Protein 6Z1S (pdb70)

Solvent-accessible surface area: 15460 Å² total

Foldseek 3Di:
DVQLDADVLLVVLLVLLVVLVQVVLCVVVVVVVVVAQAHNVNAAAAEALQPDDLVLLLLQLQLLVVQQQAAALQDCVQFVLQGGLLVLLLSLLLVCVQQQALALNVLLLLLVSLVLVQVCSCVVVVRPHGQHAHLLSNQLQFPQVGQQAVLPQSHLFGAAQADDDFQDWAVDPCNIDGAHWARHQHFGCGYPLHFPWQFFFDLDDDPVGDTDPPSGSHGDTDGFHFTAHNRLSSQAPTSVLLSCLLPDDADVRNCCQQCPDGPDPHRHNLVSVLSNRDHPPSVRSSRNSSRVNVSNHSVVVNQSLQSSLSSCSDVVSPPPNCCQLADSDDALSQASGNSCVPPHHGFHQQDKSDSDSSGDIDGSNQRSHQRGRNHRYHHDD

Secondary structure (DSSP, 8-state):
--TTS--HHHHHHHHHHHHHHHHHHHHHHHHHHH-----TTT-EEE-BGGGS-HHHHHHHHHHHHHHTTSPPSS-TTT-TT--SHHHHHHHHHHHHHHHHSSSTTHHHHHHHHHHHHHHHHHHTT---S---B--GGGGTT-GGGSTTTS-STTSS--PEEE---PPPEE------EEPPP-S-EEEE-SSTTTTPEE-S--SS-BTTBPPPGGGGTS---EE-B----HHHHHHHSSHHHHHHHHT-SSHHHHHHHHH--TTSS--HHHHHHHHHH-SBTTTSTTTGGGSTHHHHHHHHHHHHHHHHHHHTTS----SSTTGGGT---SSTTSBSSGGGSS--PBP-TTSEE--TTTS--EESGGGSSTTSTT--EEE--

Radius of gyration: 19.75 Å; Cα contacts (8 Å, |Δi|>4): 858; chains: 1; bounding box: 49×57×48 Å

Structure (mmCIF, N/CA/C/O backbone):
data_6Z1S
#
_entry.id   6Z1S
#
_cell.length_a   86.404
_cell.length_b   97.177
_cell.length_c   46.998
_cell.angle_alpha   90.00
_cell.angle_beta   90.00
_cell.angle_gamma   90.00
#
_symmetry.space_group_name_H-M   'P 21 21 2'
#
loop_
_entity.id
_entity.type
_entity.pdbx_description
1 polymer 'Tyrosinase-like protein'
2 branched 2-acetamido-2-deoxy-beta-D-glucopyranose-(1-4)-2-acetamido-2-deoxy-beta-D-glucopyranose
3 non-polymer 2-acetamido-2-deoxy-beta-D-glucopyranose
4 non-polymer (4S)-2-METHYL-2,4-PENTANEDIOL
5 non-polymer GLYCINE
6 non-polymer SERINE
7 non-polymer 'COPPER (II) ION'
8 water water
#
loop_
_atom_site.group_PDB
_atom_site.id
_atom_site.type_symbol
_atom_site.label_atom_id
_atom_site.label_alt_id
_atom_site.label_comp_id
_atom_site.label_asym_id
_atom_site.label_entity_id
_atom_site.label_seq_id
_atom_site.pdbx_PDB_ins_code
_atom_site.Cartn_x
_atom_site.Cartn_y
_atom_site.Cartn_z
_atom_site.occupancy
_atom_site.B_iso_or_equiv
_atom_site.auth_seq_id
_atom_site.auth_comp_id
_atom_site.auth_asym_id
_atom_site.auth_atom_id
_atom_site.pdbx_PDB_model_num
ATOM 1 N N . GLY A 1 15 ? 14.071 17.752 -12.032 1.00 49.71 15 GLY A N 1
ATOM 2 C CA . GLY A 1 15 ? 14.949 17.031 -12.973 1.00 42.87 15 GLY A CA 1
ATOM 3 C C . GLY A 1 15 ? 15.907 16.100 -12.269 1.00 44.89 15 GLY A C 1
ATOM 4 O O . GLY A 1 15 ? 15.398 15.253 -11.520 1.00 41.83 15 GLY A O 1
ATOM 5 N N . ASP A 1 16 ? 17.219 16.221 -12.568 1.00 46.52 16 ASP A N 1
ATOM 6 C CA . ASP A 1 16 ? 18.351 15.699 -11.747 1.00 47.19 16 ASP A CA 1
ATOM 7 C C . ASP A 1 16 ? 18.004 15.869 -10.257 1.00 40.20 16 ASP A C 1
ATOM 8 O O . ASP A 1 16 ? 17.890 14.847 -9.563 1.00 40.33 16 ASP A O 1
ATOM 13 N N . ASP A 1 17 ? 17.822 17.114 -9.793 1.00 35.41 17 ASP A N 1
ATOM 14 C CA . ASP A 1 17 ? 17.791 17.454 -8.341 1.00 34.82 17 ASP A CA 1
ATOM 15 C C . ASP A 1 17 ? 16.505 16.943 -7.683 1.00 35.71 17 ASP A C 1
ATOM 16 O O . ASP A 1 17 ? 16.508 16.825 -6.451 1.00 37.40 17 ASP A O 1
ATOM 21 N N . LEU A 1 18 ? 15.470 16.636 -8.475 1.00 33.73 18 LEU A N 1
ATOM 22 C CA . LEU A 1 18 ? 14.158 16.149 -7.979 1.00 34.75 18 LEU A CA 1
ATOM 23 C C . LEU A 1 18 ? 14.056 14.633 -8.110 1.00 32.88 18 LEU A C 1
ATOM 24 O O . LEU A 1 18 ? 13.015 14.094 -7.682 1.00 33.97 18 LEU A O 1
ATOM 29 N N . THR A 1 19 ? 15.099 13.971 -8.618 1.00 32.39 19 THR A N 1
ATOM 30 C CA . THR A 1 19 ? 15.158 12.487 -8.739 1.00 38.45 19 THR A CA 1
ATOM 31 C C . THR A 1 19 ? 16.173 11.930 -7.743 1.00 35.01 19 THR A C 1
ATOM 32 O O . THR A 1 19 ? 17.252 12.533 -7.634 1.00 32.33 19 THR A O 1
ATOM 36 N N . GLU A 1 20 ? 15.859 10.816 -7.081 1.00 35.25 20 GLU A N 1
ATOM 37 C CA . GLU A 1 20 ? 16.695 10.271 -5.979 1.00 36.36 20 GLU A CA 1
ATOM 38 C C . GLU A 1 20 ? 17.893 9.537 -6.565 1.00 34.04 20 GLU A C 1
ATOM 39 O O . GLU A 1 20 ? 17.752 8.432 -7.055 1.00 35.17 20 GLU A O 1
ATOM 45 N N . PRO A 1 21 ? 19.122 10.061 -6.429 1.00 34.51 21 PRO A N 1
ATOM 46 C CA . PRO A 1 21 ? 20.288 9.404 -7.015 1.00 33.32 21 PRO A CA 1
ATOM 47 C C . PRO A 1 21 ? 20.658 8.176 -6.172 1.00 34.66 21 PRO A C 1
ATOM 48 O O . PRO A 1 21 ? 20.398 8.162 -4.964 1.00 32.77 21 PRO A O 1
ATOM 52 N N . LYS A 1 22 ? 21.216 7.166 -6.830 1.00 35.82 22 LYS A N 1
ATOM 53 C CA . LYS A 1 22 ? 21.538 5.865 -6.193 1.00 38.10 22 LYS A CA 1
ATOM 54 C C . LYS A 1 22 ? 22.659 6.095 -5.176 1.00 34.68 22 LYS A C 1
ATOM 55 O O . LYS A 1 22 ? 22.652 5.450 -4.114 1.00 35.44 22 LYS A O 1
ATOM 61 N N . GLU A 1 23 ? 23.539 7.043 -5.483 1.00 34.08 23 GLU A N 1
ATOM 62 C CA . GLU A 1 23 ? 24.610 7.502 -4.572 1.00 35.20 23 GLU A CA 1
ATOM 63 C C . GLU A 1 23 ? 23.991 7.850 -3.200 1.00 31.12 23 GLU A C 1
ATOM 64 O O . GLU A 1 23 ? 24.612 7.521 -2.164 1.00 29.08 23 GLU A O 1
ATOM 70 N N . LEU A 1 24 ? 22.813 8.481 -3.173 1.00 28.61 24 LEU A N 1
ATOM 71 C CA . LEU A 1 24 ? 22.164 8.897 -1.907 1.00 27.85 24 LEU A CA 1
ATOM 72 C C . LEU A 1 24 ? 21.517 7.687 -1.236 1.00 28.68 24 LEU A C 1
ATOM 73 O O . LEU A 1 24 ? 21.707 7.506 -0.008 1.00 27.94 24 LEU A O 1
ATOM 78 N N . THR A 1 25 ? 20.795 6.877 -2.011 1.00 30.71 25 THR A N 1
ATOM 79 C CA . THR A 1 25 ? 20.145 5.625 -1.528 1.00 31.12 25 THR A CA 1
ATOM 80 C C . THR A 1 25 ? 21.212 4.762 -0.830 1.00 31.30 25 THR A C 1
ATOM 81 O O . THR A 1 25 ? 20.951 4.321 0.314 1.00 29.23 25 THR A O 1
ATOM 85 N N . ASP A 1 26 ? 22.398 4.620 -1.434 1.00 32.04 26 ASP A N 1
ATOM 86 C CA . ASP A 1 26 ? 23.533 3.828 -0.876 1.00 34.80 26 ASP A CA 1
ATOM 87 C C . ASP A 1 26 ? 24.031 4.420 0.444 1.00 28.94 26 ASP A C 1
ATOM 88 O O . ASP A 1 26 ? 24.365 3.618 1.312 1.00 26.84 26 ASP A O 1
ATOM 93 N N . LEU A 1 27 ? 24.100 5.749 0.573 1.00 24.42 27 LEU A N 1
ATOM 94 C CA . LEU A 1 27 ? 24.640 6.409 1.791 1.00 22.47 27 LEU A CA 1
ATOM 95 C C . LEU A 1 27 ? 23.710 6.084 2.959 1.00 21.83 27 LEU A C 1
ATOM 96 O O . LEU A 1 27 ? 24.201 5.643 3.994 1.00 19.86 27 LEU A O 1
ATOM 101 N N . PHE A 1 28 ? 22.401 6.151 2.741 1.00 21.42 28 PHE A N 1
ATOM 102 C CA . PHE A 1 28 ? 21.393 5.816 3.786 1.00 23.14 28 PHE A CA 1
ATOM 103 C C . PHE A 1 28 ? 21.536 4.348 4.197 1.00 24.58 28 PHE A C 1
ATOM 104 O O . PHE A 1 28 ? 21.467 4.067 5.414 1.00 27.04 28 PHE A O 1
ATOM 112 N N . GLU A 1 29 ? 21.761 3.466 3.220 1.00 28.26 29 GLU A N 1
ATOM 113 C CA . GLU A 1 29 ? 21.896 1.996 3.409 1.00 33.49 29 GLU A CA 1
ATOM 114 C C . GLU A 1 29 ? 23.198 1.701 4.179 1.00 30.92 29 GLU A C 1
ATOM 115 O O . GLU A 1 29 ? 23.114 0.959 5.194 1.00 27.97 29 GLU A O 1
ATOM 121 N N . LYS A 1 30 ? 24.348 2.253 3.745 1.00 28.47 30 LYS A N 1
ATOM 122 C CA . LYS A 1 30 ? 25.648 2.082 4.448 1.00 27.53 30 LYS A CA 1
ATOM 123 C C . LYS A 1 30 ? 25.501 2.545 5.907 1.00 23.49 30 LYS A C 1
ATOM 124 O O . LYS A 1 30 ? 25.964 1.856 6.807 1.00 22.23 30 LYS A O 1
ATOM 130 N N . ALA A 1 31 ? 24.855 3.693 6.119 1.00 23.13 31 ALA A N 1
ATOM 131 C CA . ALA A 1 31 ? 24.647 4.300 7.448 1.00 22.03 31 ALA A CA 1
ATOM 132 C C . ALA A 1 31 ? 23.831 3.335 8.324 1.00 22.14 31 ALA A C 1
ATOM 133 O O . ALA A 1 31 ? 24.244 3.104 9.449 1.00 21.03 31 ALA A O 1
ATOM 135 N N . LYS A 1 32 ? 22.724 2.790 7.833 1.00 22.83 32 LYS A N 1
ATOM 136 C CA . LYS A 1 32 ? 21.836 1.961 8.694 1.00 25.02 32 LYS A CA 1
ATOM 137 C C . LYS A 1 32 ? 22.575 0.679 9.084 1.00 25.11 32 LYS A C 1
ATOM 138 O O . LYS A 1 32 ? 22.463 0.261 10.247 1.00 27.12 32 LYS A O 1
ATOM 144 N N . LYS A 1 33 ? 23.315 0.107 8.135 1.00 26.34 33 LYS A N 1
ATOM 145 C CA . LYS A 1 33 ? 24.122 -1.132 8.309 1.00 26.92 33 LYS A CA 1
ATOM 146 C C . LYS A 1 33 ? 25.208 -0.860 9.347 1.00 25.45 33 LYS A C 1
ATOM 147 O O . LYS A 1 33 ? 25.396 -1.705 10.225 1.00 25.46 33 LYS A O 1
ATOM 153 N N . ALA A 1 34 ? 25.843 0.314 9.300 1.00 22.48 34 ALA A N 1
ATOM 154 C CA . ALA A 1 34 ? 26.883 0.682 10.282 1.00 19.99 34 ALA A CA 1
ATOM 155 C C . ALA A 1 34 ? 26.257 0.724 11.678 1.00 20.72 34 ALA A C 1
ATOM 156 O O . ALA A 1 34 ? 26.891 0.243 12.667 1.00 20.69 34 ALA A O 1
ATOM 158 N N . VAL A 1 35 ? 25.040 1.270 11.779 1.00 19.90 35 VAL A N 1
ATOM 159 C CA . VAL A 1 35 ? 24.375 1.426 13.104 1.00 20.36 35 VAL A CA 1
ATOM 160 C C . VAL A 1 35 ? 24.045 0.039 13.665 1.00 20.25 35 VAL A C 1
ATOM 161 O O . VAL A 1 35 ? 24.277 -0.198 14.861 1.00 19.33 35 VAL A O 1
ATOM 165 N N . ILE A 1 36 ? 23.547 -0.852 12.814 1.00 22.65 36 ILE A N 1
ATOM 166 C CA . ILE A 1 36 ? 23.080 -2.201 13.233 1.00 24.40 36 ILE A CA 1
ATOM 167 C C . ILE A 1 36 ? 24.313 -3.025 13.613 1.00 23.74 36 ILE A C 1
ATOM 168 O O . ILE A 1 36 ? 24.343 -3.533 14.748 1.00 25.39 36 ILE A O 1
ATOM 173 N N . ASP A 1 37 ? 25.353 -3.029 12.779 1.00 26.11 37 ASP A N 1
ATOM 174 C CA . ASP A 1 37 ? 26.604 -3.783 13.076 1.00 27.59 37 ASP A CA 1
ATOM 175 C C . ASP A 1 37 ? 27.179 -3.317 14.412 1.00 28.13 37 ASP A C 1
ATOM 176 O O . ASP A 1 37 ? 27.534 -4.160 15.212 1.00 32.65 37 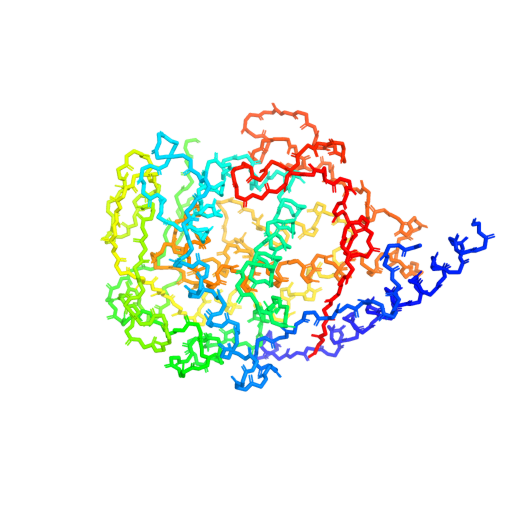ASP A O 1
ATOM 181 N N . ARG A 1 38 ? 27.285 -2.007 14.620 1.00 25.85 38 ARG A N 1
ATOM 182 C CA . ARG A 1 38 ? 27.847 -1.407 15.853 1.00 26.84 38 ARG A CA 1
ATOM 183 C C . ARG A 1 38 ? 26.953 -1.775 17.044 1.00 26.59 38 ARG A C 1
ATOM 184 O O . ARG A 1 38 ? 27.492 -2.010 18.125 1.00 24.29 38 ARG A O 1
ATOM 192 N N . LEU A 1 39 ? 25.630 -1.818 16.877 1.00 27.15 39 LEU A N 1
ATOM 193 C CA . LEU A 1 39 ? 24.726 -2.145 18.016 1.00 29.97 39 LEU A CA 1
ATOM 194 C C . LEU A 1 39 ? 24.938 -3.608 18.445 1.00 33.05 39 LEU A C 1
ATOM 195 O O . LEU A 1 39 ? 25.047 -3.876 19.664 1.00 30.35 39 LEU A O 1
ATOM 200 N N . HIS A 1 40 ? 25.069 -4.516 17.478 1.00 33.77 40 HIS A N 1
ATOM 201 C CA . HIS A 1 40 ? 25.410 -5.946 17.715 1.00 36.33 40 HIS A CA 1
ATOM 202 C C . HIS A 1 40 ? 26.650 -6.046 18.615 1.00 36.96 40 HIS A C 1
ATOM 203 O O . HIS A 1 40 ? 26.536 -6.659 19.704 1.00 38.78 40 HIS A O 1
ATOM 210 N N . GLU A 1 41 ? 27.774 -5.444 18.196 1.00 35.40 41 GLU A N 1
ATOM 211 C CA . GLU A 1 41 ? 29.070 -5.447 18.929 1.00 39.76 41 GLU A CA 1
ATOM 212 C C . GLU A 1 41 ? 28.904 -4.854 20.336 1.00 40.28 41 GLU A C 1
ATOM 213 O O . GLU A 1 41 ? 29.351 -5.502 21.325 1.00 38.31 41 GLU A O 1
ATOM 219 N N . ASP A 1 42 ? 28.317 -3.656 20.417 1.00 36.02 42 ASP A N 1
ATOM 220 C CA 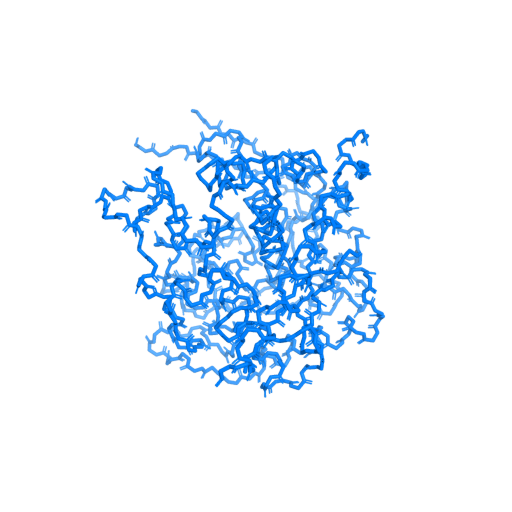. ASP A 1 42 ? 28.180 -2.893 21.678 1.00 36.07 42 ASP A CA 1
ATOM 221 C C . ASP A 1 42 ? 27.340 -3.722 22.641 1.00 37.77 42 ASP A C 1
ATOM 222 O O . ASP A 1 42 ? 27.686 -3.759 23.851 1.00 33.59 42 ASP A O 1
ATOM 227 N N . GLU A 1 43 ? 26.280 -4.368 22.145 1.00 37.00 43 GLU A N 1
ATOM 228 C CA . GLU A 1 43 ? 25.420 -5.194 23.025 1.00 40.11 43 GLU A CA 1
ATOM 229 C C . GLU A 1 43 ? 26.268 -6.317 23.643 1.00 40.34 43 GLU A C 1
ATOM 230 O O . GLU A 1 43 ? 26.195 -6.472 24.875 1.00 38.43 43 GLU A O 1
ATOM 236 N N . LYS A 1 44 ? 27.029 -7.052 22.816 1.00 42.45 44 LYS A N 1
ATOM 237 C CA . LYS A 1 44 ? 27.921 -8.178 23.228 1.00 47.49 44 LYS A CA 1
ATOM 238 C C . LYS A 1 44 ? 28.981 -7.704 24.230 1.00 47.62 44 LYS A C 1
ATOM 239 O O . LYS A 1 44 ? 29.128 -8.396 25.271 1.00 41.98 44 LYS A O 1
ATOM 245 N N . ALA A 1 45 ? 29.702 -6.608 23.927 1.00 41.81 45 ALA A N 1
ATOM 246 C CA . ALA A 1 45 ? 30.730 -6.015 24.816 1.00 41.82 45 ALA A CA 1
ATOM 247 C C . ALA A 1 45 ? 30.155 -5.734 26.214 1.00 42.49 45 ALA A C 1
ATOM 248 O O . ALA A 1 45 ? 30.866 -6.030 27.211 1.00 42.09 45 ALA A O 1
ATOM 250 N N . LEU A 1 46 ? 28.939 -5.173 26.293 1.00 40.81 46 LEU A N 1
ATOM 251 C CA . LEU A 1 46 ? 28.288 -4.744 27.567 1.00 42.29 46 LEU A CA 1
ATOM 252 C C . LEU A 1 46 ? 27.833 -5.969 28.376 1.00 41.05 46 LEU A C 1
ATOM 253 O O . LEU A 1 46 ? 28.037 -5.973 29.612 1.00 40.87 46 LEU A O 1
ATOM 258 N N . ARG A 1 47 ? 27.168 -6.926 27.721 1.00 42.42 47 ARG A N 1
ATOM 259 C CA . ARG A 1 47 ? 26.675 -8.193 28.343 1.00 42.66 47 ARG A CA 1
ATOM 260 C C . ARG A 1 47 ? 27.866 -9.008 28.895 1.00 42.72 47 ARG A C 1
ATOM 261 O O . ARG A 1 47 ? 27.746 -9.535 30.015 1.00 46.92 47 ARG A O 1
ATOM 269 N N . ALA A 1 48 ? 28.985 -9.068 28.163 1.00 43.09 48 ALA A N 1
ATOM 270 C CA . ALA A 1 48 ? 30.268 -9.703 28.568 1.00 46.76 48 ALA A CA 1
ATOM 271 C C . ALA A 1 48 ? 30.742 -9.180 29.938 1.00 50.88 48 ALA A C 1
ATOM 272 O O . ALA A 1 48 ? 31.401 -9.943 30.672 1.00 52.84 48 ALA A O 1
ATOM 274 N N . ARG A 1 49 ? 30.442 -7.922 30.270 1.00 53.80 49 ARG A N 1
ATOM 275 C CA . ARG A 1 49 ? 30.592 -7.360 31.642 1.00 50.26 49 ARG A CA 1
ATOM 276 C C . ARG A 1 49 ? 29.182 -7.234 32.230 1.00 47.95 49 ARG A C 1
ATOM 277 O O . ARG A 1 49 ? 29.103 -7.254 33.456 1.00 46.84 49 ARG A O 1
ATOM 285 N N . PRO A 1 53 ? 22.328 -3.543 28.967 1.00 50.36 53 PRO A N 1
ATOM 286 C CA . PRO A 1 53 ? 22.457 -2.698 27.755 1.00 53.27 53 PRO A CA 1
ATOM 287 C C . PRO A 1 53 ? 21.143 -1.973 27.409 1.00 47.37 53 PRO A C 1
ATOM 288 O O . PRO A 1 53 ? 20.126 -2.593 27.281 1.00 50.19 53 PRO A O 1
ATOM 292 N N . ARG A 1 54 ? 21.196 -0.659 27.256 1.00 46.73 54 ARG A N 1
ATOM 293 C CA . ARG A 1 54 ? 19.968 0.173 27.219 1.00 48.59 54 ARG A CA 1
ATOM 294 C C . ARG A 1 54 ? 19.358 0.043 25.817 1.00 44.36 54 ARG A C 1
ATOM 295 O O . ARG A 1 54 ? 18.136 -0.122 25.735 1.00 51.88 54 ARG A O 1
ATOM 303 N N . CYS A 1 55 ? 20.169 0.093 24.755 1.00 33.18 55 CYS A N 1
ATOM 304 C CA . CYS A 1 55 ? 19.713 -0.075 23.350 1.00 29.21 55 CYS A CA 1
ATOM 305 C C . CYS A 1 55 ? 20.326 -1.337 22.729 1.00 29.57 55 CYS A C 1
ATOM 306 O O . CYS A 1 55 ? 21.523 -1.504 22.794 1.00 29.13 55 CYS A O 1
ATOM 309 N N . THR A 1 56 ? 19.512 -2.168 22.083 1.00 29.92 56 THR A N 1
ATOM 310 C CA . THR A 1 56 ? 19.939 -3.402 21.360 1.00 32.94 56 THR A CA 1
ATOM 311 C C . THR A 1 56 ? 19.261 -3.395 19.987 1.00 34.32 56 THR A C 1
ATOM 312 O O . THR A 1 56 ? 18.257 -2.650 19.844 1.00 32.48 56 THR A O 1
ATOM 316 N N . ALA A 1 57 ? 19.755 -4.165 19.017 1.00 36.49 57 ALA A N 1
ATOM 317 C CA . ALA A 1 57 ? 19.118 -4.257 17.681 1.00 41.23 57 ALA A CA 1
ATOM 318 C C . ALA A 1 57 ? 17.726 -4.882 17.845 1.00 44.56 57 ALA A C 1
ATOM 319 O O . ALA A 1 57 ? 16.864 -4.642 16.987 1.00 45.19 57 ALA A O 1
ATOM 321 N N . ASP A 1 58 ? 17.512 -5.606 18.948 1.00 50.09 58 ASP A N 1
ATOM 322 C CA . ASP A 1 58 ? 16.195 -6.154 19.372 1.00 52.48 58 ASP A CA 1
ATOM 323 C C . ASP A 1 58 ? 15.250 -4.986 19.663 1.00 46.26 58 ASP A C 1
ATOM 324 O O . ASP A 1 58 ? 14.086 -5.077 19.276 1.00 48.61 58 ASP A O 1
ATOM 329 N N . LYS A 1 59 ? 15.710 -3.972 20.390 1.00 39.11 59 LYS A N 1
ATOM 330 C CA . LYS A 1 59 ? 14.834 -2.906 20.932 1.00 36.25 59 LYS A CA 1
ATOM 331 C C . LYS A 1 59 ? 14.738 -1.750 19.936 1.00 29.91 59 LYS A C 1
ATOM 332 O O . LYS A 1 59 ? 13.883 -0.880 20.145 1.00 31.82 59 LYS A O 1
ATOM 338 N N . LEU A 1 60 ? 15.576 -1.746 18.903 1.00 24.38 60 LEU A N 1
ATOM 339 C CA . LEU A 1 60 ? 15.730 -0.606 17.977 1.00 23.23 60 LEU A CA 1
ATOM 340 C C . LEU A 1 60 ? 14.414 -0.413 17.207 1.00 22.27 60 LEU A C 1
ATOM 341 O O . LEU A 1 60 ? 13.940 -1.376 16.528 1.00 21.49 60 LEU A O 1
ATOM 346 N N . ILE A 1 61 ? 13.819 0.771 17.301 1.00 19.91 61 ILE A N 1
ATOM 347 C CA . ILE A 1 61 ? 12.679 1.131 16.413 1.00 18.56 61 ILE A CA 1
ATOM 348 C C . ILE A 1 61 ? 13.214 2.026 15.299 1.00 15.78 61 ILE A C 1
ATOM 349 O O . ILE A 1 61 ? 14.294 2.659 15.477 1.00 15.02 61 ILE A O 1
ATOM 354 N N . PHE A 1 62 ? 12.539 2.005 14.151 1.00 15.29 62 PHE A N 1
ATOM 355 C CA . PHE A 1 62 ? 12.818 2.931 13.033 1.00 16.08 62 PHE A CA 1
ATOM 356 C C . PHE A 1 62 ? 11.658 3.899 12.824 1.00 15.85 62 PHE A C 1
ATOM 357 O O . PHE A 1 62 ? 10.523 3.473 12.504 1.00 17.10 62 PHE A O 1
ATOM 365 N N . ARG A 1 63 ? 11.946 5.191 12.908 1.00 13.39 63 ARG A N 1
ATOM 366 C CA . ARG A 1 63 ? 11.014 6.250 12.463 1.00 13.41 63 ARG A CA 1
ATOM 367 C C . ARG A 1 63 ? 10.853 6.180 10.937 1.00 14.19 63 ARG A C 1
ATOM 368 O O . ARG A 1 63 ? 11.836 5.839 10.213 1.00 13.61 63 ARG A O 1
ATOM 376 N N . ARG A 1 64 ? 9.643 6.469 10.452 1.00 13.45 64 ARG A N 1
ATOM 377 C CA . ARG A 1 64 ? 9.253 6.151 9.059 1.00 13.73 64 ARG A CA 1
ATOM 378 C C . ARG A 1 64 ? 8.929 7.421 8.291 1.00 13.93 64 ARG A C 1
ATOM 379 O O . ARG A 1 64 ? 8.538 8.428 8.917 1.00 14.08 64 ARG A O 1
ATOM 387 N N . GLU A 1 65 ? 9.054 7.329 6.973 1.00 13.71 65 GLU A N 1
ATOM 388 C CA . GLU A 1 65 ? 8.638 8.378 6.015 1.00 14.99 65 GLU A CA 1
ATOM 389 C C . GLU A 1 65 ? 7.116 8.510 6.105 1.00 15.11 65 GLU A C 1
ATOM 390 O O . GLU A 1 65 ? 6.404 7.478 6.114 1.00 14.14 65 GLU A O 1
ATOM 396 N N . TYR A 1 66 ? 6.613 9.712 6.331 1.00 14.21 66 TYR A N 1
ATOM 397 C CA . TYR A 1 66 ? 5.164 9.885 6.618 1.00 15.92 66 TYR A CA 1
ATOM 398 C C . TYR A 1 66 ? 4.329 9.107 5.577 1.00 17.34 66 TYR A C 1
ATOM 399 O O . TYR A 1 66 ? 3.365 8.376 5.958 1.00 16.75 66 TYR A O 1
ATOM 408 N N . GLY A 1 67 ? 4.643 9.261 4.279 1.00 17.86 67 GLY A N 1
ATOM 409 C CA . GLY A 1 67 ? 3.801 8.693 3.194 1.00 17.79 67 GLY A CA 1
ATOM 410 C C . GLY A 1 67 ? 3.883 7.173 3.100 1.00 18.61 67 GLY A C 1
ATOM 411 O O . GLY A 1 67 ? 3.085 6.588 2.383 1.00 20.95 67 GLY A O 1
ATOM 412 N N A SER A 1 68 ? 4.847 6.572 3.803 0.50 18.68 68 SER A N 1
ATOM 413 N N B SER A 1 68 ? 4.828 6.544 3.801 0.50 17.87 68 SER A N 1
ATOM 414 C CA A SER A 1 68 ? 5.078 5.108 3.933 0.50 19.24 68 SER A CA 1
ATOM 415 C CA B SER A 1 68 ? 4.999 5.068 3.878 0.50 17.94 68 SER A CA 1
ATOM 416 C C A SER A 1 68 ? 4.157 4.503 4.993 0.50 19.22 68 SER A C 1
ATOM 417 C C B SER A 1 68 ? 4.175 4.481 5.024 0.50 18.46 68 SER A C 1
ATOM 418 O O A SER A 1 68 ? 3.943 3.291 4.943 0.50 18.88 68 SER A O 1
ATOM 419 O O B SER A 1 68 ? 4.034 3.261 5.062 0.50 18.11 68 SER A O 1
ATOM 424 N N . LEU A 1 69 ? 3.669 5.296 5.952 1.00 20.20 69 LEU A N 1
ATOM 425 C CA . LEU A 1 69 ? 2.760 4.771 7.002 1.00 20.34 69 LEU A CA 1
ATOM 426 C C . LEU A 1 69 ? 1.421 4.414 6.347 1.00 21.12 69 LEU A C 1
ATOM 427 O O . LEU A 1 69 ? 1.012 5.102 5.388 1.00 20.70 69 LEU A O 1
ATOM 432 N N . SER A 1 70 ? 0.740 3.395 6.861 1.00 21.26 70 SER A N 1
ATOM 433 C CA . SER A 1 70 ? -0.632 3.045 6.425 1.00 22.37 70 SER A CA 1
ATOM 434 C C . SER A 1 70 ? -1.553 4.197 6.806 1.00 22.65 70 SER A C 1
ATOM 435 O O . SER A 1 70 ? -1.162 5.051 7.641 1.00 22.54 70 SER A O 1
ATOM 438 N N . LYS A 1 71 ? -2.748 4.208 6.237 1.00 21.75 71 LYS A N 1
ATOM 439 C CA . LYS A 1 71 ? -3.784 5.185 6.623 1.00 21.19 71 LYS A CA 1
ATOM 440 C C . LYS A 1 71 ? -4.029 5.095 8.129 1.00 19.74 71 LYS A C 1
ATOM 441 O O . LYS A 1 71 ? -4.210 6.135 8.731 1.00 19.08 71 LYS A O 1
ATOM 447 N N . ASP A 1 72 ? -4.082 3.890 8.704 1.00 18.71 72 ASP A N 1
ATOM 448 C CA . ASP A 1 72 ? -4.396 3.731 10.148 1.00 18.72 72 ASP A CA 1
ATOM 449 C C . ASP A 1 72 ? -3.258 4.318 10.983 1.00 16.95 72 ASP A C 1
ATOM 450 O O . ASP A 1 72 ? -3.547 4.928 12.031 1.00 15.02 72 ASP A O 1
ATOM 455 N N . GLU A 1 73 ? -2.011 4.121 10.543 1.00 18.09 73 GLU A N 1
ATOM 456 C CA . GLU A 1 73 ? -0.783 4.576 11.261 1.00 18.28 73 GLU A CA 1
ATOM 457 C C . GLU A 1 73 ? -0.742 6.106 11.214 1.00 17.40 73 GLU A C 1
ATOM 458 O O . GLU A 1 73 ? -0.502 6.739 12.273 1.00 16.39 73 GLU A O 1
ATOM 464 N N . ARG A 1 74 ? -1.038 6.675 10.053 1.00 15.29 74 ARG A N 1
ATOM 465 C CA . ARG A 1 74 ? -1.150 8.145 9.895 1.00 17.30 74 ARG A CA 1
ATOM 466 C C . ARG A 1 74 ? -2.241 8.679 10.804 1.00 17.68 74 ARG A C 1
ATOM 467 O O . ARG A 1 74 ? -1.983 9.640 11.524 1.00 17.49 74 ARG A O 1
ATOM 475 N N . LEU A 1 75 ? -3.409 8.018 10.829 1.00 16.73 75 LEU A N 1
ATOM 476 C CA . LEU A 1 75 ? -4.539 8.476 11.649 1.00 16.54 75 LEU A CA 1
ATOM 477 C C . LEU A 1 75 ? -4.161 8.407 13.126 1.00 14.13 75 LEU A C 1
ATOM 478 O O . LEU A 1 75 ? -4.591 9.279 13.882 1.00 14.54 75 LEU A O 1
ATOM 483 N N . ALA A 1 76 ? -3.435 7.380 13.533 1.00 13.15 76 ALA A N 1
ATOM 484 C CA . ALA A 1 76 ? -3.015 7.204 14.941 1.00 13.06 76 ALA A CA 1
ATOM 485 C C . ALA A 1 76 ? -2.099 8.382 15.329 1.00 13.64 76 ALA A C 1
ATOM 486 O O . ALA A 1 76 ? -2.233 8.919 16.466 1.00 13.54 76 ALA A O 1
ATOM 488 N N . TYR A 1 77 ? -1.233 8.794 14.414 1.00 13.27 77 TYR A N 1
ATOM 489 C CA . TYR A 1 77 ? -0.303 9.921 14.668 1.00 13.94 77 TYR A CA 1
ATOM 490 C C . TYR A 1 77 ? -1.112 11.214 14.863 1.00 13.71 77 TYR A C 1
ATOM 491 O O . TYR A 1 77 ? -1.002 11.911 15.897 1.00 15.51 77 TYR A O 1
ATOM 500 N N . VAL A 1 78 ? -1.928 11.533 13.875 1.00 15.14 78 VAL A N 1
ATOM 501 C CA . VAL A 1 78 ? -2.825 12.722 13.868 1.00 15.20 78 VAL A CA 1
ATOM 502 C C . VAL A 1 78 ? -3.610 12.789 15.173 1.00 14.28 78 VAL A C 1
ATOM 503 O O . VAL A 1 78 ? -3.626 13.842 15.828 1.00 14.66 78 VAL A O 1
ATOM 507 N N . ASN A 1 79 ? -4.243 11.696 15.555 1.00 14.97 79 ASN A N 1
ATOM 508 C CA . ASN A 1 79 ? -5.094 11.665 16.764 1.00 14.13 79 ASN A CA 1
ATOM 509 C C . ASN A 1 79 ? -4.295 11.790 18.054 1.00 12.59 79 ASN A C 1
ATOM 510 O O . ASN A 1 79 ? -4.835 12.344 19.048 1.00 12.40 79 ASN A O 1
ATOM 515 N N . ALA A 1 80 ? -3.053 11.295 18.068 1.00 11.87 80 ALA A N 1
ATOM 516 C CA . ALA A 1 80 ? -2.190 11.440 19.251 1.00 11.46 80 ALA A CA 1
ATOM 517 C C . ALA A 1 80 ? -1.858 12.933 19.412 1.00 10.22 80 ALA A C 1
ATOM 518 O O . ALA A 1 80 ? -1.843 13.444 20.528 1.00 9.31 80 ALA A O 1
ATOM 520 N N . VAL A 1 81 ? -1.580 13.614 18.306 1.00 11.23 81 VAL A N 1
ATOM 521 C CA . VAL A 1 81 ? -1.233 15.070 18.295 1.00 12.83 81 VAL A CA 1
ATOM 522 C C . VAL A 1 81 ? -2.439 15.866 18.821 1.00 13.25 81 VAL A C 1
ATOM 523 O O . VAL A 1 81 ? -2.255 16.772 19.672 1.00 13.41 81 VAL A O 1
ATOM 527 N N . LYS A 1 82 ? -3.614 15.564 18.299 1.00 13.92 82 LYS A N 1
ATOM 528 C CA . LYS A 1 82 ? -4.885 16.173 18.772 1.00 14.94 82 LYS A CA 1
ATOM 529 C C . LYS A 1 82 ? -5.077 15.909 20.272 1.00 15.28 82 LYS A C 1
ATOM 530 O O . LYS A 1 82 ? -5.511 16.804 20.995 1.00 15.27 82 LYS A O 1
ATOM 536 N N . CYS A 1 83 ? -4.823 14.682 20.714 1.00 14.96 83 CYS A N 1
ATOM 537 C CA . CYS A 1 83 ? -4.863 14.314 22.151 1.00 14.44 83 CYS A CA 1
ATOM 538 C C . CYS A 1 83 ? -3.896 15.239 22.902 1.00 12.88 83 CYS A C 1
ATOM 539 O O . CYS A 1 83 ? -4.287 15.854 23.932 1.00 12.99 83 CYS A O 1
ATOM 542 N N . LEU A 1 84 ? -2.679 15.434 22.413 1.00 12.21 84 LEU A N 1
ATOM 543 C CA . LEU A 1 84 ? -1.704 16.268 23.171 1.00 12.87 84 LEU A CA 1
ATOM 544 C C . LEU A 1 84 ? -2.197 17.735 23.249 1.00 13.02 84 LEU A C 1
ATOM 545 O O . LEU A 1 84 ? -1.948 18.454 24.251 1.00 13.82 84 LEU A O 1
ATOM 550 N N . GLN A 1 85 ? -2.921 18.179 22.244 1.00 12.40 85 GLN A N 1
ATOM 551 C CA . GLN A 1 85 ? -3.516 19.537 22.198 1.00 12.95 85 GLN A CA 1
ATOM 552 C C . GLN A 1 85 ? -4.732 19.637 23.135 1.00 13.99 85 GLN A C 1
ATOM 553 O O . GLN A 1 85 ? -5.326 20.744 23.245 1.00 13.63 85 GLN A O 1
ATOM 559 N N . SER A 1 86 ? -5.186 18.528 23.709 1.00 14.82 86 SER A N 1
ATOM 560 C CA . SER A 1 86 ? -6.352 18.554 24.618 1.00 16.14 86 SER A CA 1
ATOM 561 C C . SER A 1 86 ? -5.966 18.077 26.029 1.00 15.33 86 SER A C 1
ATOM 562 O O . SER A 1 86 ? -6.859 17.839 26.855 1.00 14.26 86 SER A O 1
ATOM 565 N N . LYS A 1 87 ? -4.674 17.889 26.292 1.00 14.52 87 LYS A N 1
ATOM 566 C CA . LYS A 1 87 ? -4.208 17.564 27.641 1.00 15.02 87 LYS A CA 1
ATOM 567 C C . LYS A 1 87 ? -3.832 18.857 28.318 1.00 15.63 87 LYS A C 1
ATOM 568 O O . LYS A 1 87 ? -3.165 19.707 27.712 1.00 16.69 87 LYS A O 1
ATOM 574 N N . PRO A 1 88 ? -4.152 18.995 29.613 1.00 16.60 88 PRO A N 1
ATOM 575 C CA . PRO A 1 88 ? -3.815 20.213 30.332 1.00 17.56 88 PRO A CA 1
ATOM 576 C C . PRO A 1 88 ? -2.305 20.460 30.389 1.00 15.16 88 PRO A C 1
ATOM 577 O O . PRO A 1 88 ? -1.512 19.516 30.433 1.00 13.32 88 PRO A O 1
ATOM 581 N N . PRO A 1 89 ? -1.880 21.739 30.458 1.00 15.74 89 PRO A N 1
ATOM 582 C CA . PRO A 1 89 ? -0.458 22.084 30.447 1.00 16.62 89 PRO A CA 1
ATOM 583 C C . PRO A 1 89 ? 0.280 21.948 31.791 1.00 18.01 89 PRO A C 1
ATOM 584 O O . PRO A 1 89 ? -0.318 22.080 32.837 1.00 18.64 89 PRO A O 1
ATOM 588 N N . ARG A 1 90 ? 1.596 21.764 31.735 1.00 18.09 90 ARG A N 1
ATOM 589 C CA . ARG A 1 90 ? 2.482 21.820 32.909 1.00 18.79 90 ARG A CA 1
ATOM 590 C C . ARG A 1 90 ? 3.005 23.242 33.076 1.00 17.76 90 ARG A C 1
ATOM 591 O O . ARG A 1 90 ? 3.424 23.598 34.160 1.00 20.71 90 ARG A O 1
ATOM 599 N N . THR A 1 91 ? 3.030 24.037 32.022 1.00 19.29 91 THR A N 1
ATOM 600 C CA . THR A 1 91 ? 3.573 25.413 32.082 1.00 17.90 91 THR A CA 1
ATOM 601 C C . THR A 1 91 ? 2.659 26.207 33.005 1.00 19.13 91 THR A C 1
ATOM 602 O O . THR A 1 91 ? 1.465 26.236 32.756 1.00 17.32 91 THR A O 1
ATOM 606 N N . PRO A 1 92 ? 3.165 26.865 34.075 1.00 21.69 92 PRO A N 1
ATOM 607 C CA . PRO A 1 92 ? 2.301 27.700 34.922 1.00 23.42 92 PRO A CA 1
ATOM 608 C C . PRO A 1 92 ? 1.694 28.879 34.128 1.00 25.09 92 PRO A C 1
ATOM 609 O O . PRO A 1 92 ? 2.315 29.410 33.168 1.00 22.63 92 PRO A O 1
ATOM 613 N N . ALA A 1 93 ? 0.478 29.272 34.494 1.00 24.81 93 ALA A N 1
ATOM 614 C CA . ALA A 1 93 ? -0.260 30.372 33.825 1.00 25.77 93 ALA A CA 1
ATOM 615 C C . ALA A 1 93 ? 0.556 31.660 33.905 1.00 23.62 93 ALA A C 1
ATOM 616 O O . ALA A 1 93 ? 0.519 32.408 32.945 1.00 23.62 93 ALA A O 1
ATOM 618 N N . SER A 1 94 ? 1.311 31.858 34.996 1.00 25.63 94 SER A N 1
ATOM 619 C CA . SER A 1 94 ? 2.180 33.042 35.217 1.00 25.83 94 SER A CA 1
ATOM 620 C C . SER A 1 94 ? 3.339 33.078 34.213 1.00 25.62 94 SER A C 1
ATOM 621 O O . SER A 1 94 ? 3.800 34.171 33.907 1.00 27.25 94 SER A O 1
ATOM 624 N N . VAL A 1 95 ? 3.806 31.930 33.730 1.00 22.49 95 VAL A N 1
ATOM 625 C CA . VAL A 1 95 ? 4.958 31.836 32.783 1.00 21.04 95 VAL A CA 1
ATOM 626 C C . VAL A 1 95 ? 4.466 32.044 31.331 1.00 20.02 95 VAL A C 1
ATOM 627 O O . VAL A 1 95 ? 5.126 32.744 30.540 1.00 17.89 95 VAL A O 1
ATOM 631 N N . ALA A 1 96 ? 3.341 31.452 30.971 1.00 18.20 96 ALA A N 1
ATOM 632 C CA . ALA A 1 96 ? 2.771 31.517 29.606 1.00 19.20 96 ALA A CA 1
ATOM 633 C C . ALA A 1 96 ? 1.255 31.519 29.749 1.00 19.03 96 ALA A C 1
ATOM 634 O O . ALA A 1 96 ? 0.621 30.470 29.817 1.00 17.30 96 ALA A O 1
ATOM 636 N N . PRO A 1 97 ? 0.639 32.707 29.843 1.00 20.45 97 PRO A N 1
ATOM 637 C CA . PRO A 1 97 ? -0.820 32.804 29.949 1.00 21.91 97 PRO A CA 1
ATOM 638 C C . PRO A 1 97 ? -1.585 32.138 28.787 1.00 19.54 97 PRO A C 1
ATOM 639 O O . PRO A 1 97 ? -2.671 31.677 28.992 1.00 20.38 97 PRO A O 1
ATOM 643 N N . GLY A 1 98 ? -0.974 32.049 27.605 1.00 17.02 98 GLY A N 1
ATOM 644 C CA . GLY A 1 98 ? -1.596 31.453 26.407 1.00 16.88 98 GLY A CA 1
ATOM 645 C C . GLY A 1 98 ? -1.441 29.945 26.293 1.00 16.50 98 GLY A C 1
ATOM 646 O O . GLY A 1 98 ? -2.031 29.371 25.366 1.00 17.09 98 GLY A O 1
ATOM 647 N N . ALA A 1 99 ? -0.656 29.299 27.146 1.00 16.33 99 ALA A N 1
ATOM 648 C CA . ALA A 1 99 ? -0.474 27.831 27.087 1.00 17.87 99 ALA A CA 1
ATOM 649 C C . ALA A 1 99 ? -1.733 27.155 27.629 1.00 16.55 99 ALA A C 1
ATOM 650 O O . ALA A 1 99 ? -2.091 27.359 28.815 1.00 16.58 99 ALA A O 1
ATOM 652 N N . ARG A 1 100 ? -2.390 26.390 26.783 1.00 15.95 100 ARG A N 1
ATOM 653 C CA . ARG A 1 100 ? -3.617 25.674 27.174 1.00 15.46 100 ARG A CA 1
ATOM 654 C C . ARG A 1 100 ? -3.399 24.166 27.261 1.00 15.47 100 ARG A C 1
ATOM 655 O O . ARG A 1 100 ? -4.250 23.508 27.866 1.00 16.90 100 ARG A O 1
ATOM 663 N N . SER A 1 101 ? -2.367 23.620 26.613 1.00 13.98 101 SER A N 1
ATOM 664 C CA . SER A 1 101 ? -2.200 22.156 26.441 1.00 13.46 101 SER A CA 1
ATOM 665 C C . SER A 1 101 ? -0.738 21.717 26.608 1.00 12.84 101 SER A C 1
ATOM 666 O O 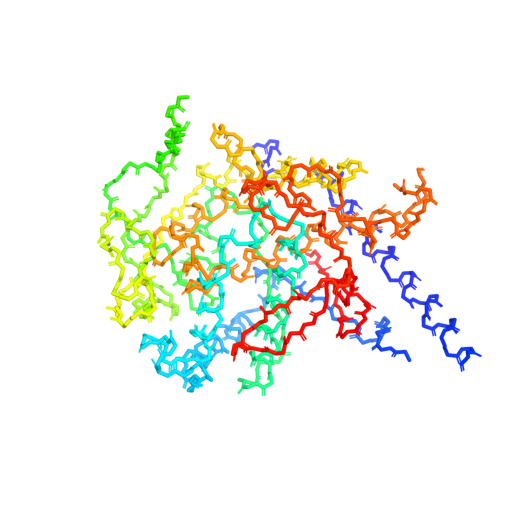. SER A 1 101 ? 0.184 22.562 26.621 1.00 10.77 101 SER A O 1
ATOM 669 N N . ARG A 1 102 ? -0.542 20.408 26.775 1.00 12.76 102 ARG A N 1
ATOM 670 C CA . ARG A 1 102 ? 0.798 19.784 26.697 1.00 11.88 102 ARG A CA 1
ATOM 671 C C . ARG A 1 102 ? 1.463 20.150 25.362 1.00 11.79 102 ARG A C 1
ATOM 672 O O . ARG A 1 102 ? 2.665 20.349 25.383 1.00 12.73 102 ARG A O 1
ATOM 680 N N . PHE A 1 103 ? 0.723 20.165 24.250 1.00 11.34 103 PHE A N 1
ATOM 681 C CA . PHE A 1 103 ? 1.277 20.544 22.933 1.00 11.72 103 PHE A CA 1
ATOM 682 C C . PHE A 1 103 ? 1.862 21.964 23.054 1.00 11.76 103 PHE A C 1
ATOM 683 O O . PHE A 1 103 ? 2.978 22.241 22.577 1.00 11.79 103 PHE A O 1
ATOM 691 N N . ASP A 1 104 ? 1.144 22.857 23.746 1.00 11.42 104 ASP A N 1
ATOM 692 C CA . ASP A 1 104 ? 1.579 24.258 23.939 1.00 12.23 104 ASP A CA 1
ATOM 693 C C . ASP A 1 104 ? 2.821 24.330 24.823 1.00 11.84 104 ASP A C 1
ATOM 694 O O . ASP A 1 104 ? 3.633 25.267 24.621 1.00 11.80 104 ASP A O 1
ATOM 699 N N . ASP A 1 105 ? 2.972 23.422 25.783 1.00 11.81 105 ASP A N 1
ATOM 700 C CA . ASP A 1 105 ? 4.191 23.372 26.627 1.00 12.28 105 ASP A CA 1
ATOM 701 C C . ASP A 1 105 ? 5.444 23.304 25.747 1.00 12.72 105 ASP A C 1
ATOM 702 O O . ASP A 1 105 ? 6.435 23.941 26.124 1.00 11.98 105 ASP A O 1
ATOM 707 N N . PHE A 1 106 ? 5.403 22.555 24.647 1.00 10.71 106 PHE A N 1
ATOM 708 C CA . PHE A 1 106 ? 6.555 22.405 23.730 1.00 11.45 106 PHE A CA 1
ATOM 709 C C . PHE A 1 106 ? 6.763 23.690 22.934 1.00 11.39 106 PHE A C 1
ATOM 710 O O . PHE A 1 106 ? 7.879 24.072 22.757 1.00 11.30 106 PHE A O 1
ATOM 718 N N . VAL A 1 107 ? 5.678 24.339 22.512 1.00 11.20 107 VAL A N 1
ATOM 719 C CA . VAL A 1 107 ? 5.755 25.667 21.879 1.00 11.27 107 VAL A CA 1
ATOM 720 C C . VAL A 1 107 ? 6.404 26.668 22.840 1.00 12.71 107 VAL A C 1
ATOM 721 O O . VAL A 1 107 ? 7.351 27.324 22.410 1.00 11.63 107 VAL A O 1
ATOM 725 N N . VAL A 1 108 ? 5.968 26.698 24.111 1.00 13.02 108 VAL A N 1
ATOM 726 C CA . VAL A 1 108 ? 6.472 27.655 25.133 1.00 12.59 108 VAL A CA 1
ATOM 727 C C . VAL A 1 108 ? 7.996 27.526 25.252 1.00 12.54 108 VAL A C 1
ATOM 728 O O . VAL A 1 108 ? 8.719 28.549 25.153 1.00 13.03 108 VAL A O 1
ATOM 732 N N . VAL A 1 109 ? 8.534 26.316 25.427 1.00 12.17 109 VAL A N 1
ATOM 733 C CA . VAL A 1 109 ? 9.984 26.203 25.704 1.00 11.85 109 VAL A CA 1
ATOM 734 C C . VAL A 1 109 ? 10.777 26.647 24.471 1.00 11.68 109 VAL A C 1
ATOM 735 O O . VAL A 1 109 ? 11.837 27.277 24.647 1.00 11.07 109 VAL A O 1
ATOM 739 N N . HIS A 1 110 ? 10.279 26.352 23.272 1.00 11.04 110 HIS A N 1
ATOM 740 C CA . HIS A 1 110 ? 10.935 26.765 22.022 1.00 10.75 110 HIS A CA 1
ATOM 741 C C . HIS A 1 110 ? 10.912 28.289 21.961 1.00 10.94 110 HIS A C 1
ATOM 742 O O . HIS A 1 110 ? 11.920 28.910 21.615 1.00 11.09 110 HIS A O 1
ATOM 749 N N . ILE A 1 111 ? 9.776 28.908 22.278 1.00 11.62 111 ILE A N 1
ATOM 750 C CA . ILE A 1 111 ? 9.699 30.402 22.230 1.00 12.12 111 ILE A CA 1
ATOM 751 C C . ILE A 1 111 ? 10.739 30.976 23.199 1.00 12.81 111 ILE A C 1
ATOM 752 O O . ILE A 1 111 ? 11.464 31.917 22.805 1.00 14.49 111 ILE A O 1
ATOM 757 N N . GLN A 1 112 ? 10.747 30.488 24.435 1.00 13.21 112 GLN A N 1
ATOM 758 C CA . GLN A 1 112 ? 11.634 30.996 25.519 1.00 15.26 112 GLN A CA 1
ATOM 759 C C . GLN A 1 112 ? 13.109 30.906 25.116 1.00 15.59 112 GLN A C 1
ATOM 760 O O . GLN A 1 112 ? 13.893 31.762 25.564 1.00 14.59 112 GLN A O 1
ATOM 766 N N . GLN A 1 113 ? 13.509 29.884 24.355 1.00 15.31 113 GLN A N 1
ATOM 767 C CA . GLN A 1 113 ? 14.962 29.608 24.165 1.00 16.06 113 GLN A CA 1
ATOM 768 C C . GLN A 1 113 ? 15.406 29.842 22.729 1.00 15.56 113 GLN A C 1
ATOM 769 O O . GLN A 1 113 ? 16.620 29.595 22.462 1.00 14.98 113 GLN A O 1
ATOM 775 N N . THR A 1 114 ? 14.520 30.338 21.858 1.00 13.08 114 THR A N 1
ATOM 776 C CA . THR A 1 114 ? 14.828 30.451 20.416 1.00 13.30 114 THR A CA 1
ATOM 777 C C . THR A 1 114 ? 16.133 31.234 20.227 1.00 13.50 114 THR A C 1
ATOM 778 O O . THR A 1 114 ? 16.960 30.830 19.383 1.00 11.38 114 THR A O 1
ATOM 782 N N . LEU A 1 115 ? 16.321 32.338 20.943 1.00 13.75 115 LEU A N 1
ATOM 783 C CA . LEU A 1 115 ? 17.544 33.177 20.727 1.00 15.32 115 LEU A CA 1
ATOM 784 C C . LEU A 1 115 ? 18.846 32.464 21.130 1.00 16.39 115 LEU A C 1
ATOM 785 O O . LEU A 1 115 ? 19.892 32.955 20.701 1.00 17.32 115 LEU A O 1
ATOM 790 N N . ASP A 1 116 ? 18.803 31.363 21.886 1.00 16.58 116 ASP A N 1
ATOM 791 C CA . ASP A 1 116 ? 20.008 30.618 22.349 1.00 18.35 116 ASP A CA 1
ATOM 792 C C . ASP A 1 116 ? 20.235 29.329 21.543 1.00 15.84 116 ASP A C 1
ATOM 793 O O . ASP A 1 116 ? 21.360 28.788 21.601 1.00 15.87 116 ASP A O 1
ATOM 798 N N . ILE A 1 117 ? 19.207 28.764 20.915 1.00 13.45 117 ILE A N 1
ATOM 799 C CA . ILE A 1 117 ? 19.265 27.332 20.495 1.00 13.02 117 ILE A CA 1
ATOM 800 C C . ILE A 1 117 ? 19.339 27.204 18.972 1.00 13.24 117 ILE A C 1
ATOM 801 O O . ILE A 1 117 ? 19.287 26.042 18.468 1.00 15.50 117 ILE A O 1
ATOM 806 N N . HIS A 1 118 ? 19.446 28.324 18.262 1.00 11.73 118 HIS A N 1
ATOM 807 C CA . HIS A 1 118 ? 19.700 28.344 16.804 1.00 11.97 118 HIS A CA 1
ATOM 808 C C . HIS A 1 118 ? 21.067 28.989 16.527 1.00 12.52 118 HIS A C 1
ATOM 809 O O . HIS A 1 118 ? 21.464 29.944 17.227 1.00 12.91 118 HIS A O 1
ATOM 816 N N . TYR A 1 119 ? 21.748 28.487 15.513 1.00 13.64 119 TYR A N 1
ATOM 817 C CA . TYR A 1 119 ? 23.101 28.914 15.101 1.00 13.18 119 TYR A CA 1
ATOM 818 C C . TYR A 1 119 ? 24.058 28.879 16.293 1.00 12.53 119 TYR A C 1
ATOM 819 O O . TYR A 1 119 ? 24.992 29.684 16.372 1.00 12.36 119 TYR A O 1
ATOM 828 N N . SER A 1 120 ? 23.831 27.908 17.169 1.00 11.34 120 SER A N 1
ATOM 829 C CA . SER A 1 120 ? 24.618 27.665 18.398 1.00 11.05 120 SER A CA 1
ATOM 830 C C . SER A 1 120 ? 24.934 26.174 18.486 1.00 10.35 120 SER A C 1
ATOM 831 O O . SER A 1 120 ? 24.344 25.358 17.752 1.00 10.50 120 SER A O 1
ATOM 834 N N . GLY A 1 121 ? 25.916 25.845 19.305 1.00 11.11 121 GLY A N 1
ATOM 835 C CA . GLY A 1 121 ? 26.453 24.483 19.433 1.00 11.24 121 GLY A CA 1
ATOM 836 C C . GLY A 1 121 ? 25.395 23.493 19.874 1.00 10.63 121 GLY A C 1
ATOM 837 O O . GLY A 1 121 ? 25.495 22.339 19.498 1.00 10.33 121 GLY A O 1
ATOM 838 N N . ILE A 1 122 ? 24.406 23.923 20.656 1.00 11.25 122 ILE A N 1
ATOM 839 C CA . ILE A 1 122 ? 23.345 23.032 21.175 1.00 11.05 122 ILE A CA 1
ATOM 840 C C . ILE A 1 122 ? 22.255 22.751 20.118 1.00 11.11 122 ILE A C 1
ATOM 841 O O . ILE A 1 122 ? 21.469 21.782 20.328 1.00 10.83 122 ILE A O 1
ATOM 846 N N . PHE A 1 123 ? 22.206 23.475 18.999 1.00 11.12 123 PHE A N 1
ATOM 847 C CA . PHE A 1 123 ? 21.008 23.455 18.093 1.00 10.84 123 PHE A CA 1
ATOM 848 C C . PHE A 1 123 ? 20.561 22.015 17.764 1.00 11.00 123 PHE A C 1
ATOM 849 O O . PHE A 1 123 ? 19.343 21.661 17.924 1.00 10.89 123 PHE A O 1
ATOM 857 N N . GLN A 1 124 ? 21.443 21.175 17.237 1.00 11.45 124 GLN A N 1
ATOM 858 C CA . GLN A 1 124 ? 21.043 19.836 16.727 1.00 12.20 124 GLN A CA 1
ATOM 859 C C . GLN A 1 124 ? 20.614 18.921 17.876 1.00 11.59 124 GLN A C 1
ATOM 860 O O . GLN A 1 124 ? 19.564 18.249 17.750 1.00 11.35 124 GLN A O 1
ATOM 866 N N . ALA A 1 125 ? 21.404 18.903 18.948 1.00 12.00 125 ALA A N 1
ATOM 867 C CA . ALA A 1 125 ? 21.177 18.054 20.135 1.00 11.98 125 ALA A CA 1
ATOM 868 C C . ALA A 1 125 ? 19.863 18.472 20.783 1.00 11.19 125 ALA A C 1
ATOM 869 O O . ALA A 1 125 ? 19.073 17.605 21.184 1.00 10.58 125 ALA A O 1
ATOM 871 N N . TRP A 1 126 ? 19.677 19.775 20.955 1.00 11.56 126 TRP A N 1
ATOM 872 C CA . TRP A 1 126 ? 18.454 20.355 21.559 1.00 10.51 126 TRP A CA 1
ATOM 873 C C . TRP A 1 126 ? 17.210 19.869 20.795 1.00 9.83 126 TRP A C 1
ATOM 874 O O . TRP A 1 126 ? 16.264 19.388 21.401 1.00 9.70 126 TRP A O 1
ATOM 885 N N . HIS A 1 127 ? 17.233 19.972 19.474 1.00 9.94 127 HIS A N 1
ATOM 886 C CA . HIS A 1 127 ? 16.062 19.659 18.629 1.00 9.64 127 HIS A CA 1
ATOM 887 C C . HIS A 1 127 ? 15.878 18.148 18.593 1.00 9.98 127 HIS A C 1
ATOM 888 O O . HIS A 1 127 ? 14.751 17.710 18.608 1.00 9.78 127 HIS A O 1
ATOM 895 N N . ARG A 1 128 ? 16.955 17.368 18.636 1.00 9.59 128 ARG A N 1
ATOM 896 C CA . ARG A 1 128 ? 16.835 15.891 18.720 1.00 10.13 128 ARG A CA 1
ATOM 897 C C . ARG A 1 128 ? 16.033 15.514 19.973 1.00 10.12 128 ARG A C 1
ATOM 898 O O . ARG A 1 128 ? 15.128 14.642 19.889 1.00 11.09 128 ARG A O 1
ATOM 906 N N . TRP A 1 129 ? 16.400 16.085 21.119 1.00 10.33 129 TRP A N 1
ATOM 907 C CA . TRP A 1 129 ? 15.760 15.717 22.410 1.00 11.15 129 TRP A CA 1
ATOM 908 C C . TRP A 1 129 ? 14.326 16.243 22.453 1.00 10.15 129 TRP A C 1
ATOM 909 O O . TRP A 1 129 ? 13.444 15.541 22.972 1.00 8.69 129 TRP A O 1
ATOM 920 N N . PHE A 1 130 ? 14.114 17.444 21.931 1.00 10.25 130 PHE A N 1
ATOM 921 C CA . PHE A 1 130 ? 12.777 18.076 21.736 1.00 10.84 130 PHE A CA 1
ATOM 922 C C . PHE A 1 130 ? 11.844 17.088 21.003 1.00 10.22 130 PHE A C 1
ATOM 923 O O . PHE A 1 130 ? 10.788 16.725 21.552 1.00 10.27 130 PHE A O 1
ATOM 931 N N . VAL A 1 131 ? 12.266 16.581 19.836 1.00 10.00 131 VAL A N 1
ATOM 932 C CA . VAL A 1 131 ? 11.464 15.616 19.040 1.00 11.02 131 VAL A CA 1
ATOM 933 C C . VAL A 1 131 ? 11.251 14.332 19.875 1.00 11.28 131 VAL A C 1
ATOM 934 O O . VAL A 1 131 ? 10.158 13.770 19.862 1.00 11.54 131 VAL A O 1
ATOM 938 N N . TYR A 1 132 ? 12.302 13.833 20.522 1.00 11.39 132 TYR A N 1
ATOM 939 C CA . TYR A 1 132 ? 12.209 12.604 21.334 1.00 12.00 132 TYR A CA 1
ATOM 940 C C . TYR A 1 132 ? 11.137 12.784 22.436 1.00 12.02 132 TYR A C 1
ATOM 941 O O . TYR A 1 132 ? 10.311 11.884 22.601 1.00 12.15 132 TYR A O 1
ATOM 950 N N . GLN A 1 133 ? 11.145 13.917 23.144 1.00 12.31 133 GLN A N 1
ATOM 951 C CA . GLN A 1 133 ? 10.217 14.204 24.267 1.00 12.39 133 GLN A CA 1
ATOM 952 C C . GLN A 1 133 ? 8.791 14.412 23.725 1.00 12.29 133 GLN A C 1
ATOM 953 O O . GLN A 1 133 ? 7.837 14.000 24.397 1.00 11.92 133 GLN A O 1
ATOM 959 N N . TYR A 1 134 ? 8.632 14.978 22.533 1.00 11.90 134 TYR A N 1
ATOM 960 C CA . TYR A 1 134 ? 7.292 15.136 21.905 1.00 12.29 134 TYR A CA 1
ATOM 961 C C . TYR A 1 134 ? 6.735 13.737 21.581 1.00 11.62 134 TYR A C 1
ATOM 962 O O . TYR A 1 134 ? 5.614 13.422 21.918 1.00 11.38 134 TYR A O 1
ATOM 971 N N . GLU A 1 135 ? 7.547 12.933 20.908 1.00 11.37 135 GLU A N 1
ATOM 972 C CA . GLU A 1 135 ? 7.215 11.536 20.563 1.00 12.41 135 GLU A CA 1
ATOM 973 C C . GLU A 1 135 ? 6.826 10.768 21.820 1.00 11.68 135 GLU A C 1
ATOM 974 O O . GLU A 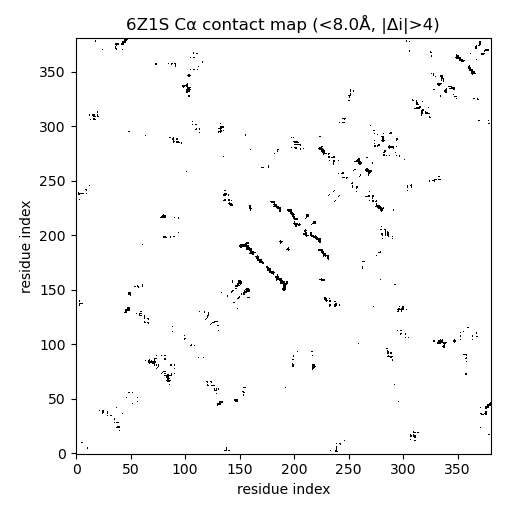1 135 ? 5.884 10.012 21.779 1.00 12.00 135 GLU A O 1
ATOM 980 N N . LYS A 1 136 ? 7.614 10.934 22.880 1.00 12.63 136 LYS A N 1
ATOM 981 C CA . LYS A 1 136 ? 7.417 10.248 24.171 1.00 14.21 136 LYS A CA 1
ATOM 982 C C . LYS A 1 136 ? 6.082 10.687 24.790 1.00 13.38 136 LYS A C 1
ATOM 983 O O . LYS A 1 136 ? 5.334 9.838 25.347 1.00 13.09 136 LYS A O 1
ATOM 989 N N . ALA A 1 137 ? 5.781 11.971 24.752 1.00 12.94 137 ALA A N 1
ATOM 990 C CA . ALA A 1 137 ? 4.476 12.458 25.267 1.00 12.60 137 ALA A CA 1
ATOM 991 C C . ALA A 1 137 ? 3.325 11.867 24.428 1.00 12.36 137 ALA A C 1
ATOM 992 O O . ALA A 1 137 ? 2.274 11.474 25.015 1.00 12.85 137 ALA A O 1
ATOM 994 N N . LEU A 1 138 ? 3.441 11.853 23.092 1.00 12.30 138 LEU A N 1
ATOM 995 C CA . LEU A 1 138 ? 2.398 11.227 22.235 1.00 12.45 138 LEU A CA 1
ATOM 996 C C . LEU A 1 138 ? 2.168 9.784 22.717 1.00 12.91 138 LEU A C 1
ATOM 997 O O . LEU A 1 138 ? 0.994 9.314 22.806 1.00 13.31 138 LEU A O 1
ATOM 1002 N N . ARG A 1 139 ? 3.255 9.047 22.965 1.00 12.64 139 ARG A N 1
ATOM 1003 C CA . ARG A 1 139 ? 3.167 7.620 23.346 1.00 12.89 139 ARG A CA 1
ATOM 1004 C C . ARG A 1 139 ? 2.673 7.463 24.799 1.00 13.04 139 ARG A C 1
ATOM 1005 O O . ARG A 1 139 ? 1.686 6.773 25.000 1.00 14.21 139 ARG A O 1
ATOM 1013 N N . ASP A 1 140 ? 3.334 8.085 25.765 1.00 13.86 140 ASP A N 1
ATOM 1014 C CA . ASP A 1 140 ? 3.121 7.831 27.209 1.00 15.33 140 ASP A CA 1
ATOM 1015 C C . ASP A 1 140 ? 1.878 8.555 27.735 1.00 16.41 140 ASP A C 1
ATOM 1016 O O . ASP A 1 140 ? 1.231 8.005 28.602 1.00 19.08 140 ASP A O 1
ATOM 1021 N N . GLU A 1 141 ? 1.534 9.728 27.205 1.00 16.92 141 GLU A N 1
ATOM 1022 C CA . GLU A 1 141 ? 0.395 10.536 27.693 1.00 16.51 141 GLU A CA 1
ATOM 1023 C C . GLU A 1 141 ? -0.828 10.305 26.810 1.00 15.70 141 GLU A C 1
ATOM 1024 O O . GLU A 1 141 ? -1.952 10.346 27.344 1.00 16.01 141 GLU A O 1
ATOM 1030 N N . CYS A 1 142 ? -0.647 10.023 25.519 1.00 15.08 142 CYS A N 1
ATOM 1031 C CA . CYS A 1 142 ? -1.777 9.965 24.544 1.00 16.09 142 CYS A CA 1
ATOM 1032 C C . CYS A 1 142 ? -1.979 8.559 23.971 1.00 17.34 142 CYS A C 1
ATOM 1033 O O . CYS A 1 142 ? -2.899 8.372 23.121 1.00 17.30 142 CYS A O 1
ATOM 1036 N N . GLY A 1 143 ? -1.224 7.578 24.462 1.00 17.67 143 GLY A N 1
ATOM 1037 C CA . GLY A 1 143 ? -1.345 6.192 23.985 1.00 16.34 143 GLY A CA 1
ATOM 1038 C C . GLY A 1 143 ? -0.998 6.011 22.510 1.00 15.58 143 GLY A C 1
ATOM 1039 O O . GLY A 1 143 ? -1.364 4.986 21.958 1.00 15.18 143 GLY A O 1
ATOM 1040 N N . TYR A 1 144 ? -0.225 6.878 21.871 1.00 13.99 144 TYR A N 1
ATOM 1041 C CA . TYR A 1 144 ? 0.276 6.581 20.502 1.00 13.53 144 TYR A CA 1
ATOM 1042 C C . TYR A 1 144 ? 1.124 5.296 20.529 1.00 13.60 144 TYR A C 1
ATOM 1043 O O . TYR A 1 144 ? 1.979 5.156 21.403 1.00 14.23 144 TYR A O 1
ATOM 1052 N N . THR A 1 145 ? 0.869 4.365 19.608 1.00 14.30 145 THR A N 1
ATOM 1053 C CA . THR A 1 145 ? 1.550 3.046 19.554 1.00 16.50 145 THR A CA 1
ATOM 1054 C C . THR A 1 145 ? 2.702 3.085 18.540 1.00 16.07 145 THR A C 1
ATOM 1055 O O . THR A 1 145 ? 3.548 2.162 18.573 1.00 17.42 145 THR A O 1
ATOM 1059 N N . GLY A 1 146 ? 2.831 4.162 17.767 1.00 15.16 146 GLY A N 1
ATOM 1060 C CA . GLY A 1 146 ? 3.894 4.290 16.756 1.00 14.28 146 GLY A CA 1
ATOM 1061 C C . GLY A 1 146 ? 4.986 5.251 17.216 1.00 13.34 146 GLY A C 1
ATOM 1062 O O . GLY A 1 146 ? 5.132 5.513 18.444 1.00 11.87 146 GLY A O 1
ATOM 1063 N N . TYR A 1 147 ? 5.709 5.812 16.253 1.00 13.14 147 TYR A N 1
ATOM 1064 C CA . TYR A 1 147 ? 6.853 6.731 16.492 1.00 12.71 147 TYR A CA 1
ATOM 1065 C C . TYR A 1 147 ? 6.699 7.954 15.585 1.00 12.49 147 TYR A C 1
ATOM 1066 O O . TYR A 1 147 ? 5.879 7.934 14.650 1.00 13.06 147 TYR A O 1
ATOM 1075 N N . GLN A 1 148 ? 7.461 9.003 15.863 1.00 12.41 148 GLN A N 1
ATOM 1076 C CA . GLN A 1 148 ? 7.425 10.255 15.084 1.00 11.93 148 GLN A CA 1
ATOM 1077 C C . GLN A 1 148 ? 7.902 10.018 13.651 1.00 12.07 148 GLN A C 1
ATOM 1078 O O . GLN A 1 148 ? 9.069 9.707 13.383 1.00 11.45 148 GLN A O 1
ATOM 1084 N N . PRO A 1 149 ? 7.035 10.222 12.647 1.00 11.58 149 PRO A N 1
ATOM 1085 C CA . PRO A 1 149 ? 7.470 10.122 11.266 1.00 12.36 149 PRO A CA 1
ATOM 1086 C C . PRO A 1 149 ? 8.261 11.365 10.825 1.00 12.32 149 PRO A C 1
ATOM 1087 O O . PRO A 1 149 ? 8.210 12.414 11.487 1.00 12.73 149 PRO A O 1
ATOM 1091 N N . TYR A 1 150 ? 8.893 11.241 9.661 1.00 12.30 150 TYR A N 1
ATOM 1092 C CA . TYR A 1 150 ? 9.716 12.307 9.041 1.00 13.15 150 TYR A CA 1
ATOM 1093 C C . TYR A 1 150 ? 9.150 12.744 7.694 1.00 13.99 150 TYR A C 1
ATOM 1094 O O . TYR A 1 150 ? 8.500 11.968 6.957 1.00 12.31 150 TYR A O 1
ATOM 1103 N N . TRP A 1 151 ? 9.488 13.999 7.368 1.00 14.67 151 TRP A N 1
ATOM 1104 C CA . TRP A 1 151 ? 9.150 14.654 6.090 1.00 13.50 151 TRP A CA 1
ATOM 1105 C C . TRP A 1 151 ? 10.342 14.484 5.166 1.00 14.60 151 TRP A C 1
ATOM 1106 O O . TRP A 1 151 ? 11.340 15.220 5.343 1.00 14.39 151 TRP A O 1
ATOM 1117 N N . ASP A 1 152 ? 10.286 13.559 4.215 1.00 15.50 152 ASP A N 1
ATOM 1118 C CA . ASP A 1 152 ? 11.411 13.415 3.244 1.00 16.15 152 ASP A CA 1
ATOM 1119 C C . ASP A 1 152 ? 11.361 14.645 2.326 1.00 16.40 152 ASP A C 1
ATOM 1120 O O . ASP A 1 152 ? 10.625 14.591 1.340 1.00 18.03 152 ASP A O 1
ATOM 1125 N N . TRP A 1 153 ? 12.106 15.707 2.630 1.00 15.59 153 TRP A N 1
ATOM 1126 C CA . TRP A 1 153 ? 11.977 17.000 1.909 1.00 16.73 153 TRP A CA 1
ATOM 1127 C C . TRP A 1 153 ? 12.037 16.807 0.392 1.00 16.64 153 TRP A C 1
ATOM 1128 O O . TRP A 1 153 ? 11.153 17.287 -0.321 1.00 15.40 153 TRP A O 1
ATOM 1139 N N . PRO A 1 154 ? 13.118 16.209 -0.161 1.00 18.85 154 PRO A N 1
ATOM 1140 C CA . PRO A 1 154 ? 13.296 16.153 -1.609 1.00 19.91 154 PRO A CA 1
ATOM 1141 C C . PRO A 1 154 ? 12.242 15.302 -2.340 1.00 21.41 154 PRO A C 1
ATOM 1142 O O . PRO A 1 154 ? 11.961 15.630 -3.496 1.00 19.48 154 PRO A O 1
ATOM 1146 N N . LYS A 1 155 ? 11.622 14.336 -1.645 1.00 20.35 155 LYS A N 1
ATOM 1147 C CA . LYS A 1 155 ? 10.640 13.385 -2.234 1.00 20.49 155 LYS A CA 1
ATOM 1148 C C . LYS A 1 155 ? 9.401 14.103 -2.800 1.00 21.88 155 LYS A C 1
ATOM 1149 O O . LYS A 1 155 ? 8.799 13.570 -3.754 1.00 22.43 155 LYS A O 1
ATOM 1155 N N . TYR A 1 156 ? 8.967 15.215 -2.202 1.00 21.08 156 TYR A N 1
ATOM 1156 C CA . TYR A 1 156 ? 7.726 15.940 -2.578 1.00 21.61 156 TYR A CA 1
ATOM 1157 C C . TYR A 1 156 ? 8.075 17.400 -2.904 1.00 19.74 156 TYR A C 1
ATOM 1158 O O . TYR A 1 156 ? 7.172 18.236 -2.907 1.00 19.30 156 TYR A O 1
ATOM 1167 N N . ALA A 1 157 ? 9.350 17.702 -3.218 1.00 20.96 157 ALA A N 1
ATOM 1168 C CA . ALA A 1 157 ? 9.845 19.102 -3.327 1.00 21.02 157 ALA A CA 1
ATOM 1169 C C . ALA A 1 157 ? 9.042 19.910 -4.363 1.00 22.61 157 ALA A C 1
ATOM 1170 O O . ALA A 1 157 ? 8.780 21.100 -4.085 1.00 24.12 157 ALA A O 1
ATOM 1172 N N . SER A 1 158 ? 8.587 19.321 -5.480 1.00 23.00 158 SER A N 1
ATOM 1173 C CA A SER A 1 158 ? 7.872 20.079 -6.546 0.50 24.97 158 SER A CA 1
ATOM 1174 C CA B SER A 1 158 ? 7.867 20.061 -6.557 0.50 22.82 158 SER A CA 1
ATOM 1175 C C . SER A 1 158 ? 6.492 20.533 -6.058 1.00 23.69 158 SER A C 1
ATOM 1176 O O . SER A 1 158 ? 5.984 21.523 -6.583 1.00 23.55 158 SER A O 1
ATOM 1181 N N . ALA A 1 159 ? 5.920 19.844 -5.070 1.00 23.80 159 ALA A N 1
ATOM 1182 C CA . ALA A 1 159 ? 4.546 20.116 -4.607 1.00 23.23 159 ALA A CA 1
ATOM 1183 C C . ALA A 1 159 ? 4.307 19.431 -3.263 1.00 22.76 159 ALA A C 1
ATOM 1184 O O . ALA A 1 159 ? 3.599 18.434 -3.193 1.00 21.03 159 ALA A O 1
ATOM 1186 N N . PRO A 1 160 ? 4.875 19.959 -2.155 1.00 20.13 160 PRO A N 1
ATOM 1187 C CA . PRO A 1 160 ? 4.616 19.399 -0.829 1.00 20.68 160 PRO A CA 1
ATOM 1188 C C . PRO A 1 160 ? 3.107 19.420 -0.493 1.00 20.02 160 PRO A C 1
ATOM 1189 O O . PRO A 1 160 ? 2.668 18.533 0.196 1.00 19.53 160 PRO A O 1
ATOM 1193 N N . GLN A 1 161 ? 2.351 20.396 -1.015 1.00 20.85 161 GLN A N 1
ATOM 1194 C CA . GLN A 1 161 ? 0.900 20.530 -0.787 1.00 21.06 161 GLN A CA 1
ATOM 1195 C C . GLN A 1 161 ? 0.148 19.361 -1.426 1.00 20.68 161 GLN A C 1
ATOM 1196 O O . GLN A 1 161 ? -0.998 19.182 -1.063 1.00 20.66 161 GLN A O 1
ATOM 1202 N N . ASP A 1 162 ? 0.753 18.618 -2.353 1.00 20.69 162 ASP A N 1
ATOM 1203 C CA . ASP A 1 162 ? 0.134 17.406 -2.960 1.00 21.88 162 ASP A CA 1
ATOM 1204 C C . ASP A 1 162 ? 0.585 16.115 -2.254 1.00 21.54 162 ASP A C 1
ATOM 1205 O O . ASP A 1 162 ? 0.101 15.041 -2.617 1.00 21.08 162 ASP A O 1
ATOM 1210 N N . SER A 1 163 ? 1.507 16.180 -1.291 1.00 18.85 163 SER A N 1
ATOM 1211 C CA . SER A 1 163 ? 2.093 14.969 -0.674 1.00 17.47 163 SER A CA 1
ATOM 1212 C C . SER A 1 163 ? 1.095 14.380 0.311 1.00 17.60 163 SER A C 1
ATOM 1213 O O . SER A 1 163 ? 0.163 15.079 0.719 1.00 15.62 163 SER A O 1
ATOM 1216 N N . PRO A 1 164 ? 1.270 13.121 0.773 1.00 16.97 164 PRO A N 1
ATOM 1217 C CA . PRO A 1 164 ? 0.446 12.586 1.857 1.00 16.80 164 PRO A CA 1
ATOM 1218 C C . PRO A 1 164 ? 0.510 13.401 3.163 1.00 17.11 164 PRO A C 1
ATOM 1219 O O . PRO A 1 164 ? -0.440 13.342 3.933 1.00 18.20 164 PRO A O 1
ATOM 1223 N N . LEU A 1 165 ? 1.569 14.195 3.378 1.00 16.50 165 LEU A N 1
ATOM 1224 C CA . LEU A 1 165 ? 1.678 15.058 4.580 1.00 16.48 165 LEU A CA 1
ATOM 1225 C C . LEU A 1 165 ? 0.656 16.196 4.536 1.00 15.70 165 LEU A C 1
ATOM 1226 O O . LEU A 1 165 ? 0.161 16.602 5.650 1.00 12.93 165 LEU A O 1
ATOM 1231 N N . PHE A 1 166 ? 0.418 16.783 3.353 1.00 16.12 166 PHE A N 1
ATOM 1232 C CA . PHE A 1 166 ? -0.275 18.095 3.278 1.00 16.99 166 PHE A CA 1
ATOM 1233 C C . PHE A 1 166 ? -1.379 18.109 2.200 1.00 18.25 166 PHE A C 1
ATOM 1234 O O . PHE A 1 166 ? -1.821 19.225 1.859 1.00 17.90 166 PHE A O 1
ATOM 1242 N N . ASN A 1 167 ? -1.881 16.947 1.768 1.00 19.19 167 ASN A N 1
ATOM 1243 C CA . ASN A 1 167 ? -2.877 16.901 0.658 1.00 20.13 167 ASN A CA 1
ATOM 1244 C C . ASN A 1 167 ? -4.279 17.254 1.157 1.00 20.54 167 ASN A C 1
ATOM 1245 O O . ASN A 1 167 ? -5.132 17.488 0.319 1.00 23.48 167 ASN A O 1
ATOM 1250 N N . GLY A 1 168 ? -4.507 17.307 2.462 1.00 21.02 168 GLY A N 1
ATOM 1251 C CA . GLY A 1 168 ? -5.803 17.708 3.020 1.00 20.17 168 GLY A CA 1
ATOM 1252 C C . GLY A 1 168 ? -6.732 16.521 3.144 1.00 20.49 168 GLY A C 1
ATOM 1253 O O . GLY A 1 168 ? -7.892 16.715 3.510 1.00 20.58 168 GLY A O 1
ATOM 1254 N N . ASP A 1 169 ? -6.232 15.317 2.867 1.00 19.78 169 ASP A N 1
ATOM 1255 C CA . ASP A 1 169 ? -7.008 14.077 3.069 1.00 19.34 169 ASP A CA 1
ATOM 1256 C C . ASP A 1 169 ? -7.004 13.767 4.569 1.00 19.50 169 ASP A C 1
ATOM 1257 O O . ASP A 1 169 ? -6.337 14.420 5.371 1.00 16.77 169 ASP A O 1
ATOM 1262 N N . PRO A 1 170 ? -7.817 12.782 4.991 1.00 18.01 170 PRO A N 1
ATOM 1263 C CA . PRO A 1 170 ? -8.084 12.545 6.403 1.00 18.53 170 PRO A CA 1
ATOM 1264 C C . PRO A 1 170 ? -6.879 12.002 7.166 1.00 18.42 170 PRO A C 1
ATOM 1265 O O . PRO A 1 170 ? -6.951 11.919 8.393 1.00 19.10 170 PRO A O 1
ATOM 1269 N N . TYR A 1 171 ? -5.839 11.620 6.422 1.00 15.77 171 TYR A N 1
ATOM 1270 C CA . TYR A 1 171 ? -4.630 10.972 6.957 1.00 16.84 171 TYR A CA 1
ATOM 1271 C C . TYR A 1 171 ? -3.469 11.974 6.935 1.00 14.57 171 TYR A C 1
ATOM 1272 O O . TYR A 1 171 ? -2.406 11.562 7.423 1.00 15.85 171 TYR A O 1
ATOM 1281 N N . SER A 1 172 ? -3.703 13.194 6.439 1.00 14.96 172 SER A N 1
ATOM 1282 C CA . SER A 1 172 ? -2.715 14.294 6.323 1.00 14.68 172 SER A CA 1
ATOM 1283 C C . SER A 1 172 ? -2.592 15.059 7.634 1.00 14.79 172 SER A C 1
ATOM 1284 O O . SER A 1 172 ? -3.351 14.806 8.597 1.00 16.06 172 SER A O 1
ATOM 1287 N N . LEU A 1 173 ? -1.594 15.944 7.689 1.00 14.70 173 LEU A N 1
ATOM 1288 C CA . LEU A 1 173 ? -1.482 16.952 8.762 1.00 15.16 173 LEU A CA 1
ATOM 1289 C C . LEU A 1 173 ? -2.240 18.223 8.379 1.00 15.29 173 LEU A C 1
ATOM 1290 O O . LEU A 1 173 ? -1.844 19.309 8.811 1.00 12.45 173 LEU A O 1
ATOM 1295 N N . GLY A 1 174 ? -3.321 18.095 7.599 1.00 15.10 174 GLY A N 1
ATOM 1296 C CA . GLY A 1 174 ? -4.057 19.280 7.128 1.00 15.87 174 GLY A CA 1
ATOM 1297 C C . GLY A 1 174 ? -3.457 19.710 5.825 1.00 15.93 174 GLY A C 1
ATOM 1298 O O . GLY A 1 174 ? -2.261 19.328 5.557 1.00 14.38 174 GLY A O 1
ATOM 1299 N N . GLY A 1 175 ? -4.226 20.448 5.028 1.00 16.43 175 GLY A N 1
ATOM 1300 C CA . GLY A 1 175 ? -3.778 20.889 3.700 1.00 17.06 175 GLY A CA 1
ATOM 1301 C C . GLY A 1 175 ? -2.961 22.171 3.808 1.00 17.04 175 GLY A C 1
ATOM 1302 O O . GLY A 1 175 ? -2.574 22.599 4.921 1.00 19.20 175 GLY A O 1
ATOM 1303 N N . ASN A 1 176 ? -2.690 22.744 2.662 1.00 18.23 176 ASN A N 1
ATOM 1304 C CA . ASN A 1 176 ? -2.134 24.104 2.505 1.00 17.44 176 ASN A CA 1
ATOM 1305 C C . ASN A 1 176 ? -3.115 25.129 3.076 1.00 18.49 176 ASN A C 1
ATOM 1306 O O . ASN A 1 176 ? -4.334 24.850 3.188 1.00 20.62 176 ASN A O 1
ATOM 1311 N N . GLY A 1 177 ? -2.615 26.289 3.470 1.00 18.73 177 GLY A N 1
ATOM 1312 C CA . GLY A 1 177 ? -3.473 27.456 3.635 1.00 18.50 177 GLY A CA 1
ATOM 1313 C C . GLY A 1 177 ? -4.161 27.747 2.306 1.00 21.04 177 GLY A C 1
ATOM 1314 O O . GLY A 1 177 ? -3.617 27.404 1.224 1.00 16.82 177 GLY A O 1
ATOM 1315 N N . GLU A 1 178 ? -5.334 28.363 2.341 1.00 23.62 178 GLU A N 1
ATOM 1316 C CA . GLU A 1 178 ? -5.964 28.807 1.074 1.00 27.20 178 GLU A CA 1
ATOM 1317 C C . GLU A 1 178 ? -5.072 29.854 0.407 1.00 26.70 178 GLU A C 1
ATOM 1318 O O . GLU A 1 178 ? -4.369 30.600 1.147 1.00 25.19 178 GLU A O 1
ATOM 1324 N N . TYR A 1 179 ? -5.124 29.923 -0.926 1.00 27.96 179 TYR A N 1
ATOM 1325 C CA . TYR A 1 179 ? -4.459 30.982 -1.713 1.00 27.27 179 TYR A CA 1
ATOM 1326 C C . TYR A 1 179 ? -4.927 32.375 -1.261 1.00 29.32 179 TYR A C 1
ATOM 1327 O O . TYR A 1 179 ? -6.142 32.671 -1.072 1.00 27.30 179 TYR A O 1
ATOM 1336 N N . VAL A 1 180 ? -3.936 33.228 -1.052 1.00 29.90 180 VAL A N 1
ATOM 1337 C CA . VAL A 1 180 ? -4.056 34.669 -0.696 1.00 35.78 180 VAL A CA 1
ATOM 1338 C C . VAL A 1 180 ? -2.905 35.357 -1.426 1.00 37.31 180 VAL A C 1
ATOM 1339 O O . VAL A 1 180 ? -1.771 34.901 -1.297 1.00 36.72 180 VAL A O 1
ATOM 1343 N N . PRO A 1 181 ? -3.137 36.401 -2.260 1.00 37.74 181 PRO A N 1
ATOM 1344 C CA . PRO A 1 181 ? -2.043 37.062 -2.970 1.00 37.73 181 PRO A CA 1
ATOM 1345 C C . PRO A 1 181 ? -1.125 37.681 -1.915 1.00 34.97 181 PRO A C 1
ATOM 1346 O O . PRO A 1 181 ? -1.625 38.248 -0.964 1.00 31.91 181 PRO A O 1
ATOM 1350 N N . HIS A 1 182 ? 0.174 37.464 -2.076 1.00 32.50 182 HIS A N 1
ATOM 1351 C CA . HIS A 1 182 ? 1.231 37.927 -1.142 1.00 34.04 182 HIS A CA 1
ATOM 1352 C C . HIS A 1 182 ? 2.584 37.751 -1.831 1.00 32.82 182 HIS A C 1
ATOM 1353 O O . HIS A 1 182 ? 2.683 36.942 -2.774 1.00 28.51 182 HIS A O 1
ATOM 1360 N N . ASP A 1 183 ? 3.573 38.518 -1.383 1.00 37.62 183 ASP A N 1
ATOM 1361 C CA . ASP A 1 183 ? 4.982 38.406 -1.823 1.00 36.50 183 ASP A CA 1
ATOM 1362 C C . ASP A 1 183 ? 5.672 37.374 -0.942 1.00 33.46 183 ASP A C 1
ATOM 1363 O O . ASP A 1 183 ? 5.272 37.234 0.226 1.00 30.99 183 ASP A O 1
ATOM 1368 N N . GLY A 1 184 ? 6.655 36.667 -1.486 1.00 34.50 184 GLY A N 1
ATOM 1369 C CA . GLY A 1 184 ? 7.509 35.780 -0.688 1.00 32.39 184 GLY A CA 1
ATOM 1370 C C . GLY A 1 184 ? 8.176 36.590 0.408 1.00 31.57 184 GLY A C 1
ATOM 1371 O O . GLY A 1 184 ? 8.175 37.809 0.361 1.00 31.33 184 GLY A O 1
ATOM 1372 N N . PRO A 1 185 ? 8.757 35.948 1.433 1.00 34.23 185 PRO A N 1
ATOM 1373 C CA . PRO A 1 185 ? 9.484 36.678 2.471 1.00 32.68 185 PRO A CA 1
ATOM 1374 C C . PRO A 1 185 ? 10.736 37.399 1.939 1.00 34.32 185 PRO A C 1
ATOM 1375 O O . PRO A 1 185 ? 11.362 36.944 0.957 1.00 32.27 185 PRO A O 1
ATOM 1379 N N . VAL A 1 186 ? 11.050 38.525 2.576 1.00 35.52 186 VAL A N 1
ATOM 1380 C CA . VAL A 1 186 ? 12.246 39.379 2.310 1.00 37.79 186 VAL A CA 1
ATOM 1381 C C . VAL A 1 186 ? 13.178 39.315 3.524 1.00 38.45 186 VAL A C 1
ATOM 1382 O O . VAL A 1 186 ? 12.741 39.730 4.616 1.00 40.53 186 VAL A O 1
ATOM 1386 N N . ILE A 1 187 ? 14.409 38.843 3.331 1.00 36.55 187 ILE A N 1
ATOM 1387 C CA . ILE A 1 187 ? 15.471 38.866 4.384 1.00 39.93 187 ILE A CA 1
ATOM 1388 C C . ILE A 1 187 ?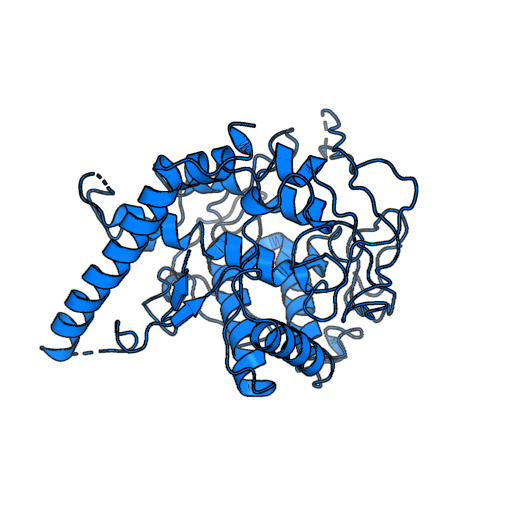 16.211 40.207 4.296 1.00 38.30 187 ILE A C 1
ATOM 1389 O O . ILE A 1 187 ? 16.916 40.456 3.278 1.00 34.22 187 ILE A O 1
ATOM 1394 N N . VAL A 1 188 ? 16.062 40.998 5.355 1.00 34.95 188 VAL A N 1
ATOM 1395 C CA . VAL A 1 188 ? 16.713 42.313 5.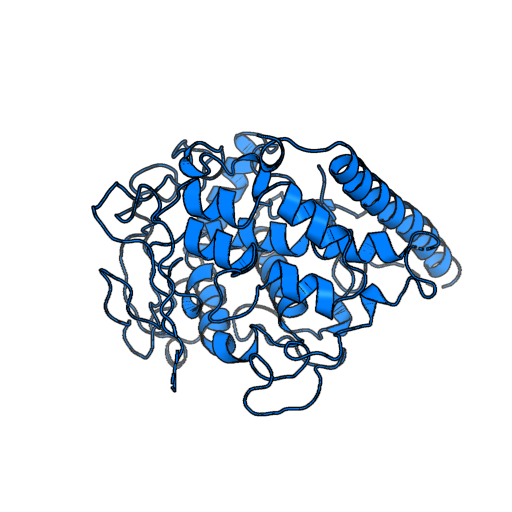546 1.00 36.34 188 VAL A CA 1
ATOM 1396 C C . VAL A 1 188 ? 17.891 42.132 6.500 1.00 38.73 188 VAL A C 1
ATOM 1397 O O . VAL A 1 188 ? 17.699 41.869 7.693 1.00 39.33 188 VAL A O 1
ATOM 1401 N N . PRO A 1 189 ? 19.145 42.248 5.995 1.00 40.22 189 PRO A N 1
ATOM 1402 C CA . PRO A 1 189 ? 20.320 42.293 6.868 1.00 45.88 189 PRO A CA 1
ATOM 1403 C C . PRO A 1 189 ? 20.167 43.457 7.848 1.00 53.39 189 PRO A C 1
ATOM 1404 O O . PRO A 1 189 ? 19.685 44.521 7.460 1.00 54.80 189 PRO A O 1
ATOM 1408 N N . PRO A 1 190 ? 20.510 43.289 9.151 1.00 62.60 190 PRO A N 1
ATOM 1409 C CA . PRO A 1 190 ? 20.379 44.370 10.130 1.00 65.65 190 PRO A CA 1
ATOM 1410 C C . PRO A 1 190 ? 21.652 45.236 10.213 1.00 66.05 190 PRO A C 1
ATOM 1411 O O . PRO A 1 190 ? 22.561 45.000 9.415 1.00 59.96 190 PRO A O 1
ATOM 1415 N N . GLU A 1 191 ? 21.682 46.214 11.136 1.00 65.57 191 GLU A N 1
ATOM 1416 C CA . GLU A 1 191 ? 22.838 47.130 11.371 1.00 68.18 191 GLU A CA 1
ATOM 1417 C C . GLU A 1 191 ? 24.105 46.307 11.647 1.00 61.82 191 GLU A C 1
ATOM 1418 O O . GLU A 1 191 ? 24.917 46.188 10.705 1.00 56.34 191 GLU A O 1
ATOM 1424 N N . GLY A 1 196 ? 22.795 43.175 1.100 1.00 51.47 196 GLY A N 1
ATOM 1425 C CA . GLY A 1 196 ? 21.538 43.726 0.544 1.00 49.53 196 GLY A CA 1
ATOM 1426 C C . GLY A 1 196 ? 20.328 42.828 0.801 1.00 47.06 196 GLY A C 1
ATOM 1427 O O . GLY A 1 196 ? 20.510 41.676 1.254 1.00 43.68 196 GLY A O 1
ATOM 1428 N N . ASN A 1 197 ? 19.129 43.341 0.499 1.00 43.98 197 ASN A N 1
ATOM 1429 C CA . ASN A 1 197 ? 17.817 42.670 0.720 1.00 41.95 197 ASN A CA 1
ATOM 1430 C C . ASN A 1 197 ? 17.715 41.401 -0.138 1.00 41.47 197 ASN A C 1
ATOM 1431 O O . ASN A 1 197 ? 18.121 41.435 -1.311 1.00 36.01 197 ASN A O 1
ATOM 1436 N N . ILE A 1 198 ? 17.167 40.323 0.430 1.00 37.41 198 ILE A N 1
ATOM 1437 C CA . ILE A 1 198 ? 16.970 39.036 -0.292 1.00 35.67 198 ILE A CA 1
ATOM 1438 C C . ILE A 1 198 ? 15.484 38.669 -0.271 1.00 30.38 198 ILE A C 1
ATOM 1439 O O . ILE A 1 198 ? 14.951 38.410 0.813 1.00 31.68 198 ILE A O 1
ATOM 1444 N N . SER A 1 199 ? 14.859 38.669 -1.433 1.00 28.80 199 SER A N 1
ATOM 1445 C CA . SER A 1 199 ? 13.432 38.325 -1.611 1.00 30.46 199 SER A CA 1
ATOM 1446 C C . SER A 1 199 ? 13.335 36.863 -2.037 1.00 30.36 199 SER A C 1
ATOM 1447 O O . SER A 1 199 ? 13.996 36.473 -3.028 1.00 33.10 199 SER A O 1
ATOM 1450 N N . LEU A 1 200 ? 12.595 36.079 -1.261 1.00 28.35 200 LEU A N 1
ATOM 1451 C CA . LEU A 1 200 ? 12.428 34.621 -1.470 1.00 27.78 200 LEU A CA 1
ATOM 1452 C C . LEU A 1 200 ? 11.092 34.396 -2.157 1.00 25.86 200 LEU A C 1
ATOM 1453 O O . LEU A 1 200 ? 10.190 35.221 -2.046 1.00 25.75 200 LEU A O 1
ATOM 1458 N N . PRO A 1 201 ? 10.929 33.251 -2.846 1.00 28.49 201 PRO A N 1
ATOM 1459 C CA . PRO A 1 201 ? 9.695 32.960 -3.571 1.00 30.30 201 PRO A CA 1
ATOM 1460 C C . PRO A 1 201 ? 8.585 32.494 -2.625 1.00 30.25 201 PRO A C 1
ATOM 1461 O O . PRO A 1 201 ? 8.865 31.759 -1.691 1.00 29.90 201 PRO A O 1
ATOM 1465 N N . ALA A 1 202 ? 7.371 32.971 -2.909 1.00 29.26 202 ALA A N 1
ATOM 1466 C CA . ALA A 1 202 ? 6.099 32.615 -2.257 1.00 27.42 202 ALA A CA 1
ATOM 1467 C C . ALA A 1 202 ? 5.745 31.152 -2.553 1.00 24.14 202 ALA A C 1
ATOM 1468 O O . ALA A 1 202 ? 6.084 30.618 -3.625 1.00 22.01 202 ALA A O 1
ATOM 1470 N N . GLY A 1 203 ? 5.040 30.527 -1.619 1.00 24.70 203 GLY A N 1
ATOM 1471 C CA . GLY A 1 203 ? 4.275 29.318 -1.925 1.00 24.03 203 GLY A CA 1
ATOM 1472 C C . GLY A 1 203 ? 2.951 29.706 -2.545 1.00 24.33 203 GLY A C 1
ATOM 1473 O O . GLY A 1 203 ? 2.815 30.879 -2.917 1.00 20.77 203 GLY A O 1
ATOM 1474 N N . VAL A 1 204 ? 2.004 28.768 -2.587 1.00 22.73 204 VAL A N 1
ATOM 1475 C CA . VAL A 1 204 ? 0.721 28.919 -3.340 1.00 21.51 204 VAL A CA 1
ATOM 1476 C C . VAL A 1 204 ? -0.446 28.956 -2.356 1.00 22.36 204 VAL A C 1
ATOM 1477 O O . VAL A 1 204 ? -1.598 28.764 -2.778 1.00 24.08 204 VAL A O 1
ATOM 1481 N N . GLY A 1 205 ? -0.167 29.304 -1.103 1.00 20.42 205 GLY A N 1
ATOM 1482 C CA . GLY A 1 205 ? -1.161 29.408 -0.023 1.00 19.28 205 GLY A CA 1
ATOM 1483 C C . GLY A 1 205 ? -1.176 30.787 0.572 1.00 18.75 205 GLY A C 1
ATOM 1484 O O . GLY A 1 205 ? -1.337 31.795 -0.184 1.00 20.24 205 GLY A O 1
ATOM 1485 N N . GLY A 1 206 ? -1.063 30.845 1.893 1.00 19.09 206 GLY A N 1
ATOM 1486 C CA . GLY A 1 206 ? -0.874 32.102 2.641 1.00 19.28 206 GLY A CA 1
ATOM 1487 C C . GLY A 1 206 ? -2.049 32.399 3.535 1.00 19.54 206 GLY A C 1
ATOM 1488 O O . GLY A 1 206 ? -1.928 33.251 4.431 1.00 21.94 206 GLY A O 1
ATOM 1489 N N . GLY A 1 207 ? -3.174 31.738 3.301 1.00 20.55 207 GLY A N 1
ATOM 1490 C CA . GLY A 1 207 ? -4.391 31.913 4.114 1.00 20.70 207 GLY A CA 1
ATOM 1491 C C . GLY A 1 207 ? -4.567 30.776 5.108 1.00 20.37 207 GLY A C 1
ATOM 1492 O O . GLY A 1 207 ? -3.569 30.066 5.414 1.00 20.21 207 GLY A O 1
ATOM 1493 N N . PHE A 1 208 ? -5.791 30.605 5.595 1.00 18.72 208 PHE A N 1
ATOM 1494 C CA . PHE A 1 208 ? -6.158 29.607 6.621 1.00 17.75 208 PHE A CA 1
ATOM 1495 C C . PHE A 1 208 ? -6.162 28.215 6.008 1.00 18.55 208 PHE A C 1
ATOM 1496 O O . PHE A 1 208 ? -6.556 28.028 4.812 1.00 16.82 208 PHE A O 1
ATOM 1504 N N . VAL A 1 209 ? -5.670 27.265 6.801 1.00 17.66 209 VAL A N 1
ATOM 1505 C CA . VAL A 1 209 ? -5.821 25.815 6.522 1.00 18.43 209 VAL A CA 1
ATOM 1506 C C . VAL A 1 209 ? -7.289 25.438 6.768 1.00 19.64 209 VAL A C 1
ATOM 1507 O O . VAL A 1 209 ? -7.800 25.650 7.923 1.00 18.31 209 VAL A O 1
ATOM 1511 N N . ARG A 1 210 ? -7.931 24.880 5.739 1.00 21.61 210 ARG A N 1
ATOM 1512 C CA . ARG A 1 210 ? -9.397 24.581 5.773 1.00 23.23 210 ARG A CA 1
ATOM 1513 C C . ARG A 1 210 ? -9.673 23.101 5.482 1.00 23.16 210 ARG A C 1
ATOM 1514 O O . ARG A 1 210 ? -10.868 22.707 5.445 1.00 23.26 210 ARG A O 1
ATOM 1522 N N . THR A 1 211 ? -8.633 22.293 5.280 1.00 22.80 211 THR A N 1
ATOM 1523 C CA . THR A 1 211 ? -8.795 20.873 4.883 1.00 21.55 211 THR A CA 1
ATOM 1524 C C . THR A 1 211 ? -7.969 19.981 5.796 1.00 20.37 211 THR A C 1
ATOM 1525 O O . THR A 1 211 ? -6.995 20.458 6.395 1.00 18.59 211 THR A O 1
ATOM 1529 N N . GLY A 1 212 ? -8.342 18.716 5.818 1.00 17.14 212 GLY A N 1
ATOM 1530 C CA . GLY A 1 212 ? -7.696 17.658 6.569 1.00 17.05 212 GLY A CA 1
ATOM 1531 C C . GLY A 1 212 ? -8.003 17.794 8.043 1.00 17.01 212 GLY A C 1
ATOM 1532 O O . GLY A 1 212 ? -8.792 18.634 8.476 1.00 19.48 212 GLY A O 1
ATOM 1533 N N . PRO A 1 213 ? -7.349 16.946 8.842 1.00 17.28 213 PRO A N 1
ATOM 1534 C CA . PRO A 1 213 ? -7.631 16.855 10.271 1.00 18.54 213 PRO A CA 1
ATOM 1535 C C . PRO A 1 213 ? -7.346 18.126 11.074 1.00 19.96 213 PRO A C 1
ATOM 1536 O O . PRO A 1 213 ? -7.962 18.292 12.122 1.00 22.16 213 PRO A O 1
ATOM 1540 N N . PHE A 1 214 ? -6.420 18.964 10.594 1.00 18.55 214 PHE A N 1
ATOM 1541 C CA . PHE A 1 214 ? -6.051 20.239 11.251 1.00 18.07 214 PHE A CA 1
ATOM 1542 C C . PHE A 1 214 ? -6.698 21.421 10.515 1.00 18.86 214 PHE A C 1
ATOM 1543 O O . PHE A 1 214 ? -6.254 22.576 10.780 1.00 18.35 214 PHE A O 1
ATOM 1551 N N . ALA A 1 215 ? -7.732 21.176 9.675 1.00 18.64 215 ALA A N 1
ATOM 1552 C CA . ALA A 1 215 ? -8.644 22.251 9.201 1.00 18.11 215 ALA A CA 1
ATOM 1553 C C . ALA A 1 215 ? -9.063 23.107 10.402 1.00 16.73 215 ALA A C 1
ATOM 1554 O O . ALA A 1 215 ? -9.527 22.556 11.436 1.00 15.66 215 ALA A O 1
ATOM 1556 N N . ASN A 1 216 ? -8.889 24.410 10.304 1.00 17.66 216 ASN A N 1
ATOM 1557 C CA . ASN A 1 216 ? -9.316 25.364 11.362 1.00 20.11 216 ASN A CA 1
ATOM 1558 C C . ASN A 1 216 ? -8.630 25.093 12.709 1.00 18.19 216 ASN A C 1
ATOM 1559 O O . ASN A 1 216 ? -9.144 25.563 13.736 1.00 18.98 216 ASN A O 1
ATOM 1564 N N . MET A 1 217 ? -7.465 24.455 12.737 1.00 18.14 217 MET A N 1
ATOM 1565 C CA . MET A 1 217 ? -6.757 24.256 14.018 1.00 16.77 217 MET A CA 1
ATOM 1566 C C . MET A 1 217 ? -6.564 25.595 14.718 1.00 15.00 217 MET A C 1
ATOM 1567 O O . MET A 1 217 ? -6.103 26.548 14.082 1.00 16.42 217 MET A O 1
ATOM 1572 N N . THR A 1 218 ? -6.807 25.608 16.026 1.00 14.11 218 THR A N 1
ATOM 1573 C CA . THR A 1 218 ? -6.589 26.787 16.891 1.00 14.25 218 THR A CA 1
ATOM 1574 C C . THR A 1 218 ? -5.136 26.821 17.323 1.00 13.64 218 THR A C 1
ATOM 1575 O O . THR A 1 218 ? -4.647 25.838 17.916 1.00 13.87 218 THR A O 1
ATOM 1579 N N . VAL A 1 219 ? -4.487 27.943 17.011 1.00 12.70 219 VAL A N 1
ATOM 1580 C CA . VAL A 1 219 ? -3.109 28.271 17.446 1.00 12.19 219 VAL A CA 1
ATOM 1581 C C . VAL A 1 219 ? -3.250 29.219 18.630 1.00 11.31 219 VAL A C 1
ATOM 1582 O O . VAL A 1 219 ? -3.936 30.222 18.457 1.00 10.87 219 VAL A O 1
ATOM 1586 N N . ASN A 1 220 ? -2.678 28.896 19.778 1.00 10.82 220 ASN A N 1
ATOM 1587 C CA . ASN A 1 220 ? -2.865 29.684 21.030 1.00 13.08 220 ASN A CA 1
ATOM 1588 C C . ASN A 1 220 ? -1.750 30.711 21.227 1.00 12.77 220 ASN A C 1
ATOM 1589 O O . ASN A 1 220 ? -2.043 31.809 21.694 1.00 13.29 220 ASN A O 1
ATOM 1594 N N . LEU A 1 221 ? -0.494 30.353 20.932 1.00 12.00 221 LEU A N 1
ATOM 1595 C CA . LEU A 1 221 ? 0.670 31.169 21.337 1.00 12.28 221 LEU A CA 1
ATOM 1596 C C . LEU A 1 221 ? 1.231 31.928 20.132 1.00 12.02 221 LEU A C 1
ATOM 1597 O O . LEU A 1 221 ? 0.846 31.628 18.964 1.00 11.89 221 LEU A O 1
ATOM 1602 N N . GLY A 1 222 ? 2.088 32.895 20.419 1.00 14.02 222 GLY A N 1
ATOM 1603 C CA . GLY A 1 222 ? 2.753 33.698 19.391 1.00 14.05 222 GLY A CA 1
ATOM 1604 C C . GLY A 1 222 ? 1.749 34.596 18.682 1.00 16.15 222 GLY A C 1
ATOM 1605 O O . GLY A 1 222 ? 0.639 34.789 19.183 1.00 14.35 222 GLY A O 1
ATOM 1606 N N . PRO A 1 223 ? 2.164 35.217 17.548 1.00 19.44 223 PRO A N 1
ATOM 1607 C CA . PRO A 1 223 ? 3.564 35.115 17.104 1.00 20.22 223 PRO A CA 1
ATOM 1608 C C . PRO A 1 223 ? 4.474 36.066 17.904 1.00 20.14 223 PRO A C 1
ATOM 1609 O O . PRO A 1 223 ? 4.001 36.973 18.594 1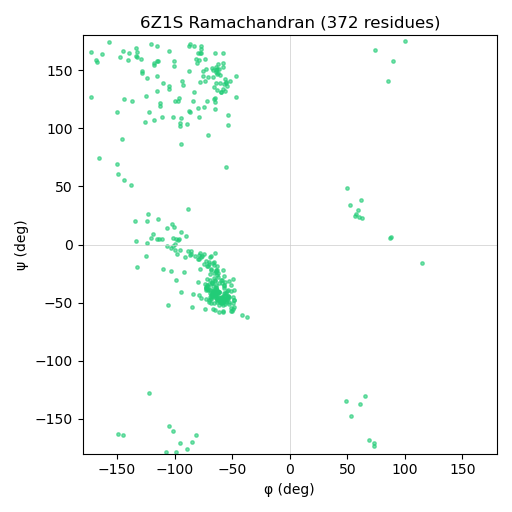.00 18.06 223 PRO A O 1
ATOM 1613 N N . VAL A 1 224 ? 5.770 35.761 17.917 1.00 17.49 224 VAL A N 1
ATOM 1614 C CA . VAL A 1 224 ? 6.753 36.576 18.674 1.00 19.85 224 VAL A CA 1
ATOM 1615 C C . VAL A 1 224 ? 7.154 37.734 17.759 1.00 21.60 224 VAL A C 1
ATOM 1616 O O . VAL A 1 224 ? 6.944 38.901 18.148 1.00 22.68 224 VAL A O 1
ATOM 1620 N N . GLY A 1 225 ? 7.587 37.417 16.548 1.00 28.22 225 GLY A N 1
ATOM 1621 C CA . GLY A 1 225 ? 7.597 38.379 15.433 1.00 32.37 225 GLY A CA 1
ATOM 1622 C C . GLY A 1 225 ? 6.182 38.629 14.931 1.00 35.34 225 GLY A C 1
ATOM 1623 O O . GLY A 1 225 ? 5.358 37.713 15.019 1.00 38.30 225 GLY A O 1
ATOM 1624 N N . GLY A 1 226 ? 5.917 39.820 14.392 1.00 36.73 226 GLY A N 1
ATOM 1625 C CA . GLY A 1 226 ? 4.822 40.049 13.432 1.00 36.89 226 GLY A CA 1
ATOM 1626 C C . GLY A 1 226 ? 4.995 39.202 12.171 1.00 39.03 226 GLY A C 1
ATOM 1627 O O . GLY A 1 226 ? 6.149 38.932 11.747 1.00 39.31 226 GLY A O 1
ATOM 1628 N N . LEU A 1 227 ? 3.877 38.766 11.599 1.00 38.46 227 LEU A N 1
ATOM 1629 C CA . LEU A 1 227 ? 3.782 38.084 10.281 1.00 36.64 227 LEU A CA 1
ATOM 1630 C C . LEU A 1 227 ? 2.970 39.026 9.384 1.00 42.27 227 LEU A C 1
ATOM 1631 O O . LEU A 1 227 ? 2.438 40.009 9.931 1.00 40.17 227 LEU A O 1
ATOM 1636 N N . ALA A 1 228 ? 2.882 38.765 8.081 1.00 46.86 228 ALA A N 1
ATOM 1637 C CA . ALA A 1 228 ? 2.100 39.590 7.131 1.00 52.88 228 ALA A CA 1
ATOM 1638 C C . ALA A 1 228 ? 0.767 39.987 7.782 1.00 55.50 228 ALA A C 1
ATOM 1639 O O . ALA A 1 228 ? 0.519 41.183 8.002 1.00 54.67 228 ALA A O 1
ATOM 1641 N N . ASP A 1 229 ? -0.045 38.995 8.135 1.00 64.46 229 ASP A N 1
ATOM 1642 C CA . ASP A 1 229 ? -1.468 39.200 8.510 1.00 67.10 229 ASP A CA 1
ATOM 1643 C C . ASP A 1 229 ? -1.660 39.040 10.023 1.00 61.45 229 ASP A C 1
ATOM 1644 O O . ASP A 1 229 ? -2.839 38.949 10.428 1.00 56.18 229 ASP A O 1
ATOM 1649 N N . THR A 1 230 ? -0.582 39.032 10.828 1.00 52.50 230 THR A N 1
ATOM 1650 C CA . THR A 1 230 ? -0.667 38.816 12.302 1.00 47.39 230 THR A CA 1
ATOM 1651 C C . THR A 1 230 ? 0.254 39.797 13.053 1.00 44.35 230 THR A C 1
ATOM 1652 O O . THR A 1 230 ? 1.478 39.803 12.805 1.00 41.33 230 THR A O 1
ATOM 1656 N N . ALA A 1 231 ? -0.316 40.570 13.976 1.00 37.62 231 ALA A N 1
ATOM 1657 C CA . ALA A 1 231 ? 0.445 41.386 14.944 1.00 40.84 231 ALA A CA 1
ATOM 1658 C C . ALA A 1 231 ? 1.184 40.472 15.923 1.00 36.50 231 ALA A C 1
ATOM 1659 O O . ALA A 1 231 ? 0.703 39.384 16.235 1.00 31.05 231 ALA A O 1
ATOM 1661 N N . PRO A 1 232 ? 2.332 40.921 16.482 1.00 31.53 232 PRO A N 1
ATOM 1662 C CA . PRO A 1 232 ? 3.022 40.199 17.544 1.00 30.94 232 PRO A CA 1
ATOM 1663 C C . PRO A 1 232 ? 2.006 39.907 18.651 1.00 28.49 232 PRO A C 1
ATOM 1664 O O . PRO A 1 232 ? 1.132 40.705 18.870 1.00 26.25 232 PRO A O 1
ATOM 1668 N N . GLY A 1 233 ? 2.077 38.730 19.241 1.00 24.76 233 GLY A N 1
ATOM 1669 C CA . GLY A 1 233 ? 1.058 38.309 20.195 1.00 23.53 233 GLY A CA 1
ATOM 1670 C C . GLY A 1 233 ? 1.328 38.964 21.533 1.00 24.56 233 GLY A C 1
ATOM 1671 O O . GLY A 1 233 ? 2.424 39.500 21.739 1.00 23.54 233 GLY A O 1
ATOM 1672 N N . PRO A 1 234 ? 0.329 38.942 22.436 1.00 24.66 234 PRO A N 1
ATOM 1673 C CA . PRO A 1 234 ? 0.447 39.563 23.755 1.00 25.81 234 PRO A CA 1
ATOM 1674 C C . PRO A 1 234 ? 1.519 38.910 24.633 1.00 26.29 234 PRO A C 1
ATOM 1675 O O . PRO A 1 234 ? 1.810 37.760 24.414 1.00 22.51 234 PRO A O 1
ATOM 1679 N N . GLN A 1 235 ? 2.101 39.657 25.571 1.00 26.29 235 GLN A N 1
ATOM 1680 C CA . GLN A 1 235 ? 3.155 39.160 26.491 1.00 27.10 235 GLN A CA 1
ATOM 1681 C C . GLN A 1 235 ? 4.250 38.457 25.673 1.00 24.23 235 GLN A C 1
ATOM 1682 O O . GLN A 1 235 ? 4.664 37.357 26.036 1.00 23.03 235 GLN A O 1
ATOM 1688 N N . GLY A 1 236 ? 4.717 39.113 24.613 1.00 23.38 236 GLY A N 1
ATOM 1689 C CA . GLY A 1 236 ? 5.826 38.669 23.754 1.00 21.82 236 GLY A CA 1
ATOM 1690 C C . GLY A 1 236 ? 5.567 37.322 23.102 1.00 21.56 236 GLY A C 1
ATOM 1691 O O . GLY A 1 236 ? 6.537 36.572 22.832 1.00 21.13 236 GLY A O 1
ATOM 1692 N N . GLY A 1 237 ? 4.290 37.012 22.853 1.00 19.46 237 GLY A N 1
ATOM 1693 C CA . GLY A 1 237 ? 3.885 35.760 22.203 1.00 17.16 237 GLY A CA 1
ATOM 1694 C C . GLY A 1 237 ? 3.687 34.637 23.188 1.00 16.26 237 GLY A C 1
ATOM 1695 O O . GLY A 1 237 ? 3.427 33.564 22.749 1.00 15.68 237 GLY A O 1
ATOM 1696 N N . LEU A 1 238 ? 3.753 34.884 24.493 1.00 16.43 238 LEU A N 1
ATOM 1697 C CA . LEU A 1 238 ? 3.435 33.842 25.496 1.00 15.83 238 LEU A CA 1
ATOM 1698 C C . LEU A 1 238 ? 2.029 34.065 26.048 1.00 14.79 238 LEU A C 1
ATOM 1699 O O . LEU A 1 238 ? 1.621 33.275 26.831 1.00 16.76 238 LEU A O 1
ATOM 1704 N N . GLY A 1 239 ? 1.341 35.099 25.613 1.00 15.02 239 GLY A N 1
ATOM 1705 C CA . GLY A 1 239 ? -0.069 35.303 25.966 1.00 15.92 239 GLY A CA 1
ATOM 1706 C C . GLY A 1 239 ? -0.993 34.567 25.015 1.00 15.38 239 GLY A C 1
ATOM 1707 O O . GLY A 1 239 ? -0.542 34.008 23.933 1.00 14.90 239 GLY A O 1
ATOM 1708 N N . TYR A 1 240 ? -2.262 34.599 25.384 1.00 15.80 240 TYR A N 1
ATOM 1709 C CA . TYR A 1 240 ? -3.375 33.879 24.701 1.00 16.32 240 TYR A CA 1
ATOM 1710 C C . TYR A 1 240 ? -3.830 34.645 23.456 1.00 15.40 240 TYR A C 1
ATOM 1711 O O . TYR A 1 240 ? -4.246 35.793 23.542 1.00 17.69 240 TYR A O 1
ATOM 1720 N N . ASN A 1 241 ? -3.688 34.021 22.306 1.00 14.00 241 ASN A N 1
ATOM 1721 C CA . ASN A 1 241 ? -3.927 34.677 21.011 1.00 15.91 241 ASN A CA 1
ATOM 1722 C C . ASN A 1 241 ? -4.545 33.664 20.070 1.00 15.08 241 ASN A C 1
ATOM 1723 O O . ASN A 1 241 ? -4.041 33.490 18.964 1.00 17.18 241 ASN A O 1
ATOM 1728 N N . PRO A 1 242 ? -5.675 33.021 20.444 1.00 14.64 242 PRO A N 1
ATOM 1729 C CA . PRO A 1 242 ? -6.262 31.953 19.638 1.00 14.72 242 PRO A CA 1
ATOM 1730 C C . PRO A 1 242 ? -6.643 32.442 18.237 1.00 14.49 242 PRO A C 1
ATOM 1731 O O . PRO A 1 242 ? -7.291 33.499 18.075 1.00 16.06 242 PRO A O 1
ATOM 1735 N N . ARG A 1 243 ? -6.234 31.683 17.233 1.00 14.08 243 ARG A N 1
ATOM 1736 C CA . ARG A 1 243 ? -6.391 32.087 15.826 1.00 13.48 243 ARG A CA 1
ATOM 1737 C C . ARG A 1 243 ? -6.216 30.853 14.943 1.00 13.87 243 ARG A C 1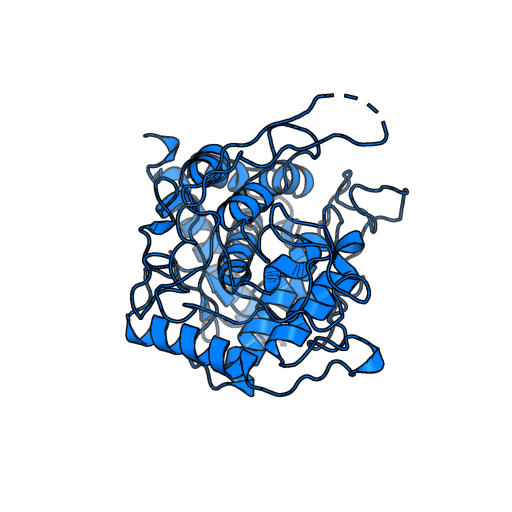
ATOM 1738 O O . ARG A 1 243 ? -5.700 29.842 15.399 1.00 13.42 243 ARG A O 1
ATOM 1746 N N . GLY A 1 244 ? -6.637 30.950 13.691 1.00 13.25 244 GLY A N 1
ATOM 1747 C CA . GLY A 1 244 ? -6.555 29.840 12.753 1.00 13.25 244 GLY A CA 1
ATOM 1748 C C . GLY A 1 244 ? -5.149 29.600 12.254 1.00 13.75 244 GLY A C 1
ATOM 1749 O O . GLY A 1 244 ? -4.405 30.575 12.015 1.00 13.93 244 GLY A O 1
ATOM 1750 N N . LEU A 1 245 ? -4.842 28.327 12.033 1.00 13.82 245 LEU A N 1
ATOM 1751 C CA . LEU A 1 245 ? -3.601 27.863 11.384 1.00 14.06 245 LEU A CA 1
ATOM 1752 C C . LEU A 1 245 ? -3.589 28.332 9.919 1.00 14.87 245 LEU A C 1
ATOM 1753 O O . LEU A 1 245 ? -4.657 28.185 9.242 1.00 14.19 245 LEU A O 1
ATOM 1758 N N . LYS A 1 246 ? -2.436 28.848 9.465 1.00 13.43 246 LYS A N 1
ATOM 1759 C CA . LYS A 1 246 ? -2.148 29.246 8.078 1.00 14.57 246 LYS A CA 1
ATOM 1760 C C . LYS A 1 246 ? -0.846 28.580 7.656 1.00 14.88 246 LYS A C 1
ATOM 1761 O O . LYS A 1 246 ? 0.036 28.432 8.500 1.00 15.05 246 LYS A O 1
ATOM 1767 N N . ARG A 1 247 ? -0.743 28.242 6.381 1.00 15.16 247 ARG A N 1
ATOM 1768 C CA . ARG A 1 247 ? 0.472 27.671 5.756 1.00 16.42 247 ARG A CA 1
ATOM 1769 C C . ARG A 1 247 ? 0.613 28.288 4.373 1.00 16.69 247 ARG A C 1
ATOM 1770 O O . ARG A 1 247 ? -0.375 28.828 3.884 1.00 15.29 247 ARG A O 1
ATOM 1778 N N . ASP A 1 248 ? 1.812 28.264 3.825 1.00 16.51 248 ASP A N 1
ATOM 1779 C CA . ASP A 1 248 ? 2.118 28.762 2.466 1.00 18.03 248 ASP A CA 1
ATOM 1780 C C . ASP A 1 248 ? 3.053 27.775 1.796 1.00 17.99 248 ASP A C 1
ATOM 1781 O O . ASP A 1 248 ? 4.110 28.183 1.333 1.00 18.58 248 ASP A O 1
ATOM 1786 N N . LEU A 1 249 ? 2.666 26.508 1.818 1.00 16.17 249 LEU A N 1
ATOM 1787 C CA . LEU A 1 249 ? 3.350 25.429 1.081 1.00 17.20 249 LEU A CA 1
ATOM 1788 C C . LEU A 1 249 ? 3.430 25.802 -0.395 1.00 17.75 249 LEU A C 1
ATOM 1789 O O . LEU A 1 249 ? 2.489 26.411 -0.942 1.00 18.82 249 LEU A O 1
ATOM 1794 N N . GLY A 1 250 ? 4.579 25.519 -0.983 1.00 19.32 250 GLY A N 1
ATOM 1795 C CA . GLY A 1 250 ? 4.794 25.518 -2.430 1.00 21.02 250 GLY A CA 1
ATOM 1796 C C . GLY A 1 250 ? 6.118 24.880 -2.785 1.00 19.46 250 GLY A C 1
ATOM 1797 O O . GLY A 1 250 ? 6.997 24.817 -1.912 1.00 19.30 250 GLY A O 1
ATOM 1798 N N . GLY A 1 251 ? 6.254 24.427 -4.037 1.00 19.54 251 GLY A N 1
ATOM 1799 C CA . GLY A 1 251 ? 7.498 23.799 -4.521 1.00 20.42 251 GLY A CA 1
ATOM 1800 C C . GLY A 1 251 ? 8.680 24.747 -4.676 1.00 19.93 251 GLY A C 1
ATOM 1801 O O . GLY A 1 251 ? 9.801 24.212 -4.847 1.00 23.14 251 GLY A O 1
ATOM 1802 N N . ALA A 1 252 ? 8.483 26.072 -4.677 1.00 18.74 252 ALA A N 1
ATOM 1803 C CA . ALA A 1 252 ? 9.548 27.041 -5.045 1.00 20.31 252 ALA A CA 1
ATOM 1804 C C . ALA A 1 252 ? 10.644 26.988 -3.978 1.00 20.44 252 ALA A C 1
ATOM 1805 O O . ALA A 1 252 ? 11.781 26.689 -4.326 1.00 19.89 252 ALA A O 1
ATOM 1807 N N . MET A 1 253 ? 10.279 27.187 -2.711 1.00 20.58 253 MET A N 1
ATOM 1808 C CA . MET A 1 253 ? 11.236 27.148 -1.575 1.00 21.55 253 MET A CA 1
ATOM 1809 C C . MET A 1 253 ? 11.746 25.721 -1.390 1.00 19.76 253 MET A C 1
ATOM 1810 O O . MET A 1 253 ? 12.957 25.544 -1.202 1.00 18.69 253 MET A O 1
ATOM 1815 N N . ASN A 1 254 ? 10.844 24.731 -1.439 1.00 18.50 254 ASN A N 1
ATOM 1816 C CA . ASN A 1 254 ? 11.211 23.318 -1.198 1.00 17.56 254 ASN A CA 1
ATOM 1817 C C . ASN A 1 254 ? 12.255 22.896 -2.246 1.00 18.15 254 ASN A C 1
ATOM 1818 O O . ASN A 1 254 ? 13.250 22.228 -1.887 1.00 18.12 254 ASN A O 1
ATOM 1823 N N . THR A 1 255 ? 12.031 23.228 -3.516 1.00 18.71 255 THR A N 1
ATOM 1824 C CA . THR A 1 255 ? 12.885 22.783 -4.658 1.00 18.67 255 THR A CA 1
ATOM 1825 C C . THR A 1 255 ? 14.267 23.461 -4.584 1.00 17.73 255 THR A C 1
ATOM 1826 O O . THR A 1 255 ? 15.318 22.785 -4.756 1.00 18.65 255 THR A O 1
ATOM 1830 N N . ARG A 1 256 ? 14.251 24.758 -4.325 1.00 17.85 256 ARG A N 1
ATOM 1831 C CA . ARG A 1 256 ? 15.435 25.640 -4.291 1.00 19.65 256 ARG A CA 1
ATOM 1832 C C . ARG A 1 256 ? 16.385 25.230 -3.163 1.00 19.32 256 ARG A C 1
ATOM 1833 O O . ARG A 1 256 ? 17.605 25.307 -3.381 1.00 17.98 256 ARG A O 1
ATOM 1841 N N . TYR A 1 257 ? 15.862 24.785 -2.012 1.00 19.84 257 TYR A N 1
ATOM 1842 C CA . TYR A 1 257 ? 16.631 24.741 -0.740 1.00 18.56 257 TYR A CA 1
ATOM 1843 C C . TYR A 1 257 ? 16.654 23.360 -0.104 1.00 18.69 257 TYR A C 1
ATOM 1844 O O . TYR A 1 257 ? 17.472 23.175 0.841 1.00 15.11 257 TYR A O 1
ATOM 1853 N N . ALA A 1 258 ? 15.861 22.406 -0.605 1.00 19.67 258 ALA A N 1
ATOM 1854 C CA . ALA A 1 258 ? 15.764 21.081 0.045 1.00 18.59 258 ALA A CA 1
ATOM 1855 C C . ALA A 1 258 ? 15.484 19.970 -0.979 1.00 19.54 258 ALA A C 1
ATOM 1856 O O . ALA A 1 258 ? 14.471 19.252 -0.804 1.00 20.94 258 ALA A O 1
ATOM 1858 N N . ASN A 1 259 ? 16.392 19.771 -1.946 1.00 20.07 259 ASN A N 1
ATOM 1859 C CA . ASN A 1 259 ? 16.272 18.739 -3.015 1.00 20.61 259 ASN A CA 1
ATOM 1860 C C . ASN A 1 259 ? 17.262 17.599 -2.773 1.00 21.12 259 ASN A C 1
ATOM 1861 O O . ASN A 1 259 ? 17.960 17.610 -1.756 1.00 19.56 259 ASN A O 1
ATOM 1866 N N . TYR A 1 260 ? 17.298 16.607 -3.667 1.00 21.21 260 TYR A N 1
ATOM 1867 C CA . TYR A 1 260 ? 18.132 15.397 -3.488 1.00 22.03 260 TYR A CA 1
ATOM 1868 C C . TYR A 1 260 ? 19.623 15.765 -3.482 1.00 20.16 260 TYR A C 1
ATOM 1869 O O . TYR A 1 260 ? 20.416 15.137 -2.709 1.00 22.32 260 TYR A O 1
ATOM 1878 N N . THR A 1 261 ? 19.986 16.763 -4.281 1.00 21.70 261 THR A N 1
ATOM 1879 C CA . THR A 1 261 ? 21.370 17.290 -4.355 1.00 22.19 261 THR A CA 1
ATOM 1880 C C . THR A 1 261 ? 21.731 17.967 -3.037 1.00 20.91 261 THR A C 1
ATOM 1881 O O . THR A 1 261 ? 22.835 17.738 -2.571 1.00 20.40 261 THR A O 1
ATOM 1885 N N . THR A 1 262 ? 20.821 18.728 -2.446 1.00 19.69 262 THR A N 1
ATOM 1886 C CA . THR A 1 262 ? 21.023 19.301 -1.094 1.00 18.70 262 THR A CA 1
ATOM 1887 C C . THR A 1 262 ? 21.352 18.185 -0.101 1.00 18.62 262 THR A C 1
ATOM 1888 O O . THR A 1 262 ? 22.338 18.319 0.680 1.00 17.20 262 THR A O 1
ATOM 1892 N N . VAL A 1 263 ? 20.581 17.098 -0.115 1.00 18.38 263 VAL A N 1
ATOM 1893 C CA . VAL A 1 263 ? 20.761 16.038 0.924 1.00 18.51 263 VAL A CA 1
ATOM 1894 C C . VAL A 1 263 ? 22.055 15.273 0.673 1.00 18.84 263 VAL A C 1
ATOM 1895 O O . VAL A 1 263 ? 22.744 14.934 1.671 1.00 19.63 263 VAL A O 1
ATOM 1899 N N . LEU A 1 264 ? 22.396 15.007 -0.589 1.00 18.90 264 LEU A N 1
ATOM 1900 C CA . LEU A 1 264 ? 23.641 14.294 -0.951 1.00 20.53 264 LEU A CA 1
ATOM 1901 C C . LEU A 1 264 ? 24.827 15.182 -0.540 1.00 19.19 264 LEU A C 1
ATOM 1902 O O . LEU A 1 264 ? 25.803 14.659 0.042 1.00 19.91 264 LEU A O 1
ATOM 1907 N N . ARG A 1 265 ? 24.713 16.493 -0.739 1.00 18.55 265 ARG A N 1
ATOM 1908 C CA . ARG A 1 265 ? 25.793 17.446 -0.371 1.00 19.26 265 ARG A CA 1
ATOM 1909 C C . ARG A 1 265 ? 25.963 17.436 1.139 1.00 18.35 265 ARG A C 1
ATOM 1910 O O . ARG A 1 265 ? 27.100 17.357 1.637 1.00 17.80 265 ARG A O 1
ATOM 1918 N N . LEU A 1 266 ? 24.858 17.439 1.852 1.00 18.66 266 LEU A N 1
ATOM 1919 C CA . LEU A 1 266 ? 24.868 17.449 3.322 1.00 19.00 266 LEU A CA 1
ATOM 1920 C C . LEU A 1 266 ? 25.535 16.178 3.864 1.00 18.46 266 LEU A C 1
ATOM 1921 O O . LEU A 1 266 ? 26.425 16.292 4.729 1.00 19.98 266 LEU A O 1
ATOM 1926 N N . LEU A 1 267 ? 25.170 15.003 3.367 1.00 16.87 267 LEU A N 1
ATOM 1927 C CA . LEU A 1 267 ? 25.698 13.727 3.916 1.00 17.60 267 LEU A CA 1
ATOM 1928 C C . LEU A 1 267 ? 27.174 13.517 3.588 1.00 17.07 267 LEU A C 1
ATOM 1929 O O . LEU A 1 267 ? 27.754 12.653 4.240 1.00 17.86 267 LEU A O 1
ATOM 1934 N N . THR A 1 268 ? 27.725 14.247 2.623 1.00 17.68 268 THR A N 1
ATOM 1935 C CA . THR A 1 268 ? 29.112 14.089 2.121 1.00 18.08 268 THR A CA 1
ATOM 1936 C C . THR A 1 268 ? 29.990 15.180 2.735 1.00 18.38 268 THR A C 1
ATOM 1937 O O . THR A 1 268 ? 31.186 15.237 2.413 1.00 18.38 268 THR A O 1
ATOM 1941 N N . GLN A 1 269 ? 29.467 15.993 3.653 1.00 18.85 269 GLN A N 1
ATOM 1942 C CA . GLN A 1 269 ? 30.331 17.022 4.305 1.00 18.56 269 GLN A CA 1
ATOM 1943 C C . GLN A 1 269 ? 31.321 16.346 5.244 1.00 16.47 269 GLN A C 1
ATOM 1944 O O . GLN A 1 269 ? 31.033 15.296 5.805 1.00 13.33 269 GLN A O 1
ATOM 1950 N N . PRO A 1 270 ? 32.567 16.876 5.336 1.00 16.72 270 PRO A N 1
ATOM 1951 C CA . PRO A 1 270 ? 33.645 16.223 6.097 1.00 18.03 270 PRO A CA 1
ATOM 1952 C C . PRO A 1 270 ? 33.604 16.375 7.623 1.00 16.70 270 PRO A C 1
ATOM 1953 O O . PRO A 1 270 ? 34.213 15.575 8.304 1.00 15.05 270 PRO A O 1
ATOM 1957 N N . ASP A 1 271 ? 32.905 17.400 8.133 1.00 16.61 271 ASP A N 1
ATOM 1958 C CA . ASP A 1 271 ? 32.851 17.627 9.600 1.00 15.03 271 ASP A CA 1
ATOM 1959 C C . ASP A 1 271 ? 31.611 18.438 9.930 1.00 14.63 271 ASP A C 1
ATOM 1960 O O . ASP A 1 271 ? 30.944 18.908 8.961 1.00 13.63 271 ASP A O 1
ATOM 1965 N N . VAL A 1 272 ? 31.365 18.628 11.231 1.00 13.57 272 VAL A N 1
ATOM 1966 C CA . VAL A 1 272 ? 30.091 19.221 11.747 1.00 13.51 272 VAL A CA 1
ATOM 1967 C C . VAL A 1 272 ? 29.976 20.680 11.298 1.00 12.56 272 VAL A C 1
ATOM 1968 O O . VAL A 1 272 ? 28.877 21.116 10.952 1.00 11.70 272 VAL A O 1
ATOM 1972 N N . ASP A 1 273 ? 31.047 21.456 11.301 1.00 12.82 273 ASP A N 1
ATOM 1973 C CA . ASP A 1 273 ? 30.926 22.874 10.898 1.00 13.29 273 ASP A CA 1
ATOM 1974 C C . ASP A 1 273 ? 30.539 22.934 9.420 1.00 12.43 273 ASP A C 1
ATOM 1975 O O . ASP A 1 273 ? 29.697 23.760 9.079 1.00 13.20 273 ASP A O 1
ATOM 1980 N N . ALA A 1 274 ? 31.111 22.108 8.552 1.00 12.37 274 ALA A N 1
ATOM 1981 C CA . ALA A 1 274 ? 30.737 22.111 7.112 1.00 13.00 274 ALA A CA 1
ATOM 1982 C C . ALA A 1 274 ? 29.298 21.585 6.966 1.00 13.20 274 ALA A C 1
ATOM 1983 O O . ALA A 1 274 ? 28.505 22.151 6.222 1.00 12.19 274 ALA A O 1
ATOM 1985 N N . PHE A 1 275 ? 28.973 20.485 7.629 1.00 14.12 275 PHE A N 1
ATOM 1986 C CA . PHE A 1 275 ? 27.590 19.943 7.624 1.00 14.64 275 PHE A CA 1
ATOM 1987 C C . PHE A 1 275 ? 26.561 21.060 7.917 1.00 14.10 275 PHE A C 1
ATOM 1988 O O . PHE A 1 275 ? 25.569 21.228 7.167 1.00 12.87 275 PHE A O 1
ATOM 1996 N N . ARG A 1 276 ? 26.743 21.783 9.024 1.00 13.89 276 ARG A N 1
ATOM 1997 C CA . ARG A 1 276 ? 25.761 22.784 9.547 1.00 13.61 276 ARG A CA 1
ATOM 1998 C C . ARG A 1 276 ? 25.754 24.024 8.656 1.00 13.14 276 ARG A C 1
ATOM 1999 O O . ARG A 1 276 ? 24.734 24.634 8.518 1.00 14.15 276 ARG A O 1
ATOM 2007 N N . THR A 1 277 ? 26.861 24.368 8.009 1.00 14.61 277 THR A N 1
ATOM 2008 C CA . THR A 1 277 ? 26.835 25.461 6.997 1.00 16.43 277 THR A CA 1
ATOM 2009 C C . THR A 1 277 ? 25.885 25.110 5.847 1.00 16.37 277 THR A C 1
ATOM 2010 O O . THR A 1 277 ? 25.117 25.998 5.405 1.00 18.76 277 THR A O 1
ATOM 2014 N N . VAL A 1 278 ? 25.876 23.874 5.383 1.00 14.86 278 VAL A N 1
ATOM 2015 C CA . VAL A 1 278 ? 24.939 23.460 4.311 1.00 14.23 278 VAL A CA 1
ATOM 2016 C C . VAL A 1 278 ? 23.498 23.436 4.874 1.00 15.23 278 VAL A C 1
ATOM 2017 O O . VAL A 1 278 ? 22.585 23.982 4.256 1.00 15.62 278 VAL A O 1
ATOM 2021 N N . SER A 1 279 ? 23.329 22.782 6.015 1.00 14.69 279 SER A N 1
ATOM 2022 C CA . SER A 1 279 ? 22.017 22.501 6.649 1.00 14.90 279 SER A CA 1
ATOM 2023 C C . SER A 1 279 ? 21.318 23.803 7.043 1.00 14.88 279 SER A C 1
ATOM 2024 O O . SER A 1 279 ? 20.076 23.941 6.802 1.00 15.22 279 SER A O 1
ATOM 2027 N N . GLU A 1 280 ? 22.040 24.681 7.729 1.00 14.09 280 GLU A N 1
ATOM 2028 C CA . GLU A 1 280 ? 21.433 25.843 8.425 1.00 14.85 280 GLU A CA 1
ATOM 2029 C C . GLU A 1 280 ? 21.669 27.111 7.612 1.00 16.88 280 GLU A C 1
ATOM 2030 O O . GLU A 1 280 ? 21.149 28.172 8.000 1.00 18.74 280 GLU A O 1
ATOM 2036 N N . GLY A 1 281 ? 22.400 26.985 6.512 1.00 16.18 281 GLY A N 1
ATOM 2037 C CA . GLY A 1 281 ? 22.671 28.108 5.609 1.00 17.76 281 GLY A CA 1
ATOM 2038 C C . GLY A 1 281 ? 23.661 29.100 6.187 1.00 19.56 281 GLY A C 1
ATOM 2039 O O . GLY A 1 281 ? 24.290 28.833 7.279 1.00 19.64 281 GLY A O 1
ATOM 2040 N N . VAL A 1 282 ? 23.782 30.223 5.481 1.00 24.16 282 VAL A N 1
ATOM 2041 C CA . VAL A 1 282 ? 24.560 31.428 5.917 1.00 26.03 282 VAL A CA 1
ATOM 2042 C C . VAL A 1 282 ? 23.602 32.606 6.045 1.00 26.26 282 VAL A C 1
ATOM 2043 O O . VAL A 1 282 ? 23.071 33.113 5.042 1.00 25.86 282 VAL A O 1
ATOM 2047 N N . PRO A 1 283 ? 23.277 33.023 7.284 1.00 28.60 283 PRO A N 1
ATOM 2048 C CA . PRO A 1 283 ? 22.337 34.124 7.483 1.00 31.04 283 PRO A CA 1
ATOM 2049 C C . PRO A 1 283 ? 22.615 35.344 6.584 1.00 29.96 283 PRO A C 1
ATOM 2050 O O . PRO A 1 283 ? 23.768 35.636 6.247 1.00 27.60 283 PRO A O 1
ATOM 2054 N N . TYR A 1 284 ? 21.530 35.998 6.164 1.00 32.32 284 TYR A N 1
ATOM 2055 C CA . TYR A 1 284 ? 21.554 37.198 5.292 1.00 34.08 284 TYR A CA 1
ATOM 2056 C C . TYR A 1 284 ? 22.273 36.894 3.981 1.00 32.71 284 TYR A C 1
ATOM 2057 O O . TYR A 1 284 ? 22.808 37.847 3.389 1.00 39.14 284 TYR A O 1
ATOM 2066 N N . THR A 1 285 ? 22.293 35.632 3.537 1.00 29.49 285 THR A N 1
ATOM 2067 C CA . THR A 1 285 ? 22.638 35.279 2.133 1.00 26.47 285 THR A CA 1
ATOM 2068 C C . THR A 1 285 ? 21.480 34.543 1.469 1.00 25.64 285 THR A C 1
ATOM 2069 O O . THR A 1 285 ? 20.501 34.221 2.150 1.00 24.32 285 THR A O 1
ATOM 2073 N N . VAL A 1 286 ? 21.608 34.304 0.165 1.00 24.12 286 VAL A N 1
ATOM 2074 C CA . VAL A 1 286 ? 20.589 33.589 -0.649 1.00 24.49 286 VAL A CA 1
ATOM 2075 C C . VAL A 1 286 ? 20.594 32.114 -0.245 1.00 23.03 286 VAL A C 1
ATOM 2076 O O . VAL A 1 286 ? 19.617 31.427 -0.545 1.00 23.33 286 VAL A O 1
ATOM 2080 N N . GLU A 1 287 ? 21.661 31.642 0.406 1.00 21.55 287 GLU A N 1
ATOM 2081 C CA . GLU A 1 287 ? 21.779 30.223 0.805 1.00 20.90 287 GLU A CA 1
ATOM 2082 C C . GLU A 1 287 ? 21.294 30.056 2.245 1.00 19.51 287 GLU A C 1
ATOM 2083 O O . GLU A 1 287 ? 22.118 30.128 3.163 1.00 21.57 287 GLU A O 1
ATOM 2089 N N . ILE A 1 288 ? 19.982 29.865 2.397 1.00 19.18 288 ILE A N 1
ATOM 2090 C CA . ILE A 1 288 ? 19.303 29.748 3.715 1.00 18.29 288 ILE A CA 1
ATOM 2091 C C . ILE A 1 288 ? 19.325 28.298 4.208 1.00 16.29 288 ILE A C 1
ATOM 2092 O O . ILE A 1 288 ? 18.927 28.092 5.347 1.00 18.77 288 ILE A O 1
ATOM 2097 N N . GLY A 1 289 ? 19.739 27.335 3.388 1.00 15.34 289 GLY A N 1
ATOM 2098 C CA . GLY A 1 289 ? 19.836 25.909 3.764 1.00 14.30 289 GLY A CA 1
ATOM 2099 C C . GLY A 1 289 ? 18.462 25.239 3.843 1.00 14.83 289 GLY A C 1
ATOM 2100 O O . GLY A 1 289 ? 17.433 25.913 3.848 1.00 14.06 289 GLY A O 1
ATOM 2101 N N . PRO A 1 290 ? 18.415 23.890 3.923 1.00 14.50 290 PRO A N 1
ATOM 2102 C CA . PRO A 1 290 ? 17.142 23.190 3.977 1.00 14.48 290 PRO A CA 1
ATOM 2103 C C . PRO A 1 290 ? 16.368 23.396 5.291 1.00 15.35 290 PRO A C 1
ATOM 2104 O O . PRO A 1 290 ? 15.157 23.321 5.258 1.00 13.83 290 PRO A O 1
ATOM 2108 N N . HIS A 1 291 ? 17.052 23.699 6.398 1.00 14.69 291 HIS A N 1
ATOM 2109 C CA . HIS A 1 291 ? 16.353 23.929 7.685 1.00 15.46 291 HIS A CA 1
ATOM 2110 C C . HIS A 1 291 ? 15.397 25.129 7.553 1.00 15.65 291 HIS A C 1
ATOM 2111 O O . HIS A 1 291 ? 14.170 24.997 7.818 1.00 14.62 291 HIS A O 1
ATOM 2118 N N . ASN A 1 292 ? 15.927 26.293 7.202 1.00 15.46 292 ASN A N 1
ATOM 2119 C CA . ASN A 1 292 ? 15.106 27.506 7.008 1.00 15.87 292 ASN A CA 1
ATOM 2120 C C . ASN A 1 292 ? 14.259 27.375 5.732 1.00 15.96 292 ASN A C 1
ATOM 2121 O O . ASN A 1 292 ? 13.153 27.940 5.720 1.00 16.36 292 ASN A O 1
ATOM 2126 N N . GLY A 1 293 ? 14.781 26.746 4.689 1.00 14.24 293 GLY A N 1
ATOM 2127 C CA . GLY A 1 293 ? 14.019 26.525 3.457 1.00 15.56 293 GLY A CA 1
ATOM 2128 C C . GLY A 1 293 ? 12.685 25.845 3.764 1.00 16.15 293 GLY A C 1
ATOM 2129 O O . GLY A 1 293 ? 11.651 26.295 3.237 1.00 14.07 293 GLY A O 1
ATOM 2130 N N . ILE A 1 294 ? 12.720 24.757 4.544 1.00 15.84 294 ILE A N 1
ATOM 2131 C CA . ILE A 1 294 ? 11.487 23.989 4.865 1.00 14.85 294 ILE A CA 1
ATOM 2132 C C . ILE A 1 294 ? 10.643 24.796 5.847 1.00 14.72 294 ILE A C 1
ATOM 2133 O O . ILE A 1 294 ? 9.415 24.832 5.672 1.00 12.50 294 ILE A O 1
ATOM 2138 N N . HIS A 1 295 ? 11.242 25.527 6.789 1.00 15.29 295 HIS A N 1
ATOM 2139 C CA . HIS A 1 295 ? 10.454 26.398 7.691 1.00 17.58 295 HIS A CA 1
ATOM 2140 C C . HIS A 1 295 ? 9.633 27.380 6.843 1.00 17.67 295 HIS A C 1
ATOM 2141 O O . HIS A 1 295 ? 8.411 27.563 7.114 1.00 16.39 295 HIS A O 1
ATOM 2148 N N . TYR A 1 296 ? 10.266 28.023 5.864 1.00 16.45 296 TYR A N 1
ATOM 2149 C CA . TYR A 1 296 ? 9.587 28.984 4.964 1.00 18.94 296 TYR A CA 1
ATOM 2150 C C . TYR A 1 296 ? 8.580 28.236 4.080 1.00 18.31 296 TYR A C 1
ATOM 2151 O O . TYR A 1 296 ? 7.549 28.831 3.736 1.00 18.79 296 TYR A O 1
ATOM 2160 N N . THR A 1 297 ? 8.870 26.979 3.706 1.00 17.00 297 THR A N 1
ATOM 2161 C CA . THR A 1 297 ? 7.941 26.125 2.929 1.00 15.77 297 THR A CA 1
ATOM 2162 C C . THR A 1 297 ? 6.625 25.963 3.726 1.00 17.12 297 THR A C 1
ATOM 2163 O O . THR A 1 297 ? 5.548 26.209 3.145 1.00 16.40 297 THR A O 1
ATOM 2167 N N . ILE A 1 298 ? 6.684 25.625 5.019 1.00 15.64 298 ILE A N 1
ATOM 2168 C CA . ILE A 1 298 ? 5.482 25.611 5.911 1.00 14.80 298 ILE A CA 1
ATOM 2169 C C . ILE A 1 298 ? 4.851 27.010 5.907 1.00 16.05 298 ILE A C 1
ATOM 2170 O O . ILE A 1 298 ? 3.668 27.145 5.550 1.00 15.87 298 ILE A O 1
ATOM 2175 N N . GLY A 1 299 ? 5.661 28.001 6.274 1.00 14.93 299 GLY A N 1
ATOM 2176 C CA . GLY A 1 299 ? 5.299 29.415 6.287 1.00 14.57 299 GLY A CA 1
ATOM 2177 C C . GLY A 1 299 ? 4.038 29.652 7.066 1.00 14.84 299 GLY A C 1
ATOM 2178 O O . GLY A 1 299 ? 3.777 28.927 8.041 1.00 15.25 299 GLY A O 1
ATOM 2179 N N . GLY A 1 300 ? 3.256 30.643 6.666 1.00 15.51 300 GLY A N 1
ATOM 2180 C CA . GLY A 1 300 ? 1.979 30.919 7.325 1.00 14.84 300 GLY A CA 1
ATOM 2181 C C . GLY A 1 300 ? 2.176 31.258 8.791 1.00 14.63 300 GLY A C 1
ATOM 2182 O O . GLY A 1 300 ? 3.085 32.031 9.106 1.00 15.15 300 GLY A O 1
ATOM 2183 N N . ASP A 1 301 ? 1.324 30.713 9.641 1.00 14.25 301 ASP A N 1
ATOM 2184 C CA . ASP A 1 301 ? 1.149 31.148 11.054 1.00 14.18 301 ASP A CA 1
ATOM 2185 C C . ASP A 1 301 ? 0.716 29.909 11.822 1.00 14.08 301 ASP A C 1
ATOM 2186 O O . ASP A 1 301 ? -0.343 29.355 11.533 1.00 13.82 301 ASP A O 1
ATOM 2191 N N . PRO A 1 302 ? 1.541 29.380 12.760 1.00 12.92 302 PRO A N 1
ATOM 2192 C CA . PRO A 1 302 ? 2.771 30.045 13.212 1.00 12.66 302 PRO A CA 1
ATOM 2193 C C . PRO A 1 302 ? 4.108 29.661 12.538 1.00 13.64 302 PRO A C 1
ATOM 2194 O O . PRO A 1 302 ? 5.161 30.108 12.982 1.00 16.15 302 PRO A O 1
ATOM 2198 N N . GLY A 1 303 ? 4.064 28.911 11.442 1.00 14.05 303 GLY A N 1
ATOM 2199 C CA . GLY A 1 303 ? 5.280 28.385 10.807 1.00 14.96 303 GLY A CA 1
ATOM 2200 C C . GLY A 1 303 ? 6.176 29.502 10.302 1.00 14.89 303 GLY A C 1
ATOM 2201 O O . GLY A 1 303 ? 7.360 29.251 10.151 1.00 15.46 303 GLY A O 1
ATOM 2202 N N . GLY A 1 304 ? 5.660 30.709 10.064 1.00 15.46 304 GLY A N 1
ATOM 2203 C CA . GLY A 1 304 ? 6.482 31.836 9.579 1.00 15.29 304 GLY A CA 1
ATOM 2204 C C . GLY A 1 304 ? 7.277 32.472 10.705 1.00 15.13 304 GLY A C 1
ATOM 2205 O O . GLY A 1 304 ? 8.105 33.351 10.427 1.00 16.19 304 GLY A O 1
ATOM 2206 N N . ASP A 1 305 ? 7.009 32.090 11.949 1.00 15.16 305 ASP A N 1
ATOM 2207 C CA . ASP A 1 305 ? 7.598 32.702 13.166 1.00 15.94 305 ASP A CA 1
ATOM 2208 C C . ASP A 1 305 ? 8.535 31.648 13.781 1.00 16.17 305 ASP A C 1
ATOM 2209 O O . ASP A 1 305 ? 8.022 30.674 14.377 1.00 13.92 305 ASP A O 1
ATOM 2214 N N . LEU A 1 306 ? 9.850 31.845 13.733 1.00 14.67 306 LEU A N 1
ATOM 2215 C CA . LEU A 1 306 ? 10.772 30.775 14.200 1.00 15.02 306 LEU A CA 1
ATOM 2216 C C . LEU A 1 306 ? 10.443 30.423 15.659 1.00 14.65 306 LEU A C 1
ATOM 2217 O O . LEU A 1 306 ? 10.390 29.209 15.985 1.00 15.49 306 LEU A O 1
ATOM 2222 N N . PHE A 1 307 ? 10.086 31.409 16.483 1.00 13.16 307 PHE A N 1
ATOM 2223 C CA . PHE A 1 307 ? 9.843 31.198 17.933 1.00 12.23 307 PHE A CA 1
ATOM 2224 C C . PHE A 1 307 ? 8.714 30.180 18.096 1.00 11.50 307 PHE A C 1
ATOM 2225 O O . PHE A 1 307 ? 8.827 29.203 18.863 1.00 10.43 307 PHE A O 1
ATOM 2233 N N . THR A 1 308 ? 7.614 30.432 17.375 1.00 11.44 308 THR A N 1
ATOM 2234 C CA . THR A 1 308 ? 6.345 29.693 17.565 1.00 11.56 308 THR A CA 1
ATOM 2235 C C . THR A 1 308 ? 6.178 28.547 16.558 1.00 11.64 308 THR A C 1
ATOM 2236 O O . THR A 1 308 ? 5.152 27.855 16.706 1.00 12.03 308 THR A O 1
ATOM 2240 N N . SER A 1 309 ? 7.159 28.257 15.687 1.00 12.27 309 SER A N 1
ATOM 2241 C CA . SER A 1 309 ? 7.085 27.241 14.605 1.00 12.51 309 SER A CA 1
ATOM 2242 C C . SER A 1 309 ? 6.598 25.868 15.122 1.00 13.02 309 SER A C 1
ATOM 2243 O O . SER A 1 309 ? 5.821 25.234 14.411 1.00 11.26 309 SER A O 1
ATOM 2246 N N . PRO A 1 310 ? 6.913 25.381 16.357 1.00 12.63 310 PRO A N 1
ATOM 2247 C CA . PRO A 1 310 ? 6.429 24.074 16.797 1.00 12.71 310 PRO A CA 1
ATOM 2248 C C . PRO A 1 310 ? 4.908 24.004 17.027 1.00 11.37 310 PRO A C 1
ATOM 2249 O O . PRO A 1 310 ? 4.356 22.933 17.307 1.00 13.72 310 PRO A O 1
ATOM 2253 N N . GLY A 1 311 ? 4.257 25.168 17.009 1.00 11.40 311 GLY A N 1
ATOM 2254 C CA . GLY A 1 311 ? 2.800 25.307 17.066 1.00 10.51 311 GLY A CA 1
ATOM 2255 C C . GLY A 1 311 ? 2.117 24.763 15.826 1.00 10.60 311 GLY A C 1
ATOM 2256 O O . GLY A 1 311 ? 0.923 24.595 15.885 1.00 11.78 311 GLY A O 1
ATOM 2257 N N . ASP A 1 312 ? 2.835 24.539 14.727 1.00 11.72 312 ASP A N 1
ATOM 2258 C CA . ASP A 1 312 ? 2.318 23.784 13.572 1.00 11.50 312 ASP A CA 1
ATOM 2259 C C . ASP A 1 312 ? 2.788 22.343 13.724 1.00 12.09 312 ASP A C 1
ATOM 2260 O O . ASP A 1 312 ? 3.986 22.084 13.791 1.00 12.13 312 ASP A O 1
ATOM 2265 N N . PRO A 1 313 ? 1.878 21.339 13.688 1.00 12.52 313 PRO A N 1
ATOM 2266 C CA . PRO A 1 313 ? 2.302 19.929 13.669 1.00 12.90 313 PRO A CA 1
ATOM 2267 C C . PRO A 1 313 ? 3.376 19.597 12.610 1.00 13.05 313 PRO A C 1
ATOM 2268 O O . PRO A 1 313 ? 4.140 18.682 12.833 1.00 11.67 313 PRO A O 1
ATOM 2272 N N . ALA A 1 314 ? 3.405 20.323 11.479 1.00 12.77 314 ALA A N 1
ATOM 2273 C CA . ALA A 1 314 ? 4.390 20.155 10.380 1.00 12.28 314 ALA A CA 1
ATOM 2274 C C . ALA A 1 314 ? 5.836 20.283 10.892 1.00 11.74 314 ALA A C 1
ATOM 2275 O O . ALA A 1 314 ? 6.736 19.575 10.406 1.00 12.47 314 ALA A O 1
ATOM 2277 N N . PHE A 1 315 ? 6.045 21.106 11.903 1.00 11.78 315 PHE A N 1
ATOM 2278 C CA . PHE A 1 315 ? 7.362 21.346 12.544 1.00 11.68 315 PHE A CA 1
ATOM 2279 C C . PHE A 1 315 ? 8.029 20.003 12.878 1.00 12.04 315 PHE A C 1
ATOM 2280 O O . PHE A 1 315 ? 9.247 19.809 12.688 1.00 11.83 315 PHE A O 1
ATOM 2288 N N . TRP A 1 316 ? 7.255 19.103 13.437 1.00 11.51 316 TRP A N 1
ATOM 2289 C CA . TRP A 1 316 ? 7.757 17.840 14.025 1.00 10.93 316 TRP A CA 1
ATOM 2290 C C . TRP A 1 316 ? 8.199 16.851 12.954 1.00 11.48 316 TRP A C 1
ATOM 2291 O O . TRP A 1 316 ? 9.235 16.240 13.164 1.00 11.39 316 TRP A O 1
ATOM 2302 N N . VAL A 1 317 ? 7.515 16.761 11.814 1.00 12.44 317 VAL A N 1
ATOM 2303 C CA . VAL A 1 317 ? 7.987 15.904 10.683 1.00 12.12 317 VAL A CA 1
ATOM 2304 C C . VAL A 1 317 ? 9.219 16.547 10.029 1.00 11.97 317 VAL A C 1
ATOM 2305 O O . VAL A 1 317 ? 10.112 15.804 9.626 1.00 11.69 317 VAL A O 1
ATOM 2309 N N . HIS A 1 318 ? 9.273 17.874 9.971 1.00 12.72 318 HIS A N 1
ATOM 2310 C CA . HIS A 1 318 ? 10.491 18.631 9.564 1.00 12.95 318 HIS A CA 1
ATOM 2311 C C . HIS A 1 318 ? 11.652 18.272 10.493 1.00 12.03 318 HIS A C 1
ATOM 2312 O O . HIS A 1 318 ? 12.711 17.828 10.012 1.00 11.73 318 HIS A O 1
ATOM 2319 N N . HIS A 1 319 ? 11.525 18.467 11.790 1.00 11.77 319 HIS A N 1
ATOM 2320 C CA . HIS A 1 319 ? 12.673 18.230 12.703 1.00 12.72 319 HIS A CA 1
ATOM 2321 C C . HIS A 1 319 ? 13.026 16.744 12.808 1.00 12.83 319 HIS A C 1
ATOM 2322 O O . HIS A 1 319 ? 14.203 16.435 13.086 1.00 12.18 319 HIS A O 1
ATOM 2329 N N . ALA A 1 320 ? 12.110 15.840 12.501 1.00 11.63 320 ALA A N 1
ATOM 2330 C CA . ALA A 1 320 ? 12.427 14.403 12.467 1.00 12.50 320 ALA A CA 1
ATOM 2331 C C . ALA A 1 320 ? 13.336 14.136 11.265 1.00 11.56 320 ALA A C 1
ATOM 2332 O O . ALA A 1 320 ? 14.256 13.339 11.390 1.00 12.76 320 ALA A O 1
ATOM 2334 N N . GLN A 1 321 ? 13.083 14.807 10.149 1.00 11.60 321 GLN A N 1
ATOM 2335 C CA . GLN A 1 321 ? 13.963 14.749 8.950 1.00 11.72 321 GLN A CA 1
ATOM 2336 C C . GLN A 1 321 ? 15.319 15.400 9.277 1.00 12.04 321 GLN A C 1
ATOM 2337 O O . GLN A 1 321 ? 16.340 14.802 8.899 1.00 11.21 321 GLN A O 1
ATOM 2343 N N . MET A 1 322 ? 15.336 16.569 9.952 1.00 11.54 322 MET A N 1
ATOM 2344 C CA . MET A 1 322 ? 16.626 17.212 10.343 1.00 12.33 322 MET A CA 1
ATOM 2345 C C . MET A 1 322 ? 17.423 16.190 11.162 1.00 12.03 322 MET A C 1
ATOM 2346 O O . MET A 1 322 ? 18.660 16.078 11.012 1.00 12.31 322 MET A O 1
ATOM 2351 N N . ASP A 1 323 ? 16.732 15.468 12.046 1.00 12.13 323 ASP A N 1
ATOM 2352 C CA . ASP A 1 323 ? 17.416 14.509 12.940 1.00 14.15 323 ASP A CA 1
ATOM 2353 C C . ASP A 1 323 ? 17.945 13.330 12.121 1.00 13.62 323 ASP A C 1
ATOM 2354 O O . ASP A 1 323 ? 19.030 12.862 12.354 1.00 13.35 323 ASP A O 1
ATOM 2359 N N . ARG A 1 324 ? 17.140 12.860 11.190 1.00 13.54 324 ARG A N 1
ATOM 2360 C CA . ARG A 1 324 ? 17.468 11.709 10.312 1.00 13.43 324 ARG A CA 1
ATOM 2361 C C . ARG A 1 324 ? 18.736 11.995 9.502 1.00 13.26 324 ARG A C 1
ATOM 2362 O O . ARG A 1 324 ? 19.622 11.116 9.429 1.00 12.06 324 ARG A O 1
ATOM 2370 N N A VAL A 1 325 ? 18.809 13.163 8.880 0.50 12.38 325 VAL A N 1
ATOM 2371 N N B VAL A 1 325 ? 18.816 13.166 8.873 0.50 11.97 325 VAL A N 1
ATOM 2372 C CA A VAL A 1 325 ? 20.013 13.554 8.090 0.50 12.33 325 VAL A CA 1
ATOM 2373 C CA B VAL A 1 325 ? 20.039 13.549 8.101 0.50 11.64 325 VAL A CA 1
ATOM 2374 C C A VAL A 1 325 ? 21.221 13.672 9.031 0.50 12.62 325 VAL A C 1
ATOM 2375 C C B VAL A 1 325 ? 21.231 13.636 9.055 0.50 12.21 325 VAL A C 1
ATOM 2376 O O A VAL A 1 325 ? 22.312 13.168 8.637 0.50 12.20 325 VAL A O 1
ATOM 2377 O O B VAL A 1 325 ? 22.319 13.107 8.684 0.50 11.77 325 VAL A O 1
ATOM 2384 N N . TRP A 1 326 ? 21.052 14.205 10.243 1.00 11.59 326 TRP A N 1
ATOM 2385 C CA . TRP A 1 326 ? 22.175 14.305 11.214 1.00 11.88 326 TRP A CA 1
ATOM 2386 C C . TRP A 1 326 ? 22.601 12.903 11.667 1.00 11.28 326 TRP A C 1
ATOM 2387 O O . TRP A 1 326 ? 23.774 12.578 11.583 1.00 11.47 326 TRP A O 1
ATOM 2398 N N . ALA A 1 327 ? 21.664 12.055 12.040 1.00 10.97 327 ALA A N 1
ATOM 2399 C CA . ALA A 1 327 ? 21.963 10.696 12.546 1.00 11.57 327 ALA A CA 1
ATOM 2400 C C . ALA A 1 327 ? 22.631 9.839 11.457 1.00 12.13 327 ALA A C 1
ATOM 2401 O O . ALA A 1 327 ? 23.528 9.016 11.777 1.00 11.98 327 ALA A O 1
ATOM 2403 N N . THR A 1 328 ? 22.175 9.974 10.212 1.00 12.22 328 THR A N 1
ATOM 2404 C CA . THR A 1 328 ? 22.762 9.283 9.043 1.00 12.63 328 THR A CA 1
ATOM 2405 C C . THR A 1 328 ? 24.213 9.728 8.878 1.00 12.13 328 THR A C 1
ATOM 2406 O O . THR A 1 328 ? 25.107 8.879 8.745 1.00 12.35 328 THR A O 1
ATOM 2410 N N . TRP A 1 329 ? 24.423 11.037 8.842 1.00 12.73 329 TRP A N 1
ATOM 2411 C CA . TRP A 1 329 ? 25.751 11.632 8.658 1.00 12.66 329 TRP A CA 1
ATOM 2412 C C . TRP A 1 329 ? 26.680 11.158 9.780 1.00 13.74 329 TRP A C 1
ATOM 2413 O O . TRP A 1 329 ? 27.817 10.737 9.445 1.00 13.56 329 TRP A O 1
ATOM 2424 N N . GLN A 1 330 ? 26.220 11.168 11.038 1.00 13.46 330 GLN A N 1
ATOM 2425 C CA . GLN A 1 330 ? 27.000 10.674 12.183 1.00 12.68 330 GLN A CA 1
ATOM 2426 C C . GLN A 1 330 ? 27.401 9.216 11.920 1.00 13.63 330 GLN A C 1
ATOM 2427 O O . GLN A 1 330 ? 28.597 8.870 12.137 1.00 14.11 330 GLN A O 1
ATOM 2433 N N . ALA A 1 331 ? 26.458 8.369 11.511 1.00 13.16 331 ALA A N 1
ATOM 2434 C CA . ALA A 1 331 ? 26.736 6.918 11.310 1.00 14.36 331 ALA A CA 1
ATOM 2435 C C . ALA A 1 331 ? 27.742 6.705 10.158 1.00 15.63 331 ALA A C 1
ATOM 2436 O O . ALA A 1 331 ? 28.568 5.720 10.237 1.00 16.38 331 ALA A O 1
ATOM 2438 N N . LEU A 1 332 ? 27.747 7.574 9.145 1.00 15.14 332 LEU A N 1
ATOM 2439 C CA . LEU A 1 332 ? 28.689 7.466 7.992 1.00 17.41 332 LEU A CA 1
ATOM 2440 C C . LEU A 1 332 ? 30.136 7.637 8.480 1.00 18.88 332 LEU A C 1
ATOM 2441 O O . LEU A 1 332 ? 31.058 7.182 7.756 1.00 22.17 332 LEU A O 1
ATOM 2446 N N . GLY A 1 333 ? 30.335 8.289 9.627 1.00 18.56 333 GLY A N 1
ATOM 2447 C CA . GLY A 1 333 ? 31.641 8.451 10.292 1.00 20.01 333 GLY A CA 1
ATOM 2448 C C . GLY A 1 333 ? 32.194 7.146 10.847 1.00 20.07 333 GLY A C 1
ATOM 2449 O O . GLY A 1 333 ? 33.436 7.068 11.096 1.00 18.73 333 GLY A O 1
ATOM 2450 N N . LEU A 1 334 ? 31.330 6.155 11.072 1.00 20.12 334 LEU A N 1
ATOM 2451 C CA . LEU A 1 334 ? 31.712 4.813 11.602 1.00 22.68 334 LEU A CA 1
ATOM 2452 C C . LEU A 1 334 ? 32.409 3.963 10.514 1.00 24.34 334 LEU A C 1
ATOM 2453 O O . LEU A 1 334 ? 33.042 2.927 10.899 1.00 24.79 334 LEU A O 1
ATOM 2458 N N . LEU A 1 335 ? 32.293 4.321 9.228 1.00 24.44 335 LEU A N 1
ATOM 2459 C CA . LEU A 1 335 ? 32.854 3.537 8.084 1.00 28.83 335 LEU A CA 1
ATOM 2460 C C . LEU A 1 335 ? 34.371 3.714 8.040 1.00 32.76 335 LEU A C 1
ATOM 2461 O O . LEU A 1 335 ? 34.898 4.684 8.591 1.00 30.49 335 LEU A O 1
ATOM 2466 N N . PRO A 1 336 ? 35.138 2.809 7.375 1.00 39.45 336 PRO A N 1
ATOM 2467 C CA . PRO A 1 336 ? 36.573 3.036 7.180 1.00 38.60 336 PRO A CA 1
ATOM 2468 C C . PRO A 1 336 ? 36.759 4.270 6.308 1.00 40.73 336 PRO A C 1
ATOM 2469 O O . PRO A 1 336 ? 35.886 4.607 5.517 1.00 36.19 336 PRO A O 1
ATOM 2473 N N . PRO A 1 337 ? 37.860 5.031 6.466 1.00 49.50 337 PRO A N 1
ATOM 2474 C CA . PRO A 1 337 ? 38.053 6.247 5.666 1.00 54.47 337 PRO A CA 1
ATOM 2475 C C . PRO A 1 337 ? 37.943 6.030 4.142 1.00 54.57 337 PRO A C 1
ATOM 2476 O O . PRO A 1 337 ? 38.304 4.948 3.673 1.00 53.51 337 PRO A O 1
ATOM 2480 N N . GLY A 1 341 ? 34.121 7.982 5.998 1.00 45.79 341 GLY A N 1
ATOM 2481 C CA . GLY A 1 341 ? 34.648 7.340 7.222 1.00 47.54 341 GLY A CA 1
ATOM 2482 C C . GLY A 1 341 ? 35.676 8.202 7.946 1.00 47.18 341 GLY A C 1
ATOM 2483 O O . GLY A 1 341 ? 36.505 8.840 7.251 1.00 53.07 341 GLY A O 1
ATOM 2484 N N . ASP A 1 342 ? 35.635 8.217 9.289 1.00 43.60 342 ASP A N 1
ATOM 2485 C CA . ASP A 1 342 ? 36.540 9.005 10.174 1.00 39.44 342 ASP A CA 1
ATOM 2486 C C . ASP A 1 342 ? 37.587 8.098 10.822 1.00 39.70 342 ASP A C 1
ATOM 2487 O O . ASP A 1 342 ? 37.239 7.040 11.345 1.00 39.04 342 ASP A O 1
ATOM 2492 N N . PRO A 1 343 ? 38.881 8.519 10.872 1.00 36.08 343 PRO A N 1
ATOM 2493 C CA . PRO A 1 343 ? 39.918 7.801 11.624 1.00 36.69 343 PRO A CA 1
ATOM 2494 C C . PRO A 1 343 ? 39.470 7.456 13.050 1.00 37.01 343 PRO A C 1
ATOM 2495 O O . PRO A 1 343 ? 39.631 6.313 13.481 1.00 34.30 343 PRO A O 1
ATOM 2499 N N . ASP A 1 344 ? 38.906 8.445 13.747 1.00 31.80 344 ASP A N 1
ATOM 2500 C CA . ASP A 1 344 ? 38.175 8.204 15.010 1.00 31.53 344 ASP A CA 1
ATOM 2501 C C . ASP A 1 344 ? 36.695 8.081 14.648 1.00 28.39 344 ASP A C 1
ATOM 2502 O O . ASP A 1 344 ? 36.046 9.075 14.331 1.00 26.85 344 ASP A O 1
ATOM 2507 N N . PRO A 1 345 ? 36.117 6.857 14.634 1.00 28.09 345 PRO A N 1
ATOM 2508 C CA . PRO A 1 345 ? 34.691 6.697 14.326 1.00 25.06 345 PRO A CA 1
ATOM 2509 C C . PRO A 1 345 ? 33.766 7.372 15.355 1.00 23.98 345 PRO A C 1
ATOM 2510 O O . PRO A 1 345 ? 32.625 7.549 15.042 1.00 25.05 345 PRO A O 1
ATOM 2514 N N . ALA A 1 346 ? 34.258 7.676 16.563 1.00 21.57 346 ALA A N 1
ATOM 2515 C CA . ALA A 1 346 ? 33.535 8.390 17.645 1.00 21.71 346 ALA A CA 1
ATOM 2516 C C . ALA A 1 346 ? 33.438 9.914 17.373 1.00 18.56 346 ALA A C 1
ATOM 2517 O O . ALA A 1 346 ? 32.743 10.618 18.160 1.00 18.13 346 ALA A O 1
ATOM 2519 N N . ARG A 1 347 ? 34.154 10.437 16.373 1.00 15.61 347 ARG A N 1
ATOM 2520 C CA . ARG A 1 347 ? 34.320 11.897 16.213 1.00 15.70 347 ARG A CA 1
ATOM 2521 C C . ARG A 1 347 ? 32.927 12.555 16.076 1.00 13.94 347 ARG A C 1
ATOM 2522 O O . ARG A 1 347 ? 32.684 13.575 16.725 1.00 13.67 347 ARG A O 1
ATOM 2530 N N . ARG A 1 348 ? 32.034 11.983 15.274 1.00 14.58 348 ARG A N 1
ATOM 2531 C CA . ARG A 1 348 ? 30.752 12.659 14.924 1.00 13.96 348 ARG A CA 1
ATOM 2532 C C . ARG A 1 348 ? 29.775 12.530 16.089 1.00 13.56 348 ARG A C 1
ATOM 2533 O O . ARG A 1 348 ? 28.724 13.213 16.069 1.00 13.42 348 ARG A O 1
ATOM 2541 N N . TYR A 1 349 ? 30.148 11.745 17.086 1.00 13.18 349 TYR A N 1
ATOM 2542 C CA . TYR A 1 349 ? 29.396 11.504 18.333 1.00 13.45 349 TYR A CA 1
ATOM 2543 C C . TYR A 1 349 ? 29.961 12.361 19.460 1.00 13.40 349 TYR A C 1
ATOM 2544 O O . TYR A 1 349 ? 29.322 12.390 20.520 1.00 16.49 349 TYR A O 1
ATOM 2553 N N . THR A 1 350 ? 31.048 13.098 19.247 1.00 14.23 350 THR A N 1
ATOM 2554 C CA . THR A 1 350 ? 31.710 13.876 20.324 1.00 14.14 350 THR A CA 1
ATOM 2555 C C . THR A 1 350 ? 32.033 15.328 19.924 1.00 13.88 350 THR A C 1
ATOM 2556 O O . THR A 1 350 ? 32.233 16.159 20.858 1.00 13.97 350 THR A O 1
ATOM 2560 N N . ASP A 1 351 ? 32.074 15.635 18.628 1.00 13.51 351 ASP A N 1
ATOM 2561 C CA . ASP A 1 351 ? 32.582 16.923 18.064 1.00 14.57 351 ASP A CA 1
ATOM 2562 C C . ASP A 1 351 ? 31.409 17.905 17.861 1.00 13.95 351 ASP A C 1
ATOM 2563 O O . ASP A 1 351 ? 30.609 17.687 16.934 1.00 13.38 351 ASP A O 1
ATOM 2568 N N . LEU A 1 352 ? 31.323 18.958 18.686 1.00 12.87 352 LEU A N 1
ATOM 2569 C CA . LEU A 1 352 ? 30.304 20.030 18.537 1.00 13.03 352 LEU A CA 1
ATOM 2570 C C . LEU A 1 352 ? 30.784 21.156 17.600 1.00 13.57 352 LEU A C 1
ATOM 2571 O O . LEU A 1 352 ? 29.977 22.086 17.308 1.00 11.87 352 LEU A O 1
ATOM 2576 N N . GLY A 1 353 ? 32.043 21.083 17.149 1.00 12.80 353 GLY A N 1
ATOM 2577 C CA . GLY A 1 353 ? 32.567 22.008 16.126 1.00 13.83 353 GLY A CA 1
ATOM 2578 C C . GLY A 1 353 ? 33.405 23.132 16.712 1.00 13.68 353 GLY A C 1
ATOM 2579 O O . GLY A 1 353 ? 33.557 23.216 17.935 1.00 11.94 353 GLY A O 1
ATOM 2580 N N . LYS A 1 354 ? 33.976 23.938 15.835 1.00 15.14 354 LYS A N 1
ATOM 2581 C CA . LYS A 1 354 ? 34.941 25.013 16.197 1.00 16.65 354 LYS A CA 1
ATOM 2582 C C . LYS A 1 354 ? 34.600 26.324 15.498 1.00 14.64 354 LYS A C 1
ATOM 2583 O O . LYS A 1 354 ? 35.328 27.324 15.749 1.00 13.66 354 LYS A O 1
ATOM 2589 N N . GLY A 1 355 ? 33.499 26.338 14.744 1.00 14.39 355 GLY A N 1
ATOM 2590 C CA . GLY A 1 355 ? 33.088 27.477 13.902 1.00 13.82 355 GLY A CA 1
ATOM 2591 C C . GLY A 1 355 ? 32.098 28.408 14.585 1.00 13.06 355 GLY A C 1
ATOM 2592 O O . GLY A 1 355 ? 31.884 28.337 15.845 1.00 11.78 355 GLY A O 1
ATOM 2593 N N . ASP A 1 356 ? 31.564 29.320 13.782 1.00 14.38 356 ASP A N 1
ATOM 2594 C CA . ASP A 1 356 ? 30.686 30.425 14.222 1.00 17.39 356 ASP A CA 1
ATOM 2595 C C . ASP A 1 356 ? 29.394 29.868 14.847 1.00 16.49 356 ASP A C 1
ATOM 2596 O O . ASP A 1 356 ? 28.762 30.607 15.600 1.00 15.05 356 ASP A O 1
ATOM 2601 N N . TYR A 1 357 ? 28.980 28.645 14.506 1.00 14.61 357 TYR A N 1
ATOM 2602 C CA . TYR A 1 357 ? 27.719 28.070 15.055 1.00 14.14 357 TYR A CA 1
ATOM 2603 C C . TYR A 1 357 ? 28.013 27.185 16.251 1.00 13.86 357 TYR A C 1
ATOM 2604 O O . TYR A 1 357 ? 27.108 26.491 16.682 1.00 13.17 357 TYR A O 1
ATOM 2613 N N . ALA A 1 358 ? 29.271 27.111 16.719 1.00 13.40 358 ALA A N 1
ATOM 2614 C CA . ALA A 1 358 ? 29.634 26.078 17.690 1.00 12.82 358 ALA A CA 1
ATOM 2615 C C . ALA A 1 358 ? 29.647 26.614 19.123 1.00 12.24 358 ALA A C 1
ATOM 2616 O O . ALA A 1 358 ? 30.116 25.862 19.982 1.00 11.95 358 ALA A O 1
ATOM 2618 N N . HIS A 1 359 ? 29.248 27.873 19.336 1.00 13.96 359 HIS A N 1
ATOM 2619 C CA . HIS A 1 359 ? 29.332 28.598 20.644 1.00 14.22 359 HIS A CA 1
ATOM 2620 C C . HIS A 1 359 ? 27.982 28.568 21.374 1.00 15.28 359 HIS A C 1
ATOM 2621 O O . HIS A 1 359 ? 27.013 27.972 20.846 1.00 13.80 359 HIS A O 1
ATOM 2628 N N . ARG A 1 360 ? 27.902 29.202 22.552 1.00 14.47 360 ARG A N 1
ATOM 2629 C CA . ARG A 1 360 ? 26.669 29.171 23.366 1.00 14.41 360 ARG A CA 1
ATOM 2630 C C . ARG A 1 360 ? 25.735 30.330 23.003 1.00 13.69 360 ARG A C 1
ATOM 2631 O O . ARG A 1 360 ? 24.664 30.433 23.624 1.00 16.68 360 ARG A O 1
ATOM 2639 N N . THR A 1 361 ? 26.064 31.080 21.957 1.00 14.18 361 THR A N 1
ATOM 2640 C CA . THR A 1 361 ? 25.295 32.232 21.442 1.00 13.69 361 THR A CA 1
ATOM 2641 C C . THR A 1 361 ? 25.054 32.078 19.939 1.00 12.26 361 THR A C 1
ATOM 2642 O O . THR A 1 361 ? 25.831 31.472 19.257 1.00 12.53 361 THR A O 1
ATOM 2646 N N . TRP A 1 362 ? 23.928 32.619 19.501 1.00 13.61 362 TRP A N 1
ATOM 2647 C CA . TRP A 1 362 ? 23.492 32.667 18.089 1.00 14.22 362 TRP A CA 1
ATOM 2648 C C . TRP A 1 362 ? 24.589 33.287 17.224 1.00 15.28 362 TRP A C 1
ATOM 2649 O O . TRP A 1 362 ? 24.855 34.481 17.410 1.00 13.91 362 TRP A O 1
ATOM 2660 N N . GLN A 1 363 ? 25.216 32.479 16.365 1.00 15.90 363 GLN A N 1
ATOM 2661 C CA . GLN A 1 363 ? 26.305 32.858 15.435 1.00 17.63 363 GLN A CA 1
ATOM 2662 C C . GLN A 1 363 ? 27.468 33.470 16.235 1.00 17.15 363 GLN A C 1
ATOM 2663 O O . GLN A 1 363 ? 28.200 34.294 15.682 1.00 20.30 363 GLN A O 1
ATOM 2669 N N . ASN A 1 364 ? 27.581 33.134 17.519 1.00 16.90 364 ASN A N 1
ATOM 2670 C CA . ASN A 1 364 ? 28.654 33.637 18.410 1.00 16.81 364 ASN A CA 1
ATOM 2671 C C . ASN A 1 364 ? 28.563 35.164 18.528 1.00 17.19 364 ASN A C 1
ATOM 2672 O O . ASN A 1 364 ? 29.594 35.841 18.627 1.00 19.11 364 ASN A O 1
ATOM 2677 N N . SER A 1 365 ? 27.349 35.698 18.586 1.00 20.84 365 SER A N 1
ATOM 2678 C CA . SER A 1 365 ? 27.084 37.141 18.758 1.00 20.37 365 SER A CA 1
ATOM 2679 C C . SER A 1 365 ? 26.163 37.305 19.958 1.00 20.28 365 SER A C 1
ATOM 2680 O O . SER A 1 365 ? 25.030 36.846 19.906 1.00 19.86 365 SER A O 1
ATOM 2683 N N . PRO A 1 366 ? 26.625 37.774 21.143 1.00 18.14 366 PRO A N 1
ATOM 2684 C CA . PRO A 1 366 ? 28.011 38.161 21.373 1.00 18.54 366 PRO A CA 1
ATOM 2685 C C . PRO A 1 366 ? 28.897 36.926 21.580 1.00 17.76 366 PRO A C 1
ATOM 2686 O O . PRO A 1 366 ? 28.405 35.810 21.788 1.00 17.53 366 PRO A O 1
ATOM 2690 N N . PRO A 1 367 ? 30.234 37.110 21.492 1.00 18.75 367 PRO A N 1
ATOM 2691 C CA . PRO A 1 367 ? 31.194 36.028 21.638 1.00 18.23 367 PRO A CA 1
ATOM 2692 C C . PRO A 1 367 ? 31.025 35.337 22.998 1.00 18.02 367 PRO A C 1
ATOM 2693 O O . PRO A 1 367 ? 30.767 35.988 23.985 1.00 15.84 367 PRO A O 1
ATOM 2697 N N . SER A 1 368 ? 31.015 34.003 22.957 1.00 14.94 368 SER A N 1
ATOM 2698 C CA . SER A 1 368 ? 30.711 33.165 24.120 1.00 15.27 368 SER A CA 1
ATOM 2699 C C . SER A 1 368 ? 31.561 31.911 24.048 1.00 14.15 368 SER A C 1
ATOM 2700 O O . SER A 1 368 ? 32.194 31.607 23.027 1.00 15.19 368 SER A O 1
ATOM 2703 N N . PRO A 1 369 ? 31.622 31.154 25.159 1.00 14.11 369 PRO A N 1
ATOM 2704 C CA . PRO A 1 369 ? 32.353 29.894 25.152 1.00 15.30 369 PRO A CA 1
ATOM 2705 C C . PRO A 1 369 ? 31.795 28.934 24.077 1.00 15.09 369 PRO A C 1
ATOM 2706 O O . PRO A 1 369 ? 30.638 29.075 23.644 1.00 14.55 369 PRO A O 1
ATOM 2710 N N . PHE A 1 370 ? 32.642 28.002 23.638 1.00 12.39 370 PHE A N 1
ATOM 2711 C CA . PHE A 1 370 ? 32.222 26.820 22.843 1.00 11.95 370 PHE A CA 1
ATOM 2712 C C . PHE A 1 370 ? 31.161 26.048 23.626 1.00 11.69 370 PHE A C 1
ATOM 2713 O O . PHE A 1 370 ? 31.228 25.935 24.871 1.00 11.43 370 PHE A O 1
ATOM 2721 N N . ALA A 1 371 ? 30.151 25.510 22.931 1.00 12.33 371 ALA A N 1
ATOM 2722 C CA . ALA A 1 371 ? 29.258 24.492 23.509 1.00 12.10 371 ALA A CA 1
ATOM 2723 C C . ALA A 1 371 ? 30.068 23.250 23.916 1.00 12.58 371 ALA A C 1
ATOM 2724 O O . ALA A 1 371 ? 30.984 22.877 23.212 1.00 14.18 371 ALA A O 1
ATOM 2726 N N . GLU A 1 372 ? 29.751 22.672 25.071 1.00 13.22 372 GLU A N 1
ATOM 2727 C CA . GLU A 1 372 ? 30.401 21.456 25.590 1.00 13.55 372 GLU A CA 1
ATOM 2728 C C . GLU A 1 372 ? 29.340 20.336 25.644 1.00 12.83 372 GLU A C 1
ATOM 2729 O O . GLU A 1 372 ? 28.127 20.592 25.792 1.00 13.78 372 GLU A O 1
ATOM 2735 N N . LEU A 1 373 ? 29.800 19.091 25.636 1.00 13.87 373 LEU A N 1
ATOM 2736 C CA . LEU A 1 373 ? 28.918 17.897 25.764 1.00 13.81 373 LEU A CA 1
ATOM 2737 C C . LEU A 1 373 ? 28.195 17.887 27.123 1.00 14.12 373 LEU A C 1
ATOM 2738 O O . LEU A 1 373 ? 27.130 17.259 27.220 1.00 16.04 373 LEU A O 1
ATOM 2743 N N . SER A 1 374 ? 28.790 18.483 28.157 1.00 14.44 374 SER A N 1
ATOM 2744 C CA . SER A 1 374 ? 28.250 18.576 29.540 1.00 13.72 374 SER A CA 1
ATOM 2745 C C . SER A 1 374 ? 27.157 19.647 29.616 1.00 14.50 374 SER A C 1
ATOM 2746 O O . SER A 1 374 ? 26.463 19.696 30.627 1.00 15.96 374 SER A O 1
ATOM 2749 N N . ASP A 1 375 ? 26.983 20.469 28.585 1.00 13.77 375 ASP A N 1
ATOM 2750 C CA . ASP A 1 375 ? 25.964 21.554 28.601 1.00 13.51 375 ASP A CA 1
ATOM 2751 C C . ASP A 1 375 ? 24.546 20.954 28.709 1.00 14.77 375 ASP A C 1
ATOM 2752 O O . ASP A 1 375 ? 24.218 19.910 28.092 1.00 13.94 375 ASP A O 1
ATOM 2757 N N . VAL A 1 376 ? 23.674 21.671 29.392 1.00 14.92 376 VAL A N 1
ATOM 2758 C CA . VAL A 1 376 ? 22.291 21.219 29.673 1.00 15.35 376 VAL A CA 1
ATOM 2759 C C . VAL A 1 376 ? 21.394 21.540 28.468 1.00 15.24 376 VAL A C 1
ATOM 2760 O O . VAL A 1 376 ? 21.381 22.682 27.987 1.00 14.63 376 VAL A O 1
ATOM 2764 N N . ILE A 1 377 ? 20.639 20.544 28.042 1.00 14.11 377 ILE A N 1
ATOM 2765 C CA . ILE A 1 377 ? 19.415 20.745 27.214 1.00 13.47 377 ILE A CA 1
ATOM 2766 C C . ILE A 1 377 ? 18.245 20.910 28.185 1.00 13.00 377 ILE A C 1
ATOM 2767 O O . ILE A 1 377 ? 17.848 19.924 28.828 1.00 13.31 377 ILE A O 1
ATOM 2772 N N . ASP A 1 378 ? 17.815 22.152 28.342 1.00 13.28 378 ASP A N 1
ATOM 2773 C CA . ASP A 1 378 ? 16.706 22.602 29.208 1.00 14.55 378 ASP A CA 1
ATOM 2774 C C . ASP A 1 378 ? 15.378 22.488 28.421 1.00 14.83 378 ASP A C 1
ATOM 2775 O O . ASP A 1 378 ? 15.156 23.273 27.453 1.00 15.43 378 ASP A O 1
ATOM 2780 N N . MET A 1 379 ? 14.498 21.594 28.868 1.00 13.86 379 MET A N 1
ATOM 2781 C CA . MET A 1 379 ? 13.169 21.401 28.275 1.00 14.83 379 MET A CA 1
ATOM 2782 C C . MET A 1 379 ? 12.115 22.115 29.116 1.00 14.35 379 MET A C 1
ATOM 2783 O O . MET A 1 379 ? 10.940 21.951 28.837 1.00 13.57 379 MET A O 1
ATOM 2788 N N . GLY A 1 380 ? 12.531 23.012 30.014 1.00 15.07 380 GLY A N 1
ATOM 2789 C CA . GLY A 1 380 ? 11.624 23.864 30.796 1.00 15.11 380 GLY A CA 1
ATOM 2790 C C . GLY A 1 380 ? 10.539 23.001 31.397 1.00 15.90 380 GLY A C 1
ATOM 2791 O O . GLY A 1 380 ? 10.864 21.935 31.930 1.00 16.21 380 GLY A O 1
ATOM 2792 N N . TYR A 1 381 ? 9.290 23.444 31.313 1.00 17.89 381 TYR A N 1
ATOM 2793 C CA . TYR A 1 381 ? 8.130 22.735 31.885 1.00 17.23 381 TYR A CA 1
ATOM 2794 C C . TYR A 1 381 ? 7.657 21.632 30.943 1.00 17.67 381 TYR A C 1
ATOM 2795 O O . TYR A 1 381 ? 6.749 20.948 31.351 1.00 16.91 381 TYR A O 1
ATOM 2804 N N . ALA A 1 382 ? 8.163 21.565 29.699 1.00 17.19 382 ALA A N 1
ATOM 2805 C CA . ALA A 1 382 ? 7.603 20.697 28.643 1.00 16.05 382 ALA A CA 1
ATOM 2806 C C . ALA A 1 382 ? 7.947 19.247 28.957 1.00 15.37 382 ALA A C 1
ATOM 2807 O O . ALA A 1 382 ? 7.106 18.410 28.685 1.00 13.96 382 ALA A O 1
ATOM 2809 N N . ALA A 1 383 ? 9.139 18.958 29.490 1.00 14.80 383 ALA A N 1
ATOM 2810 C CA . ALA A 1 383 ? 9.689 17.583 29.529 1.00 14.78 383 ALA A CA 1
ATOM 2811 C C . ALA A 1 383 ? 10.968 17.599 30.351 1.00 14.68 383 ALA A C 1
ATOM 2812 O O . ALA A 1 383 ? 11.483 18.671 30.650 1.00 15.55 383 ALA A O 1
ATOM 2814 N N . PRO A 1 384 ? 11.480 16.417 30.762 1.00 14.66 384 PRO A N 1
ATOM 2815 C CA . PRO A 1 384 ? 12.798 16.314 31.381 1.00 14.20 384 PRO A CA 1
ATOM 2816 C C . PRO A 1 384 ? 13.904 16.910 30.498 1.00 13.99 384 PRO A C 1
ATOM 2817 O O . PRO A 1 384 ? 13.839 16.821 29.264 1.00 14.02 384 PRO A O 1
ATOM 2821 N N . SER A 1 385 ? 14.824 17.599 31.161 1.00 15.03 385 SER A N 1
ATOM 2822 C CA . SER A 1 385 ? 16.095 18.135 30.650 1.00 15.28 385 SER A CA 1
ATOM 2823 C C . SER A 1 385 ? 17.153 17.018 30.642 1.00 15.86 385 SER A C 1
ATOM 2824 O O . SER A 1 385 ? 16.994 15.986 31.357 1.00 15.80 385 SER A O 1
ATOM 2827 N N . THR A 1 386 ? 18.207 17.203 29.847 1.00 15.06 386 THR A N 1
ATOM 2828 C CA . THR A 1 386 ? 19.345 16.271 29.768 1.00 14.54 386 THR A CA 1
ATOM 2829 C C . THR A 1 386 ? 20.602 17.079 29.443 1.00 13.70 386 THR A C 1
ATOM 2830 O O . THR A 1 386 ? 20.605 18.330 29.672 1.00 14.62 386 THR A O 1
ATOM 2834 N N . THR A 1 387 ? 21.656 16.404 29.001 1.00 13.94 387 THR A N 1
ATOM 2835 C CA . THR A 1 387 ? 22.883 17.064 28.495 1.00 13.78 387 THR A CA 1
ATOM 2836 C C . THR A 1 387 ? 23.050 16.757 27.003 1.00 12.50 387 THR A C 1
ATOM 2837 O O . THR A 1 387 ? 22.449 15.802 26.503 1.00 13.33 387 THR A O 1
ATOM 2841 N N . ILE A 1 388 ? 23.789 17.598 26.311 1.00 13.05 388 ILE A N 1
ATOM 2842 C CA . ILE A 1 388 ? 24.140 17.397 24.876 1.00 13.15 388 ILE A CA 1
ATOM 2843 C C . ILE A 1 388 ? 24.740 15.993 24.738 1.00 13.26 388 ILE A C 1
ATOM 2844 O O . ILE A 1 388 ? 24.311 15.244 23.833 1.00 12.93 388 ILE A O 1
ATOM 2849 N N . GLY A 1 389 ? 25.725 15.689 25.590 1.00 11.60 389 GLY A N 1
ATOM 2850 C CA . GLY A 1 389 ? 26.416 14.389 25.609 1.00 13.02 389 GLY A CA 1
ATOM 2851 C C . GLY A 1 389 ? 25.474 13.206 25.606 1.00 13.10 389 GLY A C 1
ATOM 2852 O O . GLY A 1 389 ? 25.782 12.213 24.957 1.00 13.62 389 GLY A O 1
ATOM 2853 N N . ALA A 1 390 ? 24.360 13.292 26.328 1.00 12.57 390 ALA A N 1
ATOM 2854 C CA . ALA A 1 390 ? 23.420 12.170 26.526 1.00 12.23 390 ALA A CA 1
ATOM 2855 C C . ALA A 1 390 ? 22.627 11.898 25.233 1.00 12.49 390 ALA A C 1
ATOM 2856 O O . ALA A 1 390 ? 22.009 10.825 25.168 1.00 14.41 390 ALA A O 1
ATOM 2858 N N . VAL A 1 391 ? 22.631 12.807 24.246 1.00 12.61 391 VAL A N 1
ATOM 2859 C CA . VAL A 1 391 ? 21.759 12.681 23.042 1.00 13.02 391 VAL A CA 1
ATOM 2860 C C . VAL A 1 391 ? 22.595 12.629 21.761 1.00 13.96 391 VAL A C 1
ATOM 2861 O O . VAL A 1 391 ? 22.000 12.606 20.662 1.00 14.03 391 VAL A O 1
ATOM 2865 N N . MET A 1 392 ? 23.929 12.586 21.860 1.00 13.66 392 MET A N 1
ATOM 2866 C CA . MET A 1 392 ? 24.807 12.623 20.654 1.00 14.38 392 MET A CA 1
ATOM 2867 C C . MET A 1 392 ? 24.610 11.377 19.754 1.00 12.62 392 MET A C 1
ATOM 2868 O O . MET A 1 392 ? 24.816 11.478 18.524 1.00 12.42 392 MET A O 1
ATOM 2873 N N . SER A 1 393 ? 24.132 10.266 20.301 1.00 13.48 393 SER A N 1
ATOM 2874 C CA . SER A 1 393 ? 23.818 9.023 19.559 1.00 13.43 393 SER A CA 1
ATOM 2875 C C . SER A 1 393 ? 22.361 8.605 19.806 1.00 13.60 393 SER A C 1
ATOM 2876 O O . SER A 1 393 ? 21.926 8.436 20.964 1.00 14.93 393 SER A O 1
ATOM 2879 N N . THR A 1 394 ? 21.662 8.383 18.715 1.00 13.36 394 THR A N 1
ATOM 2880 C CA . THR A 1 394 ? 20.282 7.850 18.693 1.00 13.32 394 THR A CA 1
ATOM 2881 C C . THR A 1 394 ? 20.217 6.418 19.237 1.00 13.61 394 THR A C 1
ATOM 2882 O O . THR A 1 394 ? 19.072 5.965 19.463 1.00 14.68 394 THR A O 1
ATOM 2886 N N . THR A 1 395 ? 21.344 5.745 19.517 1.00 14.45 395 THR A N 1
ATOM 2887 C CA . THR A 1 395 ? 21.333 4.394 20.123 1.00 16.92 395 THR A CA 1
ATOM 2888 C C . THR A 1 395 ? 22.125 4.367 21.431 1.00 18.41 395 THR A C 1
ATOM 2889 O O . THR A 1 395 ? 22.535 3.262 21.833 1.00 21.92 395 THR A O 1
ATOM 2893 N N . GLU A 1 396 ? 22.242 5.497 22.112 1.00 19.45 396 GLU A N 1
ATOM 2894 C CA . GLU A 1 396 ? 22.893 5.604 23.439 1.00 21.50 396 GLU A CA 1
ATOM 2895 C C . GLU A 1 396 ? 22.001 6.424 24.360 1.00 20.60 396 GLU A C 1
ATOM 2896 O O . GLU A 1 396 ? 21.044 7.052 23.835 1.00 21.67 396 GLU A O 1
ATOM 2902 N N . GLY A 1 397 ? 22.310 6.444 25.669 1.00 19.69 397 GLY A N 1
ATOM 2903 C CA . GLY A 1 397 ? 21.524 7.191 26.671 1.00 19.10 397 GLY A CA 1
ATOM 2904 C C . GLY A 1 397 ? 20.142 6.600 26.779 1.00 19.40 397 GLY A C 1
ATOM 2905 O O . GLY A 1 397 ? 20.041 5.391 26.834 1.00 24.95 397 GLY A O 1
ATOM 2906 N N . GLU A 1 398 ? 19.098 7.426 26.713 1.00 20.02 398 GLU A N 1
ATOM 2907 C CA . GLU A 1 398 ? 17.680 6.989 26.682 1.00 19.69 398 GLU A CA 1
ATOM 2908 C C . GLU A 1 398 ? 17.251 6.672 25.251 1.00 18.83 398 GLU A C 1
ATOM 2909 O O . GLU A 1 398 ? 16.120 6.209 25.070 1.00 18.58 398 GLU A O 1
ATOM 2915 N N . LEU A 1 399 ? 18.101 6.918 24.254 1.00 17.73 399 LEU A N 1
ATOM 2916 C CA . LEU A 1 399 ? 17.662 6.851 22.840 1.00 16.03 399 LEU A CA 1
ATOM 2917 C C . LEU A 1 399 ? 17.928 5.459 22.280 1.00 15.98 399 LEU A C 1
ATOM 2918 O O . LEU A 1 399 ? 18.986 4.911 22.509 1.00 15.62 399 LEU A O 1
ATOM 2923 N N . CYS A 1 400 ? 16.977 4.911 21.536 1.00 15.88 400 CYS A N 1
ATOM 2924 C CA . CYS A 1 400 ? 17.156 3.620 20.820 1.00 16.29 400 CYS A CA 1
ATOM 2925 C C . CYS A 1 400 ? 16.298 3.629 19.542 1.00 15.40 400 CYS A C 1
ATOM 2926 O O . CYS A 1 400 ? 15.309 2.897 19.437 1.00 16.64 400 CYS A O 1
ATOM 2929 N N . TYR A 1 401 ? 16.678 4.444 18.585 1.00 14.71 401 TYR A N 1
ATOM 2930 C CA . TYR A 1 401 ? 15.920 4.552 17.332 1.00 14.62 401 TYR A CA 1
ATOM 2931 C C . TYR A 1 401 ? 16.903 4.854 16.201 1.00 14.50 401 TYR A C 1
ATOM 2932 O O . TYR A 1 401 ? 18.052 5.369 16.403 1.00 16.81 401 TYR A O 1
ATOM 2941 N N . PHE A 1 402 ? 16.409 4.592 15.004 1.00 13.35 402 PHE A N 1
ATOM 2942 C CA . PHE A 1 402 ? 17.018 5.043 13.752 1.00 13.47 402 PHE A CA 1
ATOM 2943 C C . PHE A 1 402 ? 15.887 5.353 12.776 1.00 13.53 402 PHE A C 1
ATOM 2944 O O . PHE A 1 402 ? 14.745 5.565 13.237 1.00 12.24 402 PHE A O 1
ATOM 2952 N N . TYR A 1 403 ? 16.206 5.461 11.482 1.00 13.59 403 TYR A N 1
ATOM 2953 C CA . TYR A 1 403 ? 15.241 5.841 10.430 1.00 14.24 403 TYR A CA 1
ATOM 2954 C C . TYR A 1 403 ? 15.253 4.746 9.372 1.00 18.01 403 TYR A C 1
ATOM 2955 O O . TYR A 1 403 ? 16.302 4.176 9.102 1.00 16.76 403 TYR A O 1
ATOM 2964 N N . LEU A 1 404 ? 14.083 4.459 8.814 1.00 18.70 404 LEU A N 1
ATOM 2965 C CA . LEU A 1 404 ? 13.915 3.546 7.666 1.00 24.42 404 LEU A CA 1
ATOM 2966 C C . LEU A 1 404 ? 13.653 4.362 6.395 1.00 27.26 404 LEU A C 1
ATOM 2967 O O . LEU A 1 404 ? 12.859 5.323 6.452 1.00 26.94 404 LEU A O 1
ATOM 2972 N N . GLU A 1 405 ? 14.341 4.031 5.306 1.00 30.52 405 GLU A N 1
ATOM 2973 C CA . GLU A 1 405 ? 13.901 4.417 3.939 1.00 44.18 405 GLU A CA 1
ATOM 2974 C C . GLU A 1 405 ? 12.530 3.774 3.665 1.00 45.87 405 GLU A C 1
ATOM 2975 O O . GLU A 1 405 ? 11.761 4.228 2.807 1.00 55.68 405 GLU A O 1
#

Sequence (381 aa):
GDDLTEPKELTDLFEKAKKAVIDRLHEDEKALRARPRCTADKLIFRREYGSSLSKDERLAYVNAVKCLQSKPPRTPASVAPGARSRFDDFVVVHIQQTLDIHYSGIFQAWHRWFVYQYEKALRDECGYTGYQPYWDWPKYASSAPQDSPLFNGDPYSLGGNGEYVPHDGPVIVPPEGNISLPAGVGGGFVRTGPFANMTVNLGPVGGLADTAPGPQGGLGYNPRGLKRDLGGAMNTRYANYTTVLRLLTQPDVDAFRTVSEGVPYTVEIGPHNGIHYTIGGDPGGDLFTSPGDPAFWVHHAQMDRVVWATWQALGLLPPGDPDPARRYTDLGKGDYAHRTWQNSPPSPFAELSDVIDMGYAAPSTTIGAVMSTTEGELCYFYLE

CATH classification: 1.10.1280.10

Nearest PDB structures (foldseek):
  6z1s-assembly1_A  TM=1.003E+00  e=2.399E-79  Thermothelomyces thermophilus ATCC 42464
  4j3r-assembly1_A  TM=9.401E-01  e=6.546E-34  Aspergillus oryzae
  4j3q-assembly1_B  TM=9.409E-01  e=3.502E-33  Aspergillus oryzae
  8wtw-assembly1_A  TM=2.623E-01  e=9.992E+00  Homo sapiens

B-factor: mean 22.93, std 12.41, range [8.69, 84.5]

Organism: Thermothelomyces thermophilus (strain ATCC 42464 / BCRC 31852 / DSM 1799) (NCBI:txid573729)

InterPro domains:
  IPR002227 Tyrosinase copper-binding domain [PF00264] (120-351)
  IPR002227 Tyrosinase copper-binding domain [PR00092] (138-155)
  IPR002227 Tyrosinase copper-binding domain [PR00092] (168-173)
  IPR002227 Tyrosinase copper-binding domain [PR00092] (310-321)
  IPR002227 Tyrosinase copper-binding domain [PR00092] (331-349)
  IPR002227 Tyrosinase copper-binding domain [PS00498] (332-343)
  IPR008922 Di-copper centre-containing domain superfamily [G3DSA:1.10.1280.10] (37-424)
  IPR008922 Di-copper centre-containing domain superfamily [SSF48056] (73-423)
  IPR050316 Tyrosinase and Hemocyanin [PTHR11474] (34-396)